Protein AF-A0A931E3V4-F1 (afdb_monomer)

Nearest PDB structures (foldseek):
  8r2m-assembly1_C  TM=9.384E-01  e=1.624E-43  Mycolicibacterium smegmatis MC2 155
  6cuu-assembly1_C  TM=9.743E-01  e=2.166E-38  Thermus thermophilus HB27
  5d4d-assembly1_C  TM=9.840E-01  e=2.892E-38  Thermus thermophilus HB8
  8gzh-assembly1_C  TM=9.523E-01  e=3.064E-38  Synechocystis sp. PCC 6803
  8sy5-assembly1_I  TM=9.444E-01  e=3.906E-37  Escherichia coli

pLDDT: mean 89.16, std 9.57, range [36.12, 96.81]

Structure (mmCIF, N/CA/C/O backbone):
data_AF-A0A931E3V4-F1
#
_entry.id   AF-A0A931E3V4-F1
#
loop_
_atom_site.group_PDB
_atom_site.id
_atom_site.type_symbol
_atom_site.label_atom_id
_atom_site.label_alt_id
_atom_site.label_comp_id
_atom_site.label_asym_id
_atom_site.label_entity_id
_atom_site.label_seq_id
_atom_site.pdbx_PDB_ins_code
_atom_site.Cartn_x
_atom_site.Cartn_y
_atom_site.Cartn_z
_atom_site.occupancy
_atom_site.B_iso_or_equiv
_atom_site.auth_seq_id
_atom_site.auth_comp_id
_atom_site.auth_asym_id
_atom_site.auth_atom_id
_atom_site.pdbx_PDB_model_num
ATOM 1 N N . LYS A 1 1 ? 33.944 6.574 16.532 1.00 86.69 1 LYS A N 1
ATOM 2 C CA . LYS A 1 1 ? 35.212 7.220 16.086 1.00 86.69 1 LYS A CA 1
ATOM 3 C C . LYS A 1 1 ? 35.501 6.846 14.640 1.00 86.69 1 LYS A C 1
ATOM 5 O O . LYS A 1 1 ? 35.761 7.750 13.863 1.00 86.69 1 LYS A O 1
ATOM 10 N N . GLU A 1 2 ? 35.414 5.564 14.290 1.00 94.19 2 GLU A N 1
ATOM 11 C CA . GLU A 1 2 ? 35.573 5.072 12.914 1.00 94.19 2 GLU A CA 1
ATOM 12 C C . GLU A 1 2 ? 34.543 5.682 11.954 1.00 94.19 2 GLU A C 1
ATOM 14 O O . GLU A 1 2 ? 34.956 6.257 10.955 1.00 94.19 2 GLU A O 1
ATOM 19 N N . ASP A 1 3 ? 33.257 5.731 12.325 1.00 95.12 3 ASP A N 1
ATOM 20 C CA . ASP A 1 3 ? 32.205 6.339 11.482 1.00 95.12 3 ASP A CA 1
ATOM 21 C C . ASP A 1 3 ? 32.494 7.797 11.107 1.00 95.12 3 ASP A C 1
ATOM 23 O O . ASP A 1 3 ? 32.279 8.218 9.977 1.00 95.12 3 ASP A O 1
ATOM 27 N N . ILE A 1 4 ? 33.028 8.575 12.054 1.00 94.75 4 ILE A N 1
ATOM 28 C CA . ILE A 1 4 ? 33.357 9.989 11.837 1.00 94.75 4 ILE A CA 1
ATOM 29 C C . ILE A 1 4 ? 34.524 10.114 10.853 1.00 94.75 4 ILE A C 1
ATOM 31 O O . ILE A 1 4 ? 34.508 10.981 9.984 1.00 94.75 4 ILE A O 1
ATOM 35 N N . VAL A 1 5 ? 35.536 9.250 10.979 1.00 96.12 5 VAL A N 1
ATOM 36 C CA . VAL A 1 5 ? 36.686 9.242 10.066 1.00 96.12 5 VAL A CA 1
ATOM 37 C C . VAL A 1 5 ? 36.248 8.812 8.666 1.00 96.12 5 VAL A C 1
ATOM 39 O O . VAL A 1 5 ? 36.592 9.495 7.706 1.00 96.12 5 VAL A O 1
ATOM 42 N N . ALA A 1 6 ? 35.450 7.748 8.551 1.00 94.62 6 ALA A N 1
ATOM 43 C CA . ALA A 1 6 ? 34.932 7.258 7.276 1.00 94.62 6 ALA A CA 1
ATOM 44 C C . ALA A 1 6 ? 34.024 8.291 6.585 1.00 94.62 6 ALA A C 1
ATOM 46 O O . ALA A 1 6 ? 34.189 8.554 5.396 1.00 94.62 6 ALA A O 1
ATOM 47 N N . ALA A 1 7 ? 33.130 8.946 7.332 1.00 93.69 7 ALA A N 1
ATOM 48 C CA . ALA A 1 7 ? 32.271 10.004 6.802 1.00 93.69 7 ALA A CA 1
ATOM 49 C C . ALA A 1 7 ? 33.082 11.204 6.286 1.00 93.69 7 ALA A C 1
ATOM 51 O O . ALA A 1 7 ? 32.803 11.724 5.207 1.00 93.69 7 ALA A O 1
ATOM 52 N N . LEU A 1 8 ? 34.121 11.626 7.018 1.00 94.00 8 LEU A N 1
ATOM 53 C CA . LEU A 1 8 ? 35.014 12.699 6.570 1.00 94.00 8 LEU A CA 1
ATOM 54 C C . LEU A 1 8 ? 35.824 12.294 5.334 1.00 94.00 8 LEU A C 1
ATOM 56 O O . LEU A 1 8 ? 35.997 13.110 4.435 1.00 94.00 8 LEU A O 1
ATOM 60 N N . GLN A 1 9 ? 36.295 11.047 5.263 1.00 93.19 9 GLN A N 1
ATOM 61 C CA . GLN A 1 9 ? 36.981 10.526 4.078 1.00 93.19 9 GLN A CA 1
ATOM 62 C C . GLN A 1 9 ? 36.063 10.520 2.852 1.00 93.19 9 GLN A C 1
ATOM 64 O O . GLN A 1 9 ? 36.482 10.981 1.794 1.00 93.19 9 GLN A O 1
ATOM 69 N N . TYR A 1 10 ? 34.815 10.063 3.000 1.00 93.12 10 TYR A N 1
ATOM 70 C CA . TYR A 1 10 ? 33.828 10.078 1.918 1.00 93.12 10 TYR A CA 1
ATOM 71 C C . TYR A 1 10 ? 33.538 11.513 1.458 1.00 93.12 10 TYR A C 1
ATOM 73 O O . TYR A 1 10 ? 33.589 11.796 0.266 1.00 93.12 10 TYR A O 1
ATOM 81 N N . LEU A 1 11 ? 33.335 12.445 2.397 1.00 93.62 11 LEU A N 1
ATOM 82 C CA . LEU A 1 11 ? 33.104 13.859 2.090 1.00 93.62 11 LEU A CA 1
ATOM 83 C C . LEU A 1 11 ? 34.275 14.491 1.323 1.00 93.62 11 LEU A C 1
ATOM 85 O O . LEU A 1 11 ? 34.060 15.218 0.354 1.00 93.62 11 LEU A O 1
ATOM 89 N N . LEU A 1 12 ? 35.511 14.221 1.752 1.00 94.31 12 LEU A N 1
ATOM 90 C CA . LEU A 1 12 ? 36.707 14.727 1.079 1.00 94.31 12 LEU A CA 1
ATOM 91 C C . LEU A 1 12 ? 36.874 14.120 -0.319 1.00 94.31 12 LEU A C 1
ATOM 93 O O . LEU A 1 12 ? 37.247 14.846 -1.235 1.00 94.31 12 LEU A O 1
ATOM 97 N N . ALA A 1 13 ? 36.567 12.832 -0.496 1.00 92.38 13 ALA A N 1
ATOM 98 C CA . ALA A 1 13 ? 36.611 12.166 -1.797 1.00 92.38 13 ALA A CA 1
ATOM 99 C C . ALA A 1 13 ? 35.562 12.732 -2.771 1.00 92.38 13 ALA A C 1
ATOM 101 O O . ALA A 1 13 ? 35.898 13.061 -3.907 1.00 92.38 13 ALA A O 1
ATOM 102 N N . VAL A 1 14 ? 34.327 12.952 -2.302 1.00 92.25 14 VAL A N 1
ATOM 103 C CA . VAL A 1 14 ? 33.272 13.623 -3.083 1.00 92.25 14 VAL A CA 1
ATOM 104 C C . VAL A 1 14 ? 33.705 15.037 -3.476 1.00 92.25 14 VAL A C 1
ATOM 106 O O . VAL A 1 14 ? 33.568 15.427 -4.632 1.00 92.25 14 VAL A O 1
ATOM 109 N N . HIS A 1 15 ? 34.277 15.810 -2.545 1.00 90.69 15 HIS A N 1
ATOM 110 C CA . HIS A 1 15 ? 34.762 17.161 -2.847 1.00 90.69 15 HIS A CA 1
ATOM 111 C C . HIS A 1 15 ? 35.933 17.168 -3.841 1.00 90.69 15 HIS A C 1
ATOM 113 O O . HIS A 1 15 ? 36.049 18.092 -4.643 1.00 90.69 15 HIS A O 1
ATOM 119 N N . ALA A 1 16 ? 36.787 16.142 -3.801 1.00 92.00 16 ALA A N 1
ATOM 120 C CA . ALA A 1 16 ? 37.889 15.960 -4.740 1.00 92.00 16 ALA A CA 1
ATOM 121 C C . ALA A 1 16 ? 37.435 15.522 -6.148 1.00 92.00 16 ALA A C 1
ATOM 123 O O . ALA A 1 16 ? 38.266 15.493 -7.053 1.00 92.00 16 ALA A O 1
ATOM 124 N N . GLY A 1 17 ? 36.145 15.219 -6.342 1.00 87.06 17 GLY A N 1
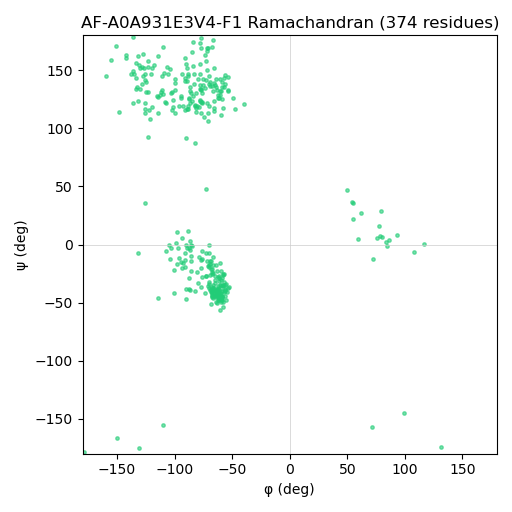ATOM 125 C CA . GLY A 1 17 ? 35.585 14.803 -7.629 1.00 87.06 17 GLY A CA 1
ATOM 126 C C . GLY A 1 17 ? 35.850 13.338 -7.977 1.00 87.06 17 GLY A C 1
ATOM 127 O O . GLY A 1 17 ? 35.964 13.009 -9.152 1.00 87.06 17 GLY A O 1
ATOM 128 N N . ASP A 1 18 ? 35.993 12.468 -6.976 1.00 88.25 18 ASP A N 1
ATOM 129 C CA . ASP A 1 18 ? 36.150 11.027 -7.186 1.00 88.25 18 ASP A CA 1
ATOM 130 C C . ASP A 1 18 ? 34.868 10.421 -7.789 1.00 88.25 18 ASP A C 1
ATOM 132 O O . ASP A 1 18 ? 33.824 10.390 -7.139 1.00 88.25 18 ASP A O 1
ATOM 136 N N . GLU A 1 19 ? 34.954 9.915 -9.024 1.00 79.75 19 GLU A N 1
ATOM 137 C CA . GLU A 1 19 ? 33.829 9.313 -9.759 1.00 79.75 19 GLU A CA 1
ATOM 138 C C . GLU A 1 19 ? 33.282 8.036 -9.097 1.00 79.75 19 GLU A C 1
ATOM 140 O O . GLU A 1 19 ? 32.150 7.639 -9.365 1.00 79.75 19 GLU A O 1
ATOM 145 N N . SER A 1 20 ? 34.047 7.401 -8.197 1.00 81.38 20 SER A N 1
ATOM 146 C CA . SER A 1 20 ? 33.588 6.234 -7.428 1.00 81.38 20 SER A CA 1
ATOM 147 C C . SER A 1 20 ? 32.631 6.585 -6.284 1.00 81.38 20 SER A C 1
ATOM 149 O O . SER A 1 20 ? 32.147 5.690 -5.582 1.00 81.38 20 SER A O 1
ATOM 151 N N . LYS A 1 21 ? 32.409 7.881 -6.030 1.00 82.88 21 LYS A N 1
ATOM 152 C CA . LYS A 1 21 ? 31.554 8.383 -4.955 1.00 82.88 21 LYS A CA 1
ATOM 153 C C . LYS A 1 21 ? 30.359 9.102 -5.549 1.00 82.88 21 LYS A C 1
ATOM 155 O O . LYS A 1 21 ? 30.496 10.029 -6.342 1.00 82.88 21 LYS A O 1
ATOM 160 N N . HIS A 1 22 ? 29.177 8.690 -5.116 1.00 82.12 22 HIS A N 1
ATOM 161 C CA . HIS A 1 22 ? 27.920 9.252 -5.585 1.00 82.12 22 HIS A CA 1
ATOM 162 C C . HIS A 1 22 ? 27.293 10.130 -4.505 1.00 82.12 22 HIS A C 1
ATOM 164 O O . HIS A 1 22 ? 27.553 9.954 -3.308 1.00 82.12 22 HIS A O 1
ATOM 170 N N . LEU A 1 23 ? 26.511 11.109 -4.955 1.00 86.06 23 LEU A N 1
ATOM 171 C CA . LEU A 1 23 ? 25.661 11.917 -4.094 1.00 86.06 23 LEU A CA 1
ATOM 172 C C . LEU A 1 23 ? 24.357 11.165 -3.848 1.00 86.06 23 LEU A C 1
ATOM 174 O O . LEU A 1 23 ? 23.784 10.606 -4.781 1.00 86.06 23 LEU A O 1
ATOM 178 N N . ASP A 1 24 ? 23.888 11.195 -2.607 1.00 87.50 24 ASP A N 1
ATOM 179 C CA . ASP A 1 24 ? 22.637 10.542 -2.248 1.00 87.50 24 ASP A CA 1
ATOM 180 C C . ASP A 1 24 ? 21.440 11.367 -2.723 1.00 87.50 24 ASP A C 1
ATOM 182 O O . ASP A 1 24 ? 21.324 12.563 -2.430 1.00 87.50 24 ASP A O 1
ATOM 186 N N . ASP A 1 25 ? 20.506 10.700 -3.395 1.00 87.06 25 ASP A N 1
ATOM 187 C CA . ASP A 1 25 ? 19.191 11.258 -3.670 1.00 87.06 25 ASP A CA 1
ATOM 188 C C . ASP A 1 25 ? 18.291 11.097 -2.434 1.00 87.06 25 ASP A C 1
ATOM 190 O O . ASP A 1 25 ? 17.931 9.992 -2.019 1.00 87.06 25 ASP A O 1
ATOM 194 N N . ILE A 1 26 ? 17.920 12.223 -1.827 1.00 86.88 26 ILE A N 1
ATOM 195 C CA . ILE A 1 26 ? 17.096 12.270 -0.614 1.00 86.88 26 ILE A CA 1
ATOM 196 C C . ILE A 1 26 ? 15.630 11.873 -0.843 1.00 86.88 26 ILE A C 1
ATOM 198 O O . ILE A 1 26 ? 14.909 11.635 0.134 1.00 86.88 26 ILE A O 1
ATOM 202 N N . ASP A 1 27 ? 15.153 11.894 -2.090 1.00 88.50 27 ASP A N 1
ATOM 203 C CA . ASP A 1 27 ? 13.790 11.544 -2.491 1.00 88.50 27 ASP A CA 1
ATOM 204 C C . ASP A 1 27 ? 13.658 10.055 -2.850 1.00 88.50 27 ASP A C 1
ATOM 206 O O . ASP A 1 27 ? 12.560 9.498 -2.746 1.00 88.50 27 ASP A O 1
ATOM 210 N N . HIS A 1 28 ? 14.777 9.383 -3.135 1.00 90.94 28 HIS A N 1
ATOM 211 C CA . HIS A 1 28 ? 14.827 7.955 -3.430 1.00 90.94 28 HIS A CA 1
ATOM 212 C C . HIS A 1 28 ? 14.271 7.090 -2.283 1.00 90.94 28 HIS A C 1
ATOM 214 O O . HIS A 1 28 ? 14.597 7.274 -1.106 1.00 90.94 28 HIS A O 1
ATOM 220 N N . PHE A 1 29 ? 13.447 6.090 -2.614 1.00 92.50 29 PHE A N 1
ATOM 221 C CA . PHE A 1 29 ? 12.820 5.202 -1.621 1.00 92.50 29 PHE A CA 1
ATOM 222 C C . PHE A 1 29 ? 13.802 4.254 -0.921 1.00 92.50 29 PHE A C 1
ATOM 224 O O . PHE A 1 29 ? 13.476 3.751 0.147 1.00 92.50 29 PHE A O 1
ATOM 231 N N . GLY A 1 30 ? 15.022 4.082 -1.433 1.00 91.12 30 GLY A N 1
ATOM 232 C CA . GLY A 1 30 ? 16.116 3.452 -0.677 1.00 91.12 30 GLY A CA 1
ATOM 233 C C . GLY A 1 30 ? 16.588 4.311 0.506 1.00 91.12 30 GLY A C 1
ATOM 234 O O . GLY A 1 30 ? 17.068 3.794 1.507 1.00 91.12 30 GLY A O 1
ATOM 235 N N . ASN A 1 31 ? 16.355 5.626 0.448 1.00 91.56 31 ASN A N 1
ATOM 236 C CA . ASN A 1 31 ? 16.719 6.589 1.491 1.00 91.56 31 ASN A CA 1
ATOM 237 C C . ASN A 1 31 ? 15.506 7.062 2.314 1.00 91.56 31 ASN A C 1
ATOM 239 O O . ASN A 1 31 ? 15.644 7.844 3.260 1.00 91.56 31 ASN A O 1
ATOM 243 N N . ARG A 1 32 ? 14.301 6.570 1.991 1.00 91.75 32 ARG A N 1
ATOM 244 C CA . ARG A 1 32 ? 13.046 6.901 2.677 1.00 91.75 32 ARG A CA 1
ATOM 245 C C . ARG A 1 32 ? 12.330 5.652 3.153 1.00 91.75 32 ARG A C 1
ATOM 247 O O . ARG A 1 32 ? 11.906 4.824 2.360 1.00 91.75 32 ARG A O 1
ATOM 254 N N . ARG A 1 33 ? 12.092 5.578 4.463 1.00 93.50 33 ARG A N 1
ATOM 255 C CA . ARG A 1 33 ? 11.346 4.476 5.079 1.00 93.50 33 ARG A CA 1
ATOM 256 C C . ARG A 1 33 ? 9.983 4.911 5.606 1.00 93.50 33 ARG A C 1
ATOM 258 O O . ARG A 1 33 ? 9.821 6.008 6.147 1.00 93.50 33 ARG A O 1
ATOM 265 N N . VAL A 1 34 ? 9.019 4.009 5.505 1.00 94.00 34 VAL A N 1
ATOM 266 C CA . VAL A 1 34 ? 7.683 4.115 6.081 1.00 94.00 34 VAL A CA 1
ATOM 267 C C . VAL A 1 34 ? 7.732 3.717 7.551 1.00 94.00 34 VAL A C 1
ATOM 269 O O . VAL A 1 34 ? 8.233 2.657 7.915 1.00 94.00 34 VAL A O 1
ATOM 272 N N . ARG A 1 35 ? 7.157 4.558 8.413 1.00 93.38 35 ARG A N 1
ATOM 273 C CA . ARG A 1 35 ? 6.912 4.206 9.815 1.00 93.38 35 ARG A CA 1
ATOM 274 C C . ARG A 1 35 ? 5.527 3.596 9.939 1.00 93.38 35 ARG A C 1
ATOM 276 O O . ARG A 1 35 ? 4.529 4.275 9.703 1.00 93.38 35 ARG A O 1
ATOM 283 N N . THR A 1 36 ? 5.467 2.328 10.320 1.00 93.12 36 THR A N 1
ATOM 284 C CA . THR A 1 36 ? 4.195 1.630 10.524 1.00 93.12 36 THR A CA 1
ATOM 285 C C . THR A 1 36 ? 3.512 2.090 11.813 1.00 93.12 36 THR A C 1
ATOM 287 O O . THR A 1 36 ? 4.132 2.671 12.710 1.00 93.12 36 THR A O 1
ATOM 290 N N . VAL A 1 37 ? 2.213 1.805 11.939 1.00 92.38 37 VAL A N 1
ATOM 291 C CA . VAL A 1 37 ? 1.435 2.136 13.147 1.00 92.38 37 VAL A CA 1
ATOM 292 C C . VAL A 1 37 ? 2.066 1.520 14.402 1.00 92.38 37 VAL A C 1
ATOM 294 O O . VAL A 1 37 ? 2.135 2.183 15.436 1.00 92.38 37 VAL A O 1
ATOM 297 N N . GLY A 1 38 ? 2.585 0.291 14.299 1.00 92.19 38 GLY A N 1
ATOM 298 C CA . GLY A 1 38 ? 3.281 -0.388 15.394 1.00 92.19 38 GLY A CA 1
ATOM 299 C C . GLY A 1 38 ? 4.494 0.398 15.893 1.00 92.19 38 GLY A C 1
ATOM 300 O O . GLY A 1 38 ? 4.603 0.649 17.092 1.00 92.19 38 GLY A O 1
ATOM 301 N N . GLU A 1 39 ? 5.348 0.878 14.983 1.00 93.12 39 GLU A N 1
ATOM 302 C CA . GLU A 1 39 ? 6.519 1.690 15.337 1.00 93.12 39 GLU A CA 1
ATOM 303 C C . GLU A 1 39 ? 6.112 3.019 16.000 1.00 93.12 39 GLU A C 1
ATOM 305 O O . GLU A 1 39 ? 6.709 3.454 16.991 1.00 93.12 39 GLU A O 1
ATOM 310 N N . LEU A 1 40 ? 5.071 3.680 15.484 1.00 91.94 40 LEU A N 1
ATOM 311 C CA . LEU A 1 40 ? 4.577 4.938 16.049 1.00 91.94 40 LEU A CA 1
ATOM 312 C C . LEU A 1 40 ? 4.071 4.750 17.485 1.00 91.94 40 LEU A C 1
ATOM 314 O O . LEU A 1 40 ? 4.432 5.530 18.369 1.00 91.94 40 LEU A O 1
ATOM 318 N N . VAL A 1 41 ? 3.296 3.693 17.738 1.00 92.94 41 VAL A N 1
ATOM 319 C CA . VAL A 1 41 ? 2.792 3.367 19.079 1.00 92.94 41 VAL A CA 1
ATOM 320 C C . VAL A 1 41 ? 3.932 2.942 20.005 1.00 92.94 41 VAL A C 1
ATOM 322 O O . VAL A 1 41 ? 3.992 3.406 21.145 1.00 92.94 41 VAL A O 1
ATOM 325 N N . GLN A 1 42 ? 4.881 2.134 19.525 1.00 93.75 42 GLN A N 1
ATOM 326 C CA . GLN A 1 42 ? 6.054 1.715 20.296 1.00 93.75 42 GLN A CA 1
ATOM 327 C C . GLN A 1 42 ? 6.884 2.917 20.763 1.00 93.75 42 GLN A C 1
ATOM 329 O O . GLN A 1 42 ? 7.335 2.960 21.910 1.00 93.75 42 GLN A O 1
ATOM 334 N N . ASN A 1 43 ? 7.045 3.933 19.913 1.00 92.44 43 ASN A N 1
ATOM 335 C CA . ASN A 1 43 ? 7.726 5.171 20.284 1.00 92.44 43 ASN A CA 1
ATOM 336 C C . ASN A 1 43 ? 7.011 5.907 21.426 1.00 92.44 43 ASN A C 1
ATOM 338 O O . ASN A 1 43 ? 7.668 6.364 22.364 1.00 92.44 43 ASN A O 1
ATOM 342 N N . GLN A 1 44 ? 5.679 5.985 21.390 1.00 92.75 44 GLN A N 1
ATOM 343 C CA . GLN A 1 44 ? 4.896 6.607 22.464 1.00 92.75 44 GLN A CA 1
ATOM 344 C C . GLN A 1 44 ? 4.942 5.788 23.751 1.00 92.75 44 GLN A C 1
ATOM 346 O O . GLN A 1 44 ? 5.085 6.345 24.841 1.00 92.75 44 GLN A O 1
ATOM 351 N N . PHE A 1 45 ? 4.915 4.462 23.629 1.00 94.50 45 PHE A N 1
ATOM 352 C CA . PHE A 1 45 ? 5.101 3.557 24.754 1.00 94.50 45 PHE A CA 1
ATOM 353 C C . PHE A 1 45 ? 6.472 3.762 25.413 1.00 94.50 45 PHE A C 1
ATOM 355 O O . PHE A 1 45 ? 6.553 3.901 26.632 1.00 94.50 45 PHE A O 1
ATOM 362 N N . ARG A 1 46 ? 7.544 3.888 24.620 1.00 94.94 46 ARG A N 1
ATOM 363 C CA . ARG A 1 46 ? 8.903 4.175 25.109 1.00 94.94 46 ARG A CA 1
ATOM 364 C C . ARG A 1 46 ? 8.982 5.511 25.853 1.00 94.94 46 ARG A C 1
ATOM 366 O O . ARG A 1 46 ? 9.604 5.581 26.911 1.00 94.94 46 ARG A O 1
ATOM 373 N N . ILE A 1 47 ? 8.326 6.558 25.345 1.00 92.12 47 ILE A N 1
ATOM 374 C CA . ILE A 1 47 ? 8.228 7.854 26.040 1.00 92.12 47 ILE A CA 1
ATOM 375 C C . ILE A 1 47 ? 7.488 7.691 27.378 1.00 92.12 47 ILE A C 1
ATOM 377 O O . ILE A 1 47 ? 7.943 8.203 28.402 1.00 92.12 47 ILE A O 1
ATOM 381 N N . GLY A 1 48 ? 6.380 6.945 27.391 1.00 94.19 48 GLY A N 1
ATOM 382 C CA . GLY A 1 48 ? 5.631 6.617 28.607 1.00 94.19 48 GLY A CA 1
ATOM 383 C C . GLY A 1 48 ? 6.470 5.858 29.641 1.00 94.19 48 GLY A C 1
ATOM 384 O O . GLY A 1 48 ? 6.447 6.207 30.822 1.00 94.19 48 GLY A O 1
ATOM 385 N N . MET A 1 49 ? 7.260 4.879 29.193 1.00 94.19 49 MET A N 1
ATOM 386 C CA . MET A 1 49 ? 8.192 4.111 30.026 1.00 94.19 49 MET A CA 1
ATOM 387 C C . MET A 1 49 ? 9.299 4.989 30.610 1.00 94.19 49 MET A C 1
ATOM 389 O O . MET A 1 49 ? 9.545 4.924 31.807 1.00 94.19 49 MET A O 1
ATOM 393 N N . SER A 1 50 ? 9.912 5.869 29.812 1.00 94.31 50 SER A N 1
ATOM 394 C CA . SER A 1 50 ? 10.945 6.797 30.300 1.00 94.31 50 SER A CA 1
ATOM 395 C C . SER A 1 50 ? 10.403 7.759 31.369 1.00 94.31 50 SER A C 1
ATOM 397 O O . SER A 1 50 ? 11.056 8.015 32.382 1.00 94.31 50 SER A O 1
ATOM 399 N N . ARG A 1 51 ? 9.161 8.242 31.206 1.00 93.12 51 ARG A N 1
ATOM 400 C CA . ARG A 1 51 ? 8.473 9.031 32.244 1.00 93.12 51 ARG A CA 1
ATOM 401 C C . ARG A 1 51 ? 8.215 8.206 33.508 1.00 93.12 51 ARG A C 1
ATOM 403 O O . ARG A 1 51 ? 8.388 8.727 34.606 1.00 93.12 51 ARG A O 1
ATOM 410 N N . MET A 1 52 ? 7.812 6.940 33.370 1.00 93.31 52 MET A N 1
ATOM 411 C CA . MET A 1 52 ? 7.620 6.045 34.515 1.00 93.31 52 MET A CA 1
ATOM 412 C C . MET A 1 52 ? 8.937 5.767 35.245 1.00 93.31 52 MET A C 1
ATOM 414 O O . MET A 1 52 ? 8.960 5.848 36.467 1.00 93.31 52 MET A O 1
ATOM 418 N N . GLU A 1 53 ? 10.027 5.505 34.520 1.00 91.94 53 GLU A N 1
ATOM 419 C CA . GLU A 1 53 ? 11.358 5.275 35.096 1.00 91.94 53 GLU A CA 1
ATOM 420 C C . GLU A 1 53 ? 11.787 6.454 35.973 1.00 91.94 53 GLU A C 1
ATOM 422 O O . GLU A 1 53 ? 12.249 6.267 37.099 1.00 91.94 53 GLU A O 1
ATOM 427 N N . ARG A 1 54 ? 11.564 7.684 35.496 1.00 90.31 54 ARG A N 1
ATOM 428 C CA . ARG A 1 54 ? 11.832 8.891 36.280 1.00 90.31 54 ARG A CA 1
ATOM 429 C C . ARG A 1 54 ? 11.027 8.921 37.583 1.00 90.31 54 ARG A C 1
ATOM 431 O O . ARG A 1 54 ? 11.606 9.178 38.633 1.00 90.31 54 ARG A O 1
ATOM 438 N N . VAL A 1 55 ? 9.724 8.630 37.532 1.00 89.31 55 VAL A N 1
ATOM 439 C CA . VAL A 1 55 ? 8.855 8.601 38.726 1.00 89.31 55 VAL A CA 1
ATOM 440 C C . VAL A 1 55 ? 9.289 7.511 39.707 1.00 89.31 55 VAL A C 1
ATOM 442 O O . VAL A 1 55 ? 9.293 7.743 40.913 1.00 89.31 55 VAL A O 1
ATOM 445 N N . VAL A 1 56 ? 9.679 6.336 39.206 1.00 91.12 56 VAL A N 1
ATOM 446 C CA . VAL A 1 56 ? 10.218 5.246 40.032 1.00 91.12 56 VAL A CA 1
ATOM 447 C C . VAL A 1 56 ? 11.497 5.702 40.731 1.00 91.12 56 VAL A C 1
ATOM 449 O O . VAL A 1 56 ? 11.605 5.550 41.943 1.00 91.12 56 VAL A O 1
ATOM 452 N N . ARG A 1 57 ? 12.430 6.327 40.004 1.00 89.81 57 ARG A N 1
ATOM 453 C CA . ARG A 1 57 ? 13.694 6.830 40.561 1.00 89.81 57 ARG A CA 1
ATOM 454 C C . ARG A 1 57 ? 13.474 7.909 41.625 1.00 89.81 57 ARG A C 1
ATOM 456 O O . ARG A 1 57 ? 14.129 7.878 42.661 1.00 89.81 57 ARG A O 1
ATOM 463 N N . GLU A 1 58 ? 12.542 8.831 41.388 1.00 88.88 58 GLU A N 1
ATOM 464 C CA . GLU A 1 58 ? 12.152 9.859 42.363 1.00 88.88 58 GLU A CA 1
ATOM 465 C C . GLU A 1 58 ? 11.546 9.224 43.629 1.00 88.88 58 GLU A C 1
ATOM 467 O O . GLU A 1 58 ? 11.938 9.586 44.735 1.00 88.88 58 GLU A O 1
ATOM 472 N N . ARG A 1 59 ? 10.664 8.222 43.485 1.00 87.38 59 ARG A N 1
ATOM 473 C CA . ARG A 1 59 ? 10.066 7.503 44.626 1.00 87.38 59 ARG A CA 1
ATOM 474 C C . ARG A 1 59 ? 11.079 6.690 45.421 1.00 87.38 59 ARG A C 1
ATOM 476 O O . ARG A 1 59 ? 11.037 6.735 46.646 1.00 87.38 59 ARG A O 1
ATOM 483 N N . MET A 1 60 ? 11.996 6.001 44.741 1.00 87.50 60 MET A N 1
ATOM 484 C CA . MET A 1 60 ? 13.075 5.240 45.381 1.00 87.50 60 MET A CA 1
ATOM 485 C C . MET A 1 60 ? 14.006 6.131 46.210 1.00 87.50 60 MET A C 1
ATOM 487 O O . MET A 1 60 ? 14.550 5.669 47.202 1.00 87.50 60 MET A O 1
ATOM 491 N N . ALA A 1 61 ? 14.196 7.392 45.812 1.00 87.94 61 ALA A N 1
ATOM 492 C CA . ALA A 1 61 ? 15.008 8.342 46.568 1.00 87.94 61 ALA A CA 1
ATOM 493 C C . ALA A 1 61 ? 14.261 8.968 47.762 1.00 87.94 61 ALA A C 1
ATOM 495 O O . ALA A 1 61 ? 14.907 9.458 48.683 1.00 87.94 61 ALA A O 1
ATOM 496 N N . SER A 1 62 ? 12.923 8.998 47.731 1.00 84.69 62 SER A N 1
ATOM 497 C CA . SER A 1 62 ? 12.098 9.664 48.750 1.00 84.69 62 SER A CA 1
ATOM 498 C C . SER A 1 62 ? 11.478 8.735 49.799 1.00 84.69 62 SER A C 1
ATOM 500 O O . SER A 1 62 ? 11.046 9.229 50.835 1.00 84.69 62 SER A O 1
ATOM 502 N N . GLN A 1 63 ? 11.337 7.437 49.508 1.00 81.44 63 GLN A N 1
ATOM 503 C CA . GLN A 1 63 ? 10.708 6.460 50.406 1.00 81.44 63 GLN A CA 1
ATOM 504 C C . GLN A 1 63 ? 11.745 5.748 51.278 1.00 81.44 63 GLN A C 1
ATOM 506 O O . GLN A 1 63 ? 12.862 5.490 50.829 1.00 81.44 63 GLN A O 1
ATOM 511 N N . ASP A 1 64 ? 11.349 5.404 52.504 1.00 82.44 64 ASP A N 1
ATOM 512 C CA . ASP A 1 64 ? 12.170 4.608 53.415 1.00 82.44 64 ASP A CA 1
ATOM 513 C C . ASP A 1 64 ? 12.371 3.193 52.866 1.00 82.44 64 ASP A C 1
ATOM 515 O O . ASP A 1 64 ? 11.445 2.580 52.333 1.00 82.44 64 ASP A O 1
ATOM 519 N N . ALA A 1 65 ? 13.595 2.673 52.998 1.00 79.00 65 ALA A N 1
ATOM 520 C CA . ALA A 1 65 ? 14.026 1.427 52.363 1.00 79.00 65 ALA A CA 1
ATOM 521 C C . ALA A 1 65 ? 13.182 0.199 52.756 1.00 79.00 65 ALA A C 1
ATOM 523 O O . ALA A 1 65 ? 13.035 -0.715 51.945 1.00 79.00 65 ALA A O 1
ATOM 524 N N . ASP A 1 66 ? 12.606 0.204 53.959 1.00 80.88 66 ASP A N 1
ATOM 525 C CA . ASP A 1 66 ? 11.817 -0.906 54.502 1.00 80.88 66 ASP A CA 1
ATOM 526 C C . ASP A 1 66 ? 10.390 -0.982 53.914 1.00 80.88 66 ASP A C 1
ATOM 528 O O . ASP A 1 66 ? 9.787 -2.054 53.912 1.00 80.88 66 ASP A O 1
ATOM 532 N N . ASP A 1 67 ? 9.876 0.115 53.337 1.00 81.06 67 ASP A N 1
ATOM 533 C CA . ASP A 1 67 ? 8.528 0.203 52.744 1.00 81.06 67 ASP A CA 1
ATOM 534 C C . ASP A 1 67 ? 8.524 0.049 51.206 1.00 81.06 67 ASP A C 1
ATOM 536 O O . ASP A 1 67 ? 7.477 0.135 50.542 1.00 81.06 67 ASP A O 1
ATOM 540 N N . ILE A 1 68 ? 9.692 -0.173 50.594 1.00 83.06 68 ILE A N 1
ATOM 541 C CA . ILE A 1 68 ? 9.822 -0.263 49.136 1.00 83.06 68 ILE A CA 1
ATOM 542 C C . ILE A 1 68 ? 9.334 -1.629 48.642 1.00 83.06 68 ILE A C 1
ATOM 544 O O . ILE A 1 68 ? 9.970 -2.662 48.839 1.00 83.06 68 ILE A O 1
ATOM 548 N N . THR A 1 69 ? 8.230 -1.626 47.891 1.00 86.25 69 THR A N 1
ATOM 549 C CA . THR A 1 69 ? 7.729 -2.797 47.158 1.00 86.25 69 THR A CA 1
ATOM 550 C C . THR A 1 69 ? 7.596 -2.474 45.667 1.00 86.25 69 THR A C 1
ATOM 552 O O . THR A 1 69 ? 7.340 -1.327 45.297 1.00 86.25 69 THR A O 1
ATOM 555 N N . PRO A 1 70 ? 7.699 -3.461 44.754 1.00 83.88 70 PRO A N 1
ATOM 556 C CA . PRO A 1 70 ? 7.513 -3.209 43.321 1.00 83.88 70 PRO A CA 1
ATOM 557 C C . PRO A 1 70 ? 6.166 -2.547 42.990 1.00 83.88 70 PRO A C 1
ATOM 559 O O . PRO A 1 70 ? 6.082 -1.700 42.103 1.00 83.88 70 PRO A O 1
ATOM 562 N N . GLN A 1 71 ? 5.114 -2.883 43.740 1.00 85.75 71 GLN A N 1
ATOM 563 C CA . GLN A 1 71 ? 3.786 -2.294 43.567 1.00 85.75 71 GLN A CA 1
ATOM 564 C C . GLN A 1 71 ? 3.720 -0.824 44.007 1.00 85.75 71 GLN A C 1
ATOM 566 O O . GLN A 1 71 ? 3.005 -0.048 43.376 1.00 85.75 71 GLN A O 1
ATOM 571 N N . SER A 1 72 ? 4.463 -0.413 45.045 1.00 84.06 72 SER A N 1
ATOM 572 C CA . SER A 1 72 ? 4.482 0.989 45.492 1.00 84.06 72 SER A CA 1
ATOM 573 C C . SER A 1 72 ? 5.253 1.900 44.528 1.00 84.06 72 SER A C 1
ATOM 575 O O . SER A 1 72 ? 4.935 3.089 44.390 1.00 84.06 72 SER A O 1
ATOM 577 N N . LEU A 1 73 ? 6.223 1.343 43.799 1.00 85.19 73 LEU A N 1
ATOM 578 C CA . LEU A 1 73 ? 7.037 2.071 42.828 1.00 85.19 73 LEU A CA 1
ATOM 579 C C . LEU A 1 73 ? 6.355 2.224 41.460 1.00 85.19 73 LEU A C 1
ATOM 581 O O . LEU A 1 73 ? 6.440 3.293 40.851 1.00 85.19 73 LEU A O 1
ATOM 585 N N . ILE A 1 74 ? 5.663 1.189 40.974 1.00 88.12 74 ILE A N 1
ATOM 586 C CA . ILE A 1 74 ? 5.086 1.181 39.624 1.00 88.12 74 ILE A CA 1
ATOM 587 C C . ILE A 1 74 ? 3.818 2.042 39.566 1.00 88.12 74 ILE A C 1
ATOM 589 O O . ILE A 1 74 ? 2.817 1.787 40.232 1.00 88.12 74 ILE A O 1
ATOM 593 N N . ASN A 1 75 ? 3.825 3.047 38.688 1.00 86.44 75 ASN A N 1
ATOM 594 C CA . ASN A 1 75 ? 2.650 3.855 38.372 1.00 86.44 75 ASN A CA 1
ATOM 595 C C . ASN A 1 75 ? 2.400 3.845 36.863 1.00 86.44 75 ASN A C 1
ATOM 597 O O . ASN A 1 75 ? 3.166 4.438 36.112 1.00 86.44 75 ASN A O 1
ATOM 601 N N . ILE A 1 76 ? 1.293 3.240 36.426 1.00 91.44 76 ILE A N 1
ATOM 602 C CA . ILE A 1 76 ? 0.947 3.088 35.002 1.00 91.44 76 ILE A CA 1
ATOM 603 C C . ILE A 1 76 ? 0.403 4.364 34.339 1.00 91.44 76 ILE A C 1
ATOM 605 O O . ILE A 1 76 ? 0.321 4.433 33.111 1.00 91.44 76 ILE A O 1
ATOM 609 N N . ARG A 1 77 ? 0.032 5.393 35.118 1.00 92.75 77 ARG A N 1
ATOM 610 C CA . ARG A 1 77 ? -0.604 6.616 34.589 1.00 92.75 77 ARG A CA 1
ATOM 611 C C . ARG A 1 77 ? 0.197 7.305 33.470 1.00 92.75 77 ARG A C 1
ATOM 613 O O . ARG A 1 77 ? -0.442 7.706 32.499 1.00 92.75 77 ARG A O 1
ATOM 620 N N . PRO A 1 78 ? 1.541 7.428 33.528 1.00 92.31 78 PRO A N 1
ATOM 621 C CA . PRO A 1 78 ? 2.322 8.051 32.457 1.00 92.31 78 PRO A CA 1
ATOM 622 C C . PRO A 1 78 ? 2.238 7.313 31.115 1.00 92.31 78 PRO A C 1
ATOM 624 O O . PRO A 1 78 ? 2.187 7.968 30.077 1.00 92.31 78 PRO A O 1
ATOM 627 N N . ILE A 1 79 ? 2.174 5.974 31.127 1.00 93.50 79 ILE A N 1
ATOM 628 C CA . ILE A 1 79 ? 2.002 5.175 29.903 1.00 93.50 79 ILE A CA 1
ATOM 629 C C . ILE A 1 79 ? 0.609 5.402 29.328 1.00 93.50 79 ILE A C 1
ATOM 631 O O . ILE A 1 79 ? 0.472 5.743 28.155 1.00 93.50 79 ILE A O 1
ATOM 635 N N . VAL A 1 80 ? -0.426 5.250 30.160 1.00 94.12 80 VAL A N 1
ATOM 636 C CA . VAL A 1 80 ? -1.819 5.413 29.719 1.00 94.12 80 VAL A CA 1
ATOM 637 C C . VAL A 1 80 ? -2.044 6.816 29.155 1.00 94.12 80 VAL A C 1
ATOM 639 O O . VAL A 1 80 ? -2.710 6.960 28.134 1.00 94.12 80 VAL A O 1
ATOM 642 N N . ALA A 1 81 ? -1.467 7.844 29.784 1.00 93.62 81 ALA A 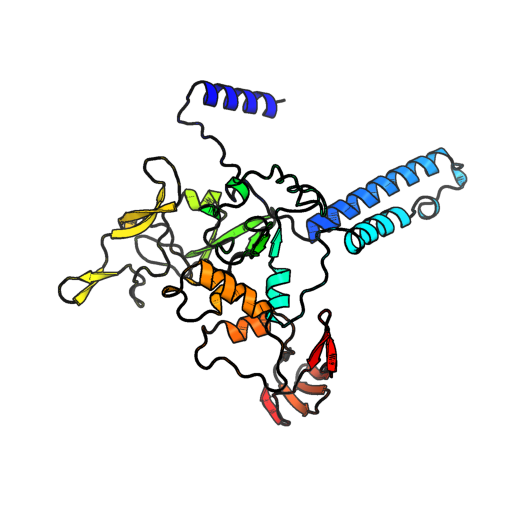N 1
ATOM 643 C CA . ALA A 1 81 ? -1.541 9.217 29.301 1.00 93.62 81 ALA A CA 1
ATOM 644 C C . ALA A 1 81 ? -0.880 9.382 27.924 1.00 93.62 81 ALA A C 1
ATOM 646 O O . ALA A 1 81 ? -1.512 9.939 27.035 1.00 93.62 81 ALA A O 1
ATOM 647 N N . ALA A 1 82 ? 0.334 8.855 27.721 1.00 92.44 82 ALA A N 1
ATOM 648 C CA . ALA A 1 82 ? 1.039 8.954 26.439 1.00 92.44 82 ALA A CA 1
ATOM 649 C C . ALA A 1 82 ? 0.287 8.246 25.295 1.00 92.44 82 ALA A C 1
ATOM 651 O O . ALA A 1 82 ? 0.162 8.789 24.200 1.00 92.44 82 ALA A O 1
ATOM 652 N N . ILE A 1 83 ? -0.272 7.060 25.557 1.00 93.31 83 ILE A N 1
ATOM 653 C CA . ILE A 1 83 ? -1.063 6.323 24.559 1.00 93.31 83 ILE A CA 1
ATOM 654 C C . ILE A 1 83 ? -2.368 7.064 24.242 1.00 93.31 83 ILE A C 1
ATOM 656 O O . ILE A 1 83 ? -2.723 7.215 23.073 1.00 93.31 83 ILE A O 1
ATOM 660 N N . LYS A 1 84 ? -3.083 7.552 25.265 1.00 93.62 84 LYS A N 1
ATOM 661 C CA . LYS A 1 84 ? -4.321 8.322 25.068 1.00 93.62 84 LYS A CA 1
ATOM 662 C C . LYS A 1 84 ? -4.075 9.623 24.314 1.00 93.62 84 LYS A C 1
ATOM 664 O O . LYS A 1 84 ? -4.886 9.987 23.473 1.00 93.62 84 LYS A O 1
ATOM 669 N N . GLU A 1 85 ? -2.971 10.304 24.602 1.00 91.62 85 GLU A N 1
ATOM 670 C CA . GLU A 1 85 ? -2.555 11.503 23.879 1.00 91.62 85 GLU A CA 1
ATOM 671 C C . GLU A 1 85 ? -2.317 11.177 22.401 1.00 91.62 85 GLU A C 1
ATOM 673 O O . GLU A 1 85 ? -2.890 11.830 21.536 1.00 91.62 85 GLU A O 1
ATOM 678 N N . PHE A 1 86 ? -1.589 10.099 22.094 1.00 92.19 86 PHE A N 1
ATOM 679 C CA . PHE A 1 86 ? -1.366 9.682 20.710 1.00 92.19 86 PHE A CA 1
ATOM 680 C C . PHE A 1 86 ? -2.671 9.419 19.948 1.00 92.19 86 PHE A C 1
ATOM 682 O O . PHE A 1 86 ? -2.895 10.024 18.904 1.00 92.19 86 PHE A O 1
ATOM 689 N N . PHE A 1 87 ? -3.561 8.568 20.457 1.00 93.38 87 PHE A N 1
ATOM 690 C CA . PHE A 1 87 ? -4.801 8.262 19.733 1.00 93.38 87 PHE A CA 1
ATOM 691 C C . PHE A 1 87 ? -5.815 9.413 19.744 1.00 93.38 87 PHE A C 1
ATOM 693 O O . PHE A 1 87 ? -6.610 9.522 18.812 1.00 93.38 87 PHE A O 1
ATOM 700 N N . GLY A 1 88 ? -5.789 10.272 20.767 1.00 92.56 88 GLY A N 1
ATOM 701 C CA . GLY A 1 88 ? -6.748 11.364 20.933 1.00 92.56 88 GLY A CA 1
ATOM 702 C C . GLY A 1 88 ? -6.377 12.669 20.226 1.00 92.56 88 GLY A C 1
ATOM 703 O O . GLY A 1 88 ? -7.279 13.427 19.879 1.00 92.56 88 GLY A O 1
ATOM 704 N N . SER A 1 89 ? -5.086 12.962 20.026 1.00 88.94 89 SER A N 1
ATOM 705 C CA . SER A 1 89 ? -4.636 14.256 19.481 1.00 88.94 89 SER A CA 1
ATOM 706 C C . SER A 1 89 ? -3.622 14.172 18.335 1.00 88.94 89 SER A C 1
ATOM 708 O O . SER A 1 89 ? -3.316 15.201 17.727 1.00 88.94 89 SER A O 1
ATOM 710 N N . SER A 1 90 ? -3.097 12.987 18.001 1.00 88.69 90 SER A N 1
ATOM 711 C CA . SER A 1 90 ? -2.152 12.850 16.886 1.00 88.69 90 SER A CA 1
ATOM 712 C C . SER A 1 90 ? -2.807 13.176 15.546 1.00 88.69 90 SER A C 1
ATOM 714 O O . SER A 1 90 ? -3.880 12.679 15.227 1.00 88.69 90 SER A O 1
ATOM 716 N N . GLN A 1 91 ? -2.094 13.921 14.698 1.00 86.06 91 GLN A N 1
ATOM 717 C CA . GLN A 1 91 ? -2.507 14.210 13.316 1.00 86.06 91 GLN A CA 1
ATOM 718 C C . GLN A 1 91 ? -2.606 12.952 12.434 1.00 86.06 91 GLN A C 1
ATOM 720 O O . GLN A 1 91 ? -3.290 12.961 11.410 1.00 86.06 91 GLN A O 1
ATOM 725 N N . LEU A 1 92 ? -1.903 11.883 12.821 1.00 89.25 92 LEU A N 1
ATOM 726 C CA . LEU A 1 92 ? -1.933 10.590 12.136 1.00 89.25 92 LEU A CA 1
ATOM 727 C C . LEU A 1 92 ? -3.088 9.699 12.625 1.00 89.25 92 LEU A C 1
ATOM 729 O O . LEU A 1 92 ? -3.412 8.719 11.964 1.00 89.25 92 LEU A O 1
ATOM 733 N N . SER A 1 93 ? -3.719 10.039 13.755 1.00 92.56 93 SER A N 1
ATOM 734 C CA . SER A 1 93 ? -4.928 9.377 14.254 1.00 92.56 93 SER A CA 1
ATOM 735 C C . SER A 1 93 ? -6.147 10.105 13.690 1.00 92.56 93 SER A C 1
ATOM 737 O O . SER A 1 93 ? -6.593 11.119 14.225 1.00 92.56 93 SER A O 1
ATOM 739 N N . GLN A 1 94 ? -6.634 9.638 12.543 1.00 91.75 94 GLN A N 1
ATOM 740 C CA . GLN A 1 94 ? -7.730 10.274 11.811 1.00 91.75 94 GLN A CA 1
ATOM 741 C C . GLN A 1 94 ? -9.031 9.498 11.991 1.00 91.75 94 GLN A C 1
ATOM 743 O O . GLN A 1 94 ? -9.028 8.276 12.149 1.00 91.75 94 GLN A O 1
ATOM 748 N N . PHE A 1 95 ? -10.160 10.205 11.914 1.00 92.38 95 PHE A N 1
ATOM 749 C CA . PHE A 1 95 ? -11.456 9.544 11.803 1.00 92.38 95 PHE A CA 1
ATOM 750 C C . PHE A 1 95 ? -11.487 8.690 10.542 1.00 92.38 95 PHE A C 1
ATOM 752 O O . PHE A 1 95 ? -11.118 9.145 9.459 1.00 92.38 95 PHE A O 1
ATOM 759 N N . MET A 1 96 ? -11.931 7.447 10.695 1.00 92.88 96 MET A N 1
ATOM 760 C CA . MET A 1 96 ? -11.988 6.507 9.591 1.00 92.88 96 MET A CA 1
ATOM 761 C C . MET A 1 96 ? -12.941 7.020 8.502 1.00 92.88 96 MET A C 1
ATOM 763 O O . MET A 1 96 ? -14.107 7.313 8.788 1.00 92.88 96 MET A O 1
ATOM 767 N N . ASP A 1 97 ? -12.449 7.110 7.265 1.00 92.12 97 ASP A N 1
ATOM 768 C CA . ASP A 1 97 ? -13.270 7.334 6.079 1.00 92.12 97 ASP A CA 1
ATOM 769 C C . ASP A 1 97 ? -14.083 6.067 5.773 1.00 92.12 97 ASP A C 1
ATOM 771 O O . ASP A 1 97 ? -13.533 5.045 5.375 1.00 92.12 97 ASP A O 1
ATOM 775 N N . GLN A 1 98 ? -15.382 6.117 6.043 1.00 91.06 98 GLN A N 1
ATOM 776 C CA . GLN A 1 98 ? -16.354 5.032 5.891 1.00 91.06 98 GLN A CA 1
ATOM 777 C C . GLN A 1 98 ? -17.540 5.486 5.027 1.00 91.06 98 GLN A C 1
ATOM 779 O O . GLN A 1 98 ? -18.686 5.099 5.264 1.00 91.06 98 GLN A O 1
ATOM 784 N N . ALA A 1 99 ? -17.285 6.323 4.015 1.00 92.50 99 ALA A N 1
ATOM 785 C CA . ALA A 1 99 ? -18.303 6.632 3.014 1.00 92.50 99 ALA A CA 1
ATOM 786 C C . ALA A 1 99 ? -18.779 5.347 2.312 1.00 92.50 99 ALA A C 1
ATOM 788 O O . ALA A 1 99 ? -19.981 5.106 2.217 1.00 92.50 99 ALA A O 1
ATOM 789 N N . ASN A 1 100 ? -17.835 4.497 1.900 1.00 93.88 100 ASN A N 1
ATOM 790 C CA . ASN A 1 100 ? -18.053 3.170 1.329 1.00 93.88 100 ASN A CA 1
ATOM 791 C C . ASN A 1 100 ? -16.849 2.242 1.641 1.00 93.88 100 ASN A C 1
ATOM 793 O O . ASN A 1 100 ? -15.819 2.735 2.116 1.00 93.88 100 ASN A O 1
ATOM 797 N N . PRO A 1 101 ? -16.930 0.923 1.365 1.00 94.06 101 PRO A N 1
ATOM 798 C CA . PRO A 1 101 ? -15.848 -0.016 1.688 1.00 94.06 101 PRO A CA 1
ATOM 799 C C . PRO A 1 101 ? -14.490 0.329 1.050 1.00 94.06 101 PRO A C 1
ATOM 801 O O . PRO A 1 101 ? -13.442 0.150 1.674 1.00 94.06 101 PRO A O 1
ATOM 804 N N . LEU A 1 102 ? -14.485 0.887 -0.167 1.00 95.19 102 LEU A N 1
ATOM 805 C CA . LEU A 1 102 ? -13.259 1.300 -0.856 1.00 95.19 102 LEU A CA 1
ATOM 806 C C . LEU A 1 102 ? -12.604 2.511 -0.177 1.00 95.19 102 LEU A C 1
ATOM 808 O O . LEU A 1 102 ? -11.379 2.556 -0.047 1.00 95.19 102 LEU A O 1
ATOM 812 N N . ALA A 1 103 ? -13.397 3.480 0.287 1.00 94.31 103 ALA A N 1
ATOM 813 C CA . ALA A 1 103 ? -12.901 4.610 1.073 1.00 94.31 103 ALA A CA 1
ATOM 814 C C . ALA A 1 103 ? -12.174 4.115 2.333 1.00 94.31 103 ALA A C 1
ATOM 816 O O . ALA A 1 103 ? -11.072 4.570 2.645 1.00 94.31 103 ALA A O 1
ATOM 817 N N . GLY A 1 104 ? -12.737 3.089 2.977 1.00 93.44 104 GLY A N 1
ATOM 818 C CA . GLY A 1 104 ? -12.131 2.452 4.135 1.00 93.44 104 GLY A CA 1
ATOM 819 C C . GLY A 1 104 ? -10.792 1.781 3.820 1.00 93.44 104 GLY A C 1
ATOM 820 O O . GLY A 1 104 ? -9.777 2.022 4.481 1.00 93.44 104 GLY A O 1
ATOM 821 N N . LEU A 1 105 ? -10.775 0.960 2.771 1.00 94.56 105 LEU A N 1
ATOM 822 C CA . LEU A 1 105 ? -9.589 0.229 2.327 1.00 94.56 105 LEU A CA 1
ATOM 823 C C . LEU A 1 105 ? -8.445 1.170 1.913 1.00 94.56 105 LEU A C 1
ATOM 825 O O . LEU A 1 105 ? -7.303 1.000 2.341 1.00 94.56 105 LEU A O 1
ATOM 829 N N . THR A 1 106 ? -8.751 2.191 1.114 1.00 93.81 106 THR A N 1
ATOM 830 C CA . THR A 1 106 ? -7.767 3.185 0.649 1.00 93.81 106 THR A CA 1
ATOM 831 C C . THR A 1 106 ? -7.222 4.032 1.796 1.00 93.81 106 THR A C 1
ATOM 833 O O . THR A 1 106 ? -6.025 4.308 1.836 1.00 93.81 106 THR A O 1
ATOM 836 N N . HIS A 1 107 ? -8.053 4.389 2.781 1.00 94.50 107 HIS A N 1
ATOM 837 C CA . HIS A 1 107 ? -7.608 5.147 3.948 1.00 94.50 107 HIS A CA 1
ATOM 838 C C . HIS A 1 107 ? -6.599 4.370 4.808 1.00 94.50 107 HIS A C 1
ATOM 840 O O . HIS A 1 107 ? -5.610 4.952 5.248 1.00 94.50 107 HIS A O 1
ATOM 846 N N . LYS A 1 108 ? -6.789 3.052 4.979 1.00 93.81 108 LYS A N 1
ATOM 847 C CA . LYS A 1 108 ? -5.838 2.172 5.693 1.00 93.81 108 LYS A CA 1
ATOM 848 C C . LYS A 1 108 ? -4.484 2.047 4.979 1.00 93.81 108 LYS A C 1
ATOM 850 O O . LYS A 1 108 ? -3.479 1.803 5.637 1.00 93.81 108 LYS A O 1
ATOM 855 N N . ARG A 1 109 ? -4.447 2.219 3.651 1.00 94.56 109 ARG A N 1
ATOM 856 C CA . ARG A 1 109 ? -3.238 2.111 2.803 1.00 94.56 109 ARG A CA 1
ATOM 857 C C . ARG A 1 109 ? -2.583 3.462 2.478 1.00 94.56 109 ARG A C 1
ATOM 859 O O . ARG A 1 109 ? -1.714 3.534 1.605 1.00 94.56 109 ARG A O 1
ATOM 866 N N . ARG A 1 110 ? -3.014 4.537 3.140 1.00 93.94 110 ARG A N 1
ATOM 867 C CA . ARG A 1 110 ? -2.538 5.900 2.893 1.00 93.94 110 ARG A CA 1
ATOM 868 C C . ARG A 1 110 ? -1.164 6.133 3.525 1.00 93.94 110 ARG A C 1
ATOM 870 O O . ARG A 1 110 ? -0.952 5.864 4.703 1.00 93.94 110 ARG A O 1
ATOM 877 N N . LEU A 1 111 ? -0.263 6.717 2.747 1.00 93.75 111 LEU A N 1
ATOM 878 C CA . LEU A 1 111 ? 1.041 7.211 3.174 1.00 93.75 111 LEU A CA 1
ATOM 879 C C . LEU A 1 111 ? 0.968 8.726 3.390 1.00 93.75 111 LEU A C 1
ATOM 881 O O . LEU A 1 111 ? 0.349 9.447 2.605 1.00 93.75 111 LEU A O 1
ATOM 885 N N . SER A 1 112 ? 1.609 9.213 4.451 1.00 92.00 112 SER A N 1
ATOM 886 C CA . SER A 1 112 ? 1.679 10.639 4.782 1.00 92.00 112 SER A CA 1
ATOM 887 C C . SER A 1 112 ? 3.115 11.034 5.100 1.00 92.00 112 SER A C 1
ATOM 889 O O . SER A 1 112 ? 3.714 10.500 6.030 1.00 92.00 112 SER A O 1
ATOM 891 N N . ALA A 1 113 ? 3.635 12.025 4.376 1.00 89.06 113 ALA A N 1
ATOM 892 C CA . ALA A 1 113 ? 4.887 12.705 4.710 1.00 89.06 113 ALA A CA 1
ATOM 893 C C . ALA A 1 113 ? 4.708 13.746 5.835 1.00 89.06 113 ALA A C 1
ATOM 895 O O . ALA A 1 113 ? 5.684 14.280 6.367 1.00 89.06 113 ALA A O 1
ATOM 896 N N . LEU A 1 114 ? 3.457 14.053 6.194 1.00 86.94 114 LEU A N 1
ATOM 897 C CA . LEU A 1 114 ? 3.088 14.977 7.264 1.00 86.94 114 LEU A CA 1
ATOM 898 C C . LEU A 1 114 ? 2.984 14.253 8.609 1.00 86.94 114 LEU A C 1
ATOM 900 O O . LEU A 1 114 ? 2.509 13.119 8.666 1.00 86.94 114 LEU A O 1
ATOM 904 N N . GLY A 1 115 ? 3.338 14.944 9.693 1.00 84.81 115 GLY A N 1
ATOM 905 C CA . GLY A 1 115 ? 3.121 14.481 11.067 1.00 84.81 115 GLY A CA 1
ATOM 906 C C . GLY A 1 115 ? 4.362 14.600 11.958 1.00 84.81 115 GLY A C 1
ATOM 907 O O . GLY A 1 115 ? 5.379 15.164 11.547 1.00 84.81 115 GLY A O 1
ATOM 908 N N . PRO A 1 116 ? 4.302 14.093 13.203 1.00 79.06 116 PRO A N 1
ATOM 909 C CA . PRO A 1 116 ? 5.425 14.143 14.137 1.00 79.06 116 PRO A CA 1
ATOM 910 C C . PRO A 1 116 ? 6.681 13.457 13.577 1.00 79.06 116 PRO A C 1
ATOM 912 O O . PRO A 1 116 ? 6.695 12.251 13.333 1.00 79.06 116 PRO A O 1
ATOM 915 N N . GLY A 1 117 ? 7.754 14.230 13.394 1.00 79.50 117 GLY A N 1
ATOM 916 C CA . GLY A 1 117 ? 9.010 13.749 12.810 1.00 79.50 117 GLY A CA 1
ATOM 917 C C . GLY A 1 117 ? 9.022 13.660 11.279 1.00 79.50 117 GLY A C 1
ATOM 918 O O . GLY A 1 117 ? 9.993 13.139 10.741 1.00 79.50 117 GLY A O 1
ATOM 919 N N . GLY A 1 118 ? 7.975 14.147 10.608 1.00 81.75 118 GLY A N 1
ATOM 920 C CA . GLY A 1 118 ? 7.928 14.376 9.164 1.00 81.75 118 GLY A CA 1
ATOM 921 C C . GLY A 1 118 ? 7.918 15.870 8.830 1.00 81.75 118 GLY A C 1
ATOM 922 O O . GLY A 1 118 ? 8.360 16.711 9.619 1.00 81.75 118 GLY A O 1
ATOM 923 N N . LEU A 1 119 ? 7.387 16.212 7.659 1.00 78.38 119 LEU A N 1
ATOM 924 C CA . LEU A 1 119 ? 7.258 17.599 7.226 1.00 78.38 119 LEU A CA 1
ATOM 925 C C . LEU A 1 119 ? 6.156 18.325 8.006 1.00 78.38 119 LEU A C 1
ATOM 927 O O . LEU A 1 119 ? 5.083 17.785 8.290 1.00 78.38 119 LEU A O 1
ATOM 931 N N . ALA A 1 120 ? 6.411 19.594 8.323 1.00 65.50 120 ALA A N 1
ATOM 932 C CA . ALA A 1 120 ? 5.400 20.461 8.904 1.00 65.50 120 ALA A CA 1
ATOM 933 C C . ALA A 1 120 ? 4.346 20.795 7.837 1.00 65.50 120 ALA A C 1
ATOM 935 O O . ALA A 1 120 ? 4.636 21.480 6.856 1.00 65.50 120 ALA A O 1
ATOM 936 N N . GLY A 1 121 ? 3.118 20.311 8.033 1.00 57.12 121 GLY A N 1
ATOM 937 C CA . GLY A 1 121 ? 1.993 20.631 7.156 1.00 57.12 121 GLY A CA 1
ATOM 938 C C . GLY A 1 121 ? 1.576 22.102 7.230 1.00 57.12 121 GLY A C 1
ATOM 939 O O . GLY A 1 121 ? 2.067 22.881 8.054 1.00 57.12 121 GLY A O 1
ATOM 940 N N . HIS A 1 122 ? 0.613 22.484 6.390 1.00 53.84 122 HIS A N 1
ATOM 941 C CA . HIS A 1 122 ? -0.038 23.788 6.496 1.00 53.84 122 HIS A CA 1
ATOM 942 C C . HIS A 1 122 ? -0.703 23.927 7.874 1.00 53.84 122 HIS A C 1
ATOM 944 O O . HIS A 1 122 ? -1.703 23.274 8.167 1.00 53.84 122 HIS A O 1
ATOM 950 N N . LYS A 1 123 ? -0.172 24.808 8.731 1.00 48.12 123 LYS A N 1
ATOM 951 C CA . LYS A 1 123 ? -0.912 25.258 9.914 1.00 48.12 123 LYS A CA 1
ATOM 952 C C . LYS A 1 123 ? -2.126 26.049 9.428 1.00 48.12 123 LYS A C 1
ATOM 954 O O . LYS A 1 123 ? -1.959 27.088 8.786 1.00 48.12 123 LYS A O 1
ATOM 959 N N . SER A 1 124 ? -3.325 25.552 9.732 1.00 36.12 124 SER A N 1
ATOM 960 C CA . SER A 1 124 ? -4.586 26.270 9.515 1.00 36.12 124 SER A CA 1
ATOM 961 C C . SER A 1 124 ? -4.454 27.700 10.061 1.00 36.12 124 SER A C 1
ATOM 963 O O . SER A 1 124 ? -4.172 27.883 11.244 1.00 36.12 124 SER A O 1
ATOM 965 N N . GLY A 1 125 ? -4.548 28.703 9.180 1.00 41.97 125 GLY A N 1
ATOM 966 C CA . GLY A 1 125 ? -4.474 30.129 9.532 1.00 41.97 125 GLY A CA 1
ATOM 967 C C . GLY A 1 125 ? -3.200 30.892 9.136 1.00 41.97 125 GLY A C 1
ATOM 968 O O . GLY A 1 125 ? -3.183 32.112 9.281 1.00 41.97 125 GLY A O 1
ATOM 969 N N . SER A 1 126 ? -2.147 30.254 8.604 1.00 40.06 126 SER A N 1
ATOM 970 C CA . SER A 1 126 ? -0.980 30.989 8.079 1.00 40.06 126 SER A CA 1
ATOM 971 C C . SER A 1 126 ? -1.043 31.123 6.555 1.00 40.06 126 SER A C 1
ATOM 973 O O . SER A 1 126 ? -0.914 30.141 5.832 1.00 40.06 126 SER A O 1
ATOM 975 N N . SER A 1 127 ? -1.207 32.351 6.058 1.00 40.06 127 SER A N 1
ATOM 976 C CA . SER A 1 127 ? -1.177 32.698 4.625 1.00 40.06 127 SER A CA 1
ATOM 977 C C . SER A 1 127 ? 0.217 32.602 3.987 1.00 40.06 127 SER A C 1
ATOM 979 O O . SER A 1 127 ? 0.376 32.866 2.794 1.00 40.06 127 SER A O 1
ATOM 981 N N . ARG A 1 128 ? 1.251 32.234 4.755 1.00 43.88 128 ARG A N 1
ATOM 982 C CA . ARG A 1 128 ? 2.598 32.027 4.222 1.00 43.88 128 ARG A CA 1
ATOM 983 C C . ARG A 1 128 ? 2.683 30.631 3.620 1.00 43.88 128 ARG A C 1
ATOM 985 O O . ARG A 1 128 ? 2.498 29.642 4.325 1.00 43.88 128 ARG A O 1
ATOM 992 N N . ARG A 1 129 ? 2.978 30.574 2.315 1.00 48.16 129 ARG A N 1
ATOM 993 C CA . ARG A 1 129 ? 3.437 29.366 1.614 1.00 48.16 129 ARG A CA 1
ATOM 994 C C . ARG A 1 129 ? 4.409 28.625 2.533 1.00 48.16 129 ARG A C 1
ATOM 996 O O . ARG A 1 129 ? 5.382 29.214 2.995 1.00 48.16 129 ARG A O 1
ATOM 1003 N N . THR A 1 130 ? 4.098 27.380 2.868 1.00 52.81 130 THR A N 1
ATOM 1004 C CA . THR A 1 130 ? 4.984 26.542 3.674 1.00 52.81 130 THR A CA 1
ATOM 1005 C C . THR A 1 130 ? 6.326 26.407 2.960 1.00 52.81 130 THR A C 1
ATOM 1007 O O . THR A 1 130 ? 6.338 26.200 1.748 1.00 52.81 130 THR A O 1
ATOM 1010 N N . ASN A 1 131 ? 7.438 26.448 3.697 1.00 55.84 131 ASN A N 1
ATOM 1011 C CA . ASN A 1 131 ? 8.771 26.089 3.193 1.00 55.84 131 ASN A CA 1
ATOM 1012 C C . ASN A 1 131 ? 8.892 24.561 3.003 1.00 55.84 131 ASN A C 1
ATOM 1014 O O . ASN A 1 131 ? 9.829 23.946 3.501 1.00 55.84 131 ASN A O 1
ATOM 1018 N N . VAL A 1 132 ? 7.910 23.926 2.360 1.00 60.94 132 VAL A N 1
ATOM 1019 C CA . VAL A 1 132 ? 8.034 22.534 1.923 1.00 60.94 132 VAL A CA 1
ATOM 1020 C C . VAL A 1 132 ? 8.646 22.583 0.525 1.00 60.94 132 VAL A C 1
ATOM 1022 O O . VAL A 1 132 ? 8.034 23.204 -0.348 1.00 60.94 132 VAL A O 1
ATOM 1025 N N . PRO A 1 133 ? 9.836 21.995 0.308 1.00 64.06 133 PRO A N 1
ATOM 1026 C CA . PRO A 1 133 ? 10.443 21.940 -1.015 1.00 64.06 133 PRO A CA 1
ATOM 1027 C C . PRO A 1 133 ? 9.486 21.284 -2.011 1.00 64.06 133 PRO A C 1
ATOM 1029 O O . PRO A 1 133 ? 8.827 20.298 -1.680 1.00 64.06 133 PRO A O 1
ATOM 1032 N N . THR A 1 134 ? 9.400 21.833 -3.221 1.00 68.38 134 THR A N 1
ATOM 1033 C CA . THR A 1 134 ? 8.570 21.270 -4.296 1.00 68.38 134 THR A CA 1
ATOM 1034 C C . THR A 1 134 ? 9.002 19.855 -4.669 1.00 68.38 134 THR A C 1
ATOM 1036 O O . THR A 1 134 ? 8.128 19.029 -4.879 1.00 68.38 134 THR A O 1
ATOM 1039 N N . ALA A 1 135 ? 10.306 19.560 -4.613 1.00 71.75 135 ALA A N 1
ATOM 1040 C CA . ALA A 1 135 ? 10.877 18.253 -4.951 1.00 71.75 135 ALA A CA 1
ATOM 1041 C C . ALA A 1 135 ? 10.230 17.079 -4.191 1.00 71.75 135 ALA A C 1
ATOM 1043 O O . ALA A 1 135 ? 9.929 16.052 -4.781 1.00 71.75 135 ALA A O 1
ATOM 1044 N N . VAL A 1 136 ? 9.881 17.266 -2.910 1.00 78.94 136 VAL A N 1
ATOM 1045 C CA . VAL A 1 136 ? 9.269 16.202 -2.086 1.00 78.94 136 VAL A CA 1
ATOM 1046 C C . VAL A 1 136 ? 7.846 15.845 -2.539 1.00 78.94 136 VAL A C 1
ATOM 1048 O O . VAL A 1 136 ? 7.283 14.846 -2.099 1.00 78.94 136 VAL A O 1
ATOM 1051 N N . ARG A 1 137 ? 7.227 16.685 -3.373 1.00 86.62 137 ARG A N 1
ATOM 1052 C CA . ARG A 1 137 ? 5.880 16.460 -3.913 1.00 86.62 137 ARG A CA 1
ATOM 1053 C C . ARG A 1 137 ? 5.898 15.794 -5.282 1.00 86.62 137 ARG A C 1
ATOM 1055 O O . ARG A 1 137 ? 4.837 15.359 -5.730 1.00 86.62 137 ARG A O 1
ATOM 1062 N N . ASP A 1 138 ? 7.048 15.778 -5.943 1.00 87.38 138 ASP A N 1
ATOM 1063 C CA . ASP A 1 138 ? 7.176 15.260 -7.294 1.00 87.38 138 ASP A CA 1
ATOM 1064 C C . ASP A 1 138 ? 7.205 13.726 -7.280 1.00 87.38 138 ASP A C 1
ATOM 1066 O O . ASP A 1 138 ? 7.508 13.076 -6.275 1.00 87.38 138 ASP A O 1
ATOM 1070 N N . VAL A 1 139 ? 6.820 13.124 -8.404 1.00 90.19 139 VAL A N 1
ATOM 1071 C CA . VAL A 1 139 ? 6.872 11.669 -8.562 1.00 90.19 139 VAL A CA 1
ATOM 1072 C C . VAL A 1 139 ? 8.311 11.276 -8.868 1.00 90.19 139 VAL A C 1
ATOM 1074 O O . VAL A 1 139 ? 8.855 11.683 -9.891 1.00 90.19 139 VAL A O 1
ATOM 1077 N N . HIS A 1 140 ? 8.906 10.474 -7.989 1.00 90.88 140 HIS A N 1
ATOM 1078 C CA . HIS A 1 140 ? 10.250 9.941 -8.162 1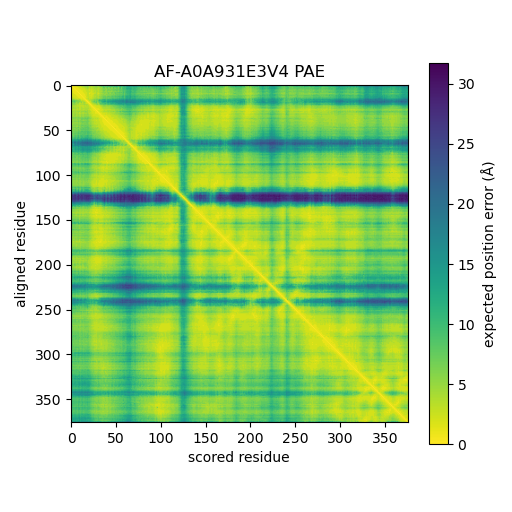.00 90.88 140 HIS A CA 1
ATOM 1079 C C . HIS A 1 140 ? 10.222 8.600 -8.911 1.00 90.88 140 HIS A C 1
ATOM 1081 O O . HIS A 1 140 ? 9.266 7.834 -8.772 1.00 90.88 140 HIS A O 1
ATOM 1087 N N . ASN A 1 141 ? 11.285 8.259 -9.647 1.00 89.38 141 ASN A N 1
ATOM 1088 C CA . ASN A 1 141 ? 11.373 6.984 -10.379 1.00 89.38 141 ASN A CA 1
ATOM 1089 C C . ASN A 1 141 ? 11.237 5.769 -9.447 1.00 89.38 141 ASN A C 1
ATOM 1091 O O . ASN A 1 141 ? 10.568 4.794 -9.782 1.00 89.38 141 ASN A O 1
ATOM 1095 N N . SER A 1 142 ? 11.767 5.865 -8.227 1.00 91.94 142 SER A N 1
ATOM 1096 C CA . SER A 1 142 ? 11.649 4.814 -7.206 1.00 91.94 142 SER A CA 1
ATOM 1097 C C . SER A 1 142 ? 10.223 4.589 -6.686 1.00 91.94 142 SER A C 1
ATOM 1099 O O . SER A 1 142 ? 9.983 3.615 -5.972 1.00 91.94 142 SER A O 1
ATOM 1101 N N . HIS A 1 143 ? 9.266 5.473 -7.004 1.00 93.81 143 HIS A N 1
ATOM 1102 C CA . HIS A 1 143 ? 7.853 5.259 -6.675 1.00 93.81 143 HIS A CA 1
ATOM 1103 C C . HIS A 1 143 ? 7.237 4.133 -7.512 1.00 93.81 143 HIS A C 1
ATOM 1105 O O . HIS A 1 143 ? 6.208 3.587 -7.106 1.00 93.81 143 HIS A O 1
ATOM 1111 N N . TYR A 1 144 ? 7.856 3.775 -8.646 1.00 93.50 144 TYR A N 1
ATOM 1112 C CA . TYR A 1 144 ? 7.385 2.720 -9.537 1.00 93.50 144 TYR A CA 1
ATOM 1113 C C . TYR A 1 144 ? 7.076 1.441 -8.750 1.00 93.50 144 TYR A C 1
ATOM 1115 O O . TYR A 1 144 ? 7.887 0.977 -7.950 1.00 93.50 144 TYR A O 1
ATOM 1123 N N . SER A 1 145 ? 5.859 0.919 -8.917 1.00 93.81 145 SER A N 1
ATOM 1124 C CA . SER A 1 145 ? 5.342 -0.271 -8.220 1.00 93.81 145 SER A CA 1
ATOM 1125 C C . SER A 1 145 ? 5.287 -0.211 -6.683 1.00 93.81 145 SER A C 1
ATOM 1127 O O . SER A 1 145 ? 4.909 -1.199 -6.057 1.00 93.81 145 SER A O 1
ATOM 1129 N N . ARG A 1 146 ? 5.614 0.927 -6.052 1.00 95.50 146 ARG A N 1
ATOM 1130 C CA . ARG A 1 146 ? 5.665 1.102 -4.584 1.00 95.50 146 ARG A CA 1
ATOM 1131 C C . ARG A 1 146 ? 4.621 2.085 -4.072 1.00 95.50 146 ARG A C 1
ATOM 1133 O O . ARG A 1 146 ? 3.904 1.805 -3.110 1.00 95.50 146 ARG A O 1
ATOM 1140 N N . MET A 1 147 ? 4.496 3.228 -4.735 1.00 95.25 147 MET A N 1
ATOM 1141 C CA . MET A 1 147 ? 3.529 4.274 -4.416 1.00 95.25 147 MET A CA 1
ATOM 1142 C C . MET A 1 147 ? 2.790 4.675 -5.686 1.00 95.25 147 MET A C 1
ATOM 1144 O O . MET A 1 147 ? 3.397 4.895 -6.728 1.00 95.25 147 MET A O 1
ATOM 1148 N N . CYS A 1 148 ? 1.468 4.783 -5.597 1.00 95.44 148 CYS A N 1
ATOM 1149 C CA . CYS A 1 148 ? 0.657 5.171 -6.739 1.00 95.44 148 CYS A CA 1
ATOM 1150 C C . CYS A 1 148 ? 0.976 6.621 -7.148 1.00 95.44 148 CYS A C 1
ATOM 1152 O O . CYS A 1 148 ? 0.804 7.521 -6.322 1.00 95.44 148 CYS A O 1
ATOM 1154 N N . PRO A 1 149 ? 1.370 6.878 -8.410 1.00 93.19 149 PRO A N 1
ATOM 1155 C CA . PRO A 1 149 ? 1.671 8.232 -8.877 1.00 93.19 149 PRO A CA 1
ATOM 1156 C C . PRO A 1 149 ? 0.409 9.072 -9.129 1.00 93.19 149 PRO 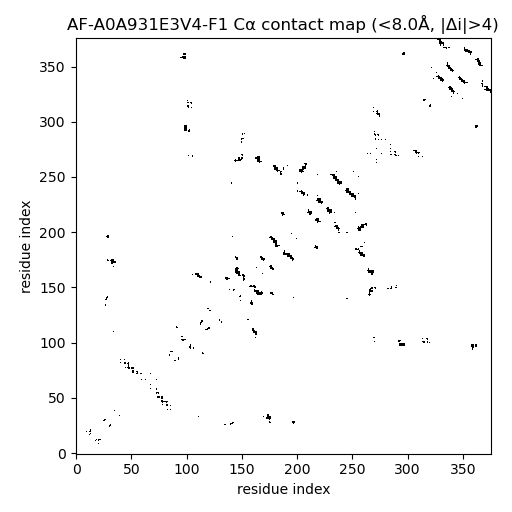A C 1
ATOM 1158 O O . PRO A 1 149 ? 0.498 10.282 -9.318 1.00 93.19 149 PRO A O 1
ATOM 1161 N N . ILE A 1 150 ? -0.768 8.438 -9.149 1.00 92.00 150 ILE A N 1
ATOM 1162 C CA . ILE A 1 150 ? -2.048 9.075 -9.481 1.00 92.00 150 ILE A CA 1
ATOM 1163 C C . ILE A 1 150 ? -2.862 9.421 -8.234 1.00 92.00 150 ILE A C 1
ATOM 1165 O O . ILE A 1 150 ? -3.481 10.480 -8.164 1.00 92.00 150 ILE A O 1
ATOM 1169 N N . GLU A 1 151 ? -2.909 8.527 -7.244 1.00 91.38 151 GLU A N 1
ATOM 1170 C CA . GLU A 1 151 ? -3.780 8.701 -6.082 1.00 91.38 151 GLU A CA 1
ATOM 1171 C C . GLU A 1 151 ? -3.131 9.625 -5.048 1.00 91.38 151 GLU A C 1
ATOM 1173 O O . GLU A 1 151 ? -2.471 9.191 -4.104 1.00 91.38 151 GLU A O 1
ATOM 1178 N N . THR A 1 152 ? -3.364 10.923 -5.222 1.00 91.31 152 THR A N 1
ATOM 1179 C CA . THR A 1 152 ? -3.011 11.973 -4.266 1.00 91.31 152 THR A CA 1
ATOM 1180 C C . THR A 1 152 ? -4.178 12.962 -4.117 1.00 91.31 152 THR A C 1
ATOM 1182 O O . THR A 1 152 ? -4.964 13.140 -5.057 1.00 91.31 152 THR A O 1
ATOM 1185 N N . PRO A 1 153 ? -4.373 13.591 -2.941 1.00 88.31 153 PRO A N 1
ATOM 1186 C CA . PRO A 1 153 ? -5.395 14.617 -2.779 1.00 88.31 153 PRO A CA 1
ATOM 1187 C C . PRO A 1 153 ? -5.119 15.848 -3.642 1.00 88.31 153 PRO A C 1
ATOM 1189 O O . PRO A 1 153 ? -3.988 16.327 -3.734 1.00 88.31 153 PRO A O 1
ATOM 1192 N N . GLU A 1 154 ? -6.181 16.428 -4.192 1.00 85.38 154 GLU A N 1
ATOM 1193 C CA . GLU A 1 154 ? -6.102 17.731 -4.847 1.00 85.38 154 GLU A CA 1
ATOM 1194 C C . GLU A 1 154 ? -5.881 18.851 -3.814 1.00 85.38 154 GLU A C 1
ATOM 1196 O O . GLU A 1 154 ? -6.392 18.813 -2.691 1.00 85.38 154 GLU A O 1
ATOM 1201 N N . GLY A 1 155 ? -5.120 19.879 -4.197 1.00 86.56 155 GLY A N 1
ATOM 1202 C CA . GLY A 1 155 ? -4.906 21.076 -3.382 1.00 86.56 155 GLY A CA 1
ATOM 1203 C C . GLY A 1 155 ? -3.585 21.079 -2.596 1.00 86.56 155 GLY A C 1
ATOM 1204 O O . GLY A 1 155 ? -2.561 20.630 -3.107 1.00 86.56 155 GLY A O 1
ATOM 1205 N N . PRO A 1 156 ? -3.541 21.646 -1.374 1.00 83.38 156 PRO A N 1
ATOM 1206 C CA . PRO A 1 156 ? -2.280 21.962 -0.692 1.00 83.38 156 PRO A CA 1
ATOM 1207 C C . PRO A 1 156 ? -1.473 20.736 -0.240 1.00 83.38 156 PRO A C 1
ATOM 1209 O O . PRO A 1 156 ? -0.265 20.858 -0.030 1.00 83.38 156 PRO A O 1
ATOM 1212 N N . ASN A 1 157 ? -2.132 19.580 -0.103 1.00 86.56 157 ASN A N 1
ATOM 1213 C CA . ASN A 1 157 ? -1.530 18.315 0.330 1.00 86.56 157 ASN A CA 1
ATOM 1214 C C . ASN A 1 157 ? -1.065 17.425 -0.836 1.00 86.56 157 ASN A C 1
ATOM 1216 O O . ASN A 1 157 ? -0.643 16.294 -0.589 1.00 86.56 157 ASN A O 1
ATOM 1220 N N . ILE A 1 158 ? -1.139 17.915 -2.078 1.00 88.50 158 ILE A N 1
ATOM 1221 C CA . ILE A 1 158 ? -0.673 17.189 -3.263 1.00 88.50 158 ILE A CA 1
ATOM 1222 C C . ILE A 1 158 ? 0.786 16.741 -3.098 1.00 88.50 158 ILE A C 1
ATOM 1224 O O . ILE A 1 158 ? 1.631 17.517 -2.639 1.00 88.50 158 ILE A O 1
ATOM 1228 N N . GLY A 1 159 ? 1.056 15.473 -3.412 1.00 86.62 159 GLY A N 1
ATOM 1229 C CA . GLY A 1 159 ? 2.381 14.848 -3.307 1.00 86.62 159 GLY A CA 1
ATOM 1230 C C . GLY A 1 159 ? 2.862 14.559 -1.877 1.00 86.62 159 GLY A C 1
ATOM 1231 O O . GLY A 1 159 ? 3.800 13.801 -1.689 1.00 86.62 159 GLY A O 1
ATOM 1232 N N . LEU A 1 160 ? 2.207 15.104 -0.845 1.00 89.31 160 LEU A N 1
ATOM 1233 C CA . LEU A 1 160 ? 2.548 14.850 0.567 1.00 89.31 160 LEU A CA 1
ATOM 1234 C C . LEU A 1 160 ? 1.740 13.705 1.174 1.00 89.31 160 LEU A C 1
ATOM 1236 O O . LEU A 1 160 ? 2.108 13.146 2.209 1.00 89.31 160 LEU A O 1
ATOM 1240 N N . ILE A 1 161 ? 0.610 13.399 0.547 1.00 91.56 161 ILE A N 1
ATOM 1241 C CA . ILE A 1 161 ? -0.243 12.268 0.864 1.00 91.56 161 ILE A CA 1
ATOM 1242 C C . ILE A 1 161 ? -0.407 11.468 -0.419 1.00 91.56 161 ILE A C 1
ATOM 1244 O O . ILE A 1 161 ? -0.774 12.029 -1.454 1.00 91.56 161 ILE A O 1
ATOM 1248 N N . GLY A 1 162 ? -0.204 10.163 -0.335 1.00 92.44 162 GLY A N 1
ATOM 1249 C CA . GLY A 1 162 ? -0.570 9.255 -1.415 1.00 92.44 162 GLY A CA 1
ATOM 1250 C C . GLY A 1 162 ? -0.928 7.878 -0.891 1.00 92.44 162 GLY A C 1
ATOM 1251 O O . GLY A 1 162 ? -1.139 7.703 0.310 1.00 92.44 162 GLY A O 1
ATOM 1252 N N . SER A 1 163 ? -1.007 6.907 -1.787 1.00 94.31 163 SER A N 1
ATOM 1253 C CA . SER A 1 163 ? -1.422 5.543 -1.461 1.00 94.31 163 SER A CA 1
ATOM 1254 C C . SER A 1 163 ? -0.376 4.541 -1.921 1.00 94.31 163 SER A C 1
ATOM 1256 O O . SER A 1 163 ? 0.267 4.733 -2.956 1.00 94.31 163 SER A O 1
ATOM 1258 N N . LEU A 1 164 ? -0.229 3.452 -1.166 1.00 95.62 164 LEU A N 1
ATOM 1259 C CA . LEU A 1 164 ? 0.578 2.313 -1.602 1.00 95.62 164 LEU A CA 1
ATOM 1260 C C . LEU A 1 164 ? 0.067 1.773 -2.943 1.00 95.62 164 LEU A C 1
ATOM 1262 O O . LEU A 1 164 ? -1.146 1.715 -3.183 1.00 95.62 164 LEU A O 1
ATOM 12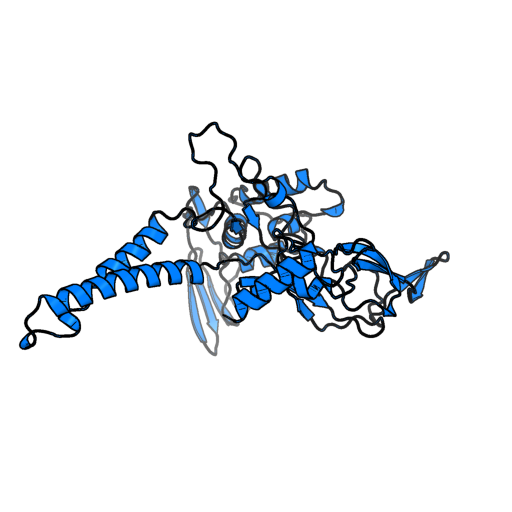66 N N . ALA A 1 165 ? 0.999 1.347 -3.791 1.00 95.88 165 ALA A N 1
ATOM 1267 C CA . ALA A 1 165 ? 0.663 0.629 -5.011 1.00 95.88 165 ALA A CA 1
ATOM 1268 C C . ALA A 1 165 ? 0.070 -0.759 -4.687 1.00 95.88 165 ALA A C 1
ATOM 1270 O O . ALA A 1 165 ? 0.045 -1.179 -3.525 1.00 95.88 165 ALA A O 1
ATOM 1271 N N . LEU A 1 166 ? -0.480 -1.450 -5.687 1.00 94.31 166 LEU A N 1
ATOM 1272 C CA . LEU A 1 166 ? -1.347 -2.612 -5.471 1.00 94.31 166 LEU A CA 1
ATOM 1273 C C . LEU A 1 166 ? -0.645 -3.761 -4.735 1.00 94.31 166 LEU A C 1
ATOM 1275 O O . LEU A 1 166 ? -1.115 -4.182 -3.675 1.00 94.31 166 LEU A O 1
ATOM 1279 N N . TYR A 1 167 ? 0.476 -4.237 -5.276 1.00 95.12 167 TYR A N 1
ATOM 1280 C CA . TYR A 1 167 ? 1.226 -5.353 -4.691 1.00 95.12 167 TYR A CA 1
ATOM 1281 C C . TYR A 1 167 ? 2.310 -4.912 -3.709 1.00 95.12 167 TYR A C 1
ATOM 1283 O O . TYR A 1 167 ? 2.881 -5.762 -3.041 1.00 95.12 167 TYR A O 1
ATOM 1291 N N . ALA A 1 168 ? 2.569 -3.609 -3.592 1.00 95.31 168 ALA A N 1
ATOM 1292 C CA . ALA A 1 168 ? 3.579 -3.082 -2.687 1.00 95.31 168 ALA A CA 1
ATOM 1293 C C . ALA A 1 168 ? 3.321 -3.508 -1.235 1.00 95.31 168 ALA A C 1
ATOM 1295 O O . ALA A 1 168 ? 2.196 -3.379 -0.734 1.00 95.31 168 ALA A O 1
ATOM 1296 N N . HIS A 1 169 ? 4.372 -3.938 -0.541 1.00 94.00 169 HIS A N 1
ATOM 1297 C CA . HIS A 1 169 ? 4.338 -4.176 0.900 1.00 94.00 169 HIS A CA 1
ATOM 1298 C C . HIS A 1 169 ? 5.528 -3.526 1.601 1.00 94.00 169 HIS A C 1
ATOM 1300 O O . HIS A 1 169 ? 6.514 -3.153 0.976 1.00 94.00 169 HIS A O 1
ATOM 1306 N N . VAL A 1 170 ? 5.416 -3.363 2.917 1.00 95.38 170 VAL A N 1
ATOM 1307 C CA . VAL A 1 170 ? 6.461 -2.760 3.748 1.00 95.38 170 VAL A CA 1
ATOM 1308 C C . VAL A 1 170 ? 7.207 -3.879 4.465 1.00 95.38 170 VAL A C 1
ATOM 1310 O O . VAL A 1 170 ? 6.569 -4.689 5.136 1.00 95.38 170 VAL A O 1
ATOM 1313 N N . ASN A 1 171 ? 8.527 -3.939 4.307 1.00 93.94 171 ASN A N 1
ATOM 1314 C CA . ASN A 1 171 ? 9.368 -4.931 4.974 1.00 93.94 171 ASN A CA 1
ATOM 1315 C C . ASN A 1 171 ? 9.606 -4.592 6.458 1.00 93.94 171 ASN A C 1
ATOM 1317 O O . ASN A 1 171 ? 9.168 -3.552 6.960 1.00 93.94 171 ASN A O 1
ATOM 1321 N N . GLU A 1 172 ? 10.319 -5.461 7.178 1.00 90.94 172 GLU A N 1
ATOM 1322 C CA . GLU A 1 172 ? 10.577 -5.301 8.620 1.00 90.94 172 GLU A CA 1
ATOM 1323 C C . GLU A 1 172 ? 11.356 -4.021 8.966 1.00 90.94 172 GLU A C 1
ATOM 1325 O O . GLU A 1 172 ? 11.201 -3.465 10.056 1.00 90.94 172 GLU A O 1
ATOM 1330 N N . TYR A 1 173 ? 12.160 -3.517 8.028 1.00 92.38 173 TYR A N 1
ATOM 1331 C CA . TYR A 1 173 ? 12.957 -2.300 8.189 1.00 92.38 173 TYR A CA 1
ATOM 1332 C C . TYR A 1 173 ? 12.181 -1.018 7.841 1.00 92.38 173 TYR A C 1
ATOM 1334 O O . TYR A 1 173 ? 12.627 0.094 8.149 1.00 92.38 173 TYR A O 1
ATOM 1342 N N . GLY A 1 174 ? 10.991 -1.155 7.252 1.00 93.75 174 GLY A N 1
ATOM 1343 C CA . GLY A 1 174 ? 10.138 -0.045 6.841 1.00 93.75 174 GLY A CA 1
ATOM 1344 C C . GLY A 1 174 ? 10.339 0.402 5.392 1.00 93.75 174 GLY A C 1
ATOM 1345 O O . GLY A 1 174 ? 9.784 1.430 5.010 1.00 93.75 174 GLY A O 1
ATOM 1346 N N . PHE A 1 175 ? 11.108 -0.315 4.575 1.00 96.38 175 PHE A N 1
ATOM 1347 C CA . PHE A 1 175 ? 11.219 -0.029 3.143 1.00 96.38 175 PHE A CA 1
ATOM 1348 C C . PHE A 1 175 ? 10.066 -0.670 2.373 1.00 96.38 175 PHE A C 1
ATOM 1350 O O . PHE A 1 175 ? 9.545 -1.714 2.766 1.00 96.38 175 PHE A O 1
ATOM 1357 N N . ILE A 1 176 ? 9.634 -0.010 1.298 1.00 96.50 176 ILE A N 1
ATOM 1358 C CA . ILE A 1 176 ? 8.578 -0.534 0.433 1.00 96.50 176 ILE A CA 1
ATOM 1359 C C . ILE A 1 176 ? 9.228 -1.421 -0.628 1.00 96.50 176 ILE A C 1
ATOM 1361 O O . ILE A 1 176 ? 10.111 -0.973 -1.361 1.00 96.50 176 ILE A O 1
ATOM 1365 N N . GLU A 1 177 ? 8.758 -2.654 -0.729 1.00 96.19 177 GLU A N 1
ATOM 1366 C CA . GLU A 1 177 ? 9.209 -3.628 -1.715 1.00 96.19 177 GLU A CA 1
ATOM 1367 C C . GLU A 1 177 ? 8.156 -3.802 -2.807 1.00 96.19 177 GLU A C 1
ATOM 1369 O O . GLU A 1 177 ? 6.948 -3.683 -2.567 1.00 96.19 177 GLU A O 1
ATOM 1374 N N . ALA A 1 178 ? 8.636 -4.064 -4.020 1.00 96.06 178 ALA A N 1
ATOM 1375 C CA . ALA A 1 178 ? 7.815 -4.362 -5.184 1.00 96.06 178 ALA A CA 1
ATOM 1376 C C . ALA A 1 178 ? 8.173 -5.750 -5.740 1.00 96.06 178 ALA A C 1
ATOM 1378 O O . ALA A 1 178 ? 9.337 -6.150 -5.645 1.00 96.06 178 ALA A O 1
ATOM 1379 N N . PRO A 1 179 ? 7.200 -6.486 -6.306 1.00 96.44 179 PRO A N 1
ATOM 1380 C CA . PRO A 1 179 ? 7.442 -7.823 -6.820 1.00 96.44 179 PRO A CA 1
ATOM 1381 C C . PRO A 1 179 ? 7.876 -7.796 -8.288 1.00 96.44 179 PRO A C 1
ATOM 1383 O O . PRO A 1 179 ? 7.303 -7.080 -9.112 1.00 96.44 179 PRO A O 1
ATOM 1386 N N . TYR A 1 180 ? 8.822 -8.664 -8.629 1.00 95.81 180 TYR A N 1
ATOM 1387 C CA . TYR A 1 180 ? 9.320 -8.862 -9.986 1.00 95.81 180 TYR A CA 1
ATOM 1388 C C . TYR A 1 180 ? 9.495 -10.355 -10.281 1.00 95.81 180 TYR A C 1
ATOM 1390 O O . TYR A 1 180 ? 9.815 -11.144 -9.396 1.00 95.81 180 TYR A O 1
ATOM 1398 N N . ARG A 1 181 ? 9.281 -10.763 -11.530 1.00 95.31 181 ARG A N 1
ATOM 1399 C CA . ARG A 1 181 ? 9.521 -12.124 -12.022 1.00 95.31 181 ARG A CA 1
ATOM 1400 C C . ARG A 1 181 ? 10.963 -12.254 -12.473 1.00 95.31 181 ARG A C 1
ATOM 1402 O O . ARG A 1 181 ? 11.438 -11.421 -13.241 1.00 95.31 181 ARG A O 1
ATOM 1409 N N . LYS A 1 182 ? 11.643 -13.312 -12.044 1.00 95.31 182 LYS A N 1
ATOM 1410 C CA . LYS A 1 182 ? 13.018 -13.580 -12.476 1.00 95.31 182 LYS A CA 1
ATOM 1411 C C . LYS A 1 182 ? 13.072 -13.979 -13.951 1.00 95.31 182 LYS A C 1
ATOM 1413 O O . LYS A 1 182 ? 12.286 -14.820 -14.383 1.00 95.31 182 LYS A O 1
ATOM 1418 N N . VAL A 1 183 ? 14.025 -13.440 -14.700 1.00 93.62 183 VAL A N 1
ATOM 1419 C CA . VAL A 1 183 ? 14.330 -13.844 -16.075 1.00 93.62 183 VAL A CA 1
ATOM 1420 C C . VAL A 1 183 ? 15.679 -14.555 -16.073 1.00 93.62 183 VAL A C 1
ATOM 1422 O O . VAL A 1 183 ? 16.649 -14.075 -15.500 1.00 93.62 183 VAL A O 1
ATOM 1425 N N . ASN A 1 184 ? 15.743 -15.743 -16.675 1.00 91.31 184 ASN A N 1
ATOM 1426 C CA . ASN A 1 184 ? 16.991 -16.489 -16.825 1.00 91.31 184 ASN A CA 1
ATOM 1427 C C . ASN A 1 184 ? 17.229 -16.755 -18.312 1.00 91.31 184 ASN A C 1
ATOM 1429 O O . ASN A 1 184 ? 16.461 -17.498 -18.926 1.00 91.31 184 ASN A O 1
ATOM 1433 N N . ASN A 1 185 ? 18.297 -16.187 -18.881 1.00 85.44 185 ASN A N 1
ATOM 1434 C CA . ASN A 1 185 ? 18.686 -16.375 -20.287 1.00 85.44 185 ASN A CA 1
ATOM 1435 C C . ASN A 1 185 ? 17.514 -16.149 -21.269 1.00 85.44 185 ASN A C 1
ATOM 1437 O O . ASN A 1 185 ? 17.241 -16.988 -22.129 1.00 85.44 185 ASN A O 1
ATOM 1441 N N . GLY A 1 186 ? 16.764 -15.057 -21.086 1.00 83.56 186 GLY A N 1
ATOM 1442 C CA . GLY A 1 186 ? 15.620 -14.706 -21.934 1.00 83.56 186 GLY A CA 1
ATOM 1443 C C . GLY A 1 186 ? 14.332 -15.507 -21.702 1.00 83.56 186 GLY A C 1
ATOM 1444 O O . GLY A 1 186 ? 13.370 -15.331 -22.449 1.00 83.56 186 GLY A O 1
ATOM 1445 N N . VAL A 1 187 ? 14.286 -16.376 -20.685 1.00 89.88 187 VAL A N 1
ATOM 1446 C CA . VAL A 1 187 ? 13.081 -17.118 -20.278 1.00 89.88 187 VAL A CA 1
ATOM 1447 C C . VAL A 1 187 ? 12.553 -16.562 -18.960 1.00 89.88 187 VAL A C 1
ATOM 1449 O O . VAL A 1 187 ? 13.254 -16.563 -17.946 1.00 89.88 187 VAL A O 1
ATOM 1452 N N . VAL A 1 188 ? 11.298 -16.120 -18.958 1.00 92.56 188 VAL A N 1
ATOM 1453 C CA . VAL A 1 188 ? 10.627 -15.578 -17.772 1.00 92.56 188 VAL A CA 1
ATOM 1454 C C . VAL A 1 188 ? 10.183 -16.718 -16.847 1.00 92.56 188 VAL A C 1
ATOM 1456 O O . VAL A 1 188 ? 9.439 -17.611 -17.254 1.00 92.56 188 VAL A O 1
ATOM 1459 N N . SER A 1 189 ? 10.616 -16.688 -15.587 1.00 92.31 189 SER A N 1
ATOM 1460 C CA . SER A 1 189 ? 10.191 -17.623 -14.539 1.00 92.31 189 SER A CA 1
ATOM 1461 C C . SER A 1 189 ? 8.879 -17.181 -13.873 1.00 92.31 189 SER A C 1
ATOM 1463 O O . SER A 1 189 ? 8.426 -16.041 -14.007 1.00 92.31 189 SER A O 1
ATOM 1465 N N . ASP A 1 190 ? 8.254 -18.093 -13.131 1.00 90.62 190 ASP A N 1
ATOM 1466 C CA . ASP A 1 190 ? 7.149 -17.762 -12.215 1.00 90.62 190 ASP A CA 1
ATOM 1467 C C . ASP A 1 190 ? 7.652 -17.431 -10.802 1.00 90.62 190 ASP A C 1
ATOM 1469 O O . ASP A 1 190 ? 6.855 -17.098 -9.927 1.00 90.62 190 ASP A O 1
ATOM 1473 N N . ASP A 1 191 ? 8.968 -17.493 -10.584 1.00 94.56 191 ASP A N 1
ATOM 1474 C CA . ASP A 1 191 ? 9.590 -17.115 -9.319 1.00 94.56 191 ASP A CA 1
ATOM 1475 C C . ASP A 1 191 ? 9.510 -15.598 -9.127 1.00 94.56 191 ASP A C 1
ATOM 1477 O O . ASP A 1 191 ? 10.057 -14.825 -9.924 1.00 94.56 191 ASP A O 1
ATOM 1481 N N . ILE A 1 192 ? 8.827 -15.185 -8.058 1.00 95.56 192 ILE A N 1
ATOM 1482 C CA . ILE A 1 192 ? 8.662 -13.782 -7.678 1.00 95.56 192 ILE A CA 1
ATOM 1483 C C . ILE A 1 192 ? 9.737 -13.411 -6.658 1.00 95.56 192 ILE A C 1
ATOM 1485 O O . ILE A 1 192 ? 9.856 -14.047 -5.610 1.00 95.56 192 ILE A O 1
ATOM 1489 N N . VAL A 1 193 ? 10.480 -12.350 -6.955 1.00 95.88 193 VAL A N 1
ATOM 1490 C CA . VAL A 1 193 ? 11.469 -11.730 -6.074 1.00 95.88 193 VAL A CA 1
ATOM 1491 C C . VAL A 1 193 ? 10.958 -10.353 -5.669 1.00 95.88 193 VAL A C 1
ATOM 1493 O O . VAL A 1 193 ? 10.508 -9.574 -6.510 1.00 95.88 193 VAL A O 1
ATOM 1496 N N . TRP A 1 194 ? 11.004 -10.069 -4.373 1.00 95.56 194 TRP A N 1
ATOM 1497 C CA . TRP A 1 194 ? 10.656 -8.770 -3.809 1.00 95.56 194 TRP A CA 1
ATOM 1498 C C . TRP A 1 194 ? 11.926 -7.947 -3.671 1.00 95.56 194 TRP A C 1
ATOM 1500 O O . TRP A 1 194 ? 12.901 -8.448 -3.122 1.00 95.56 194 TRP A O 1
ATOM 1510 N N . MET A 1 195 ? 11.917 -6.723 -4.200 1.00 94.69 195 MET A N 1
ATOM 1511 C CA . MET A 1 195 ? 13.102 -5.863 -4.211 1.00 94.69 195 MET A CA 1
ATOM 1512 C C . MET A 1 195 ? 12.800 -4.480 -3.644 1.00 94.69 195 MET A C 1
ATOM 1514 O O . MET A 1 195 ? 11.772 -3.852 -3.956 1.00 94.69 195 MET A O 1
ATOM 1518 N N . THR A 1 196 ? 13.732 -3.974 -2.842 1.00 95.25 196 THR A N 1
ATOM 1519 C CA . THR A 1 196 ? 13.754 -2.570 -2.422 1.00 95.25 196 THR A CA 1
ATOM 1520 C C . THR A 1 196 ? 14.162 -1.671 -3.591 1.00 95.25 196 THR A C 1
ATOM 1522 O O . THR A 1 196 ? 14.513 -2.136 -4.676 1.00 95.25 196 THR A O 1
ATOM 1525 N N . ALA A 1 197 ? 14.019 -0.355 -3.425 1.00 92.69 197 ALA A N 1
ATOM 1526 C CA . ALA A 1 197 ? 14.290 0.581 -4.515 1.00 92.69 197 ALA A CA 1
ATOM 1527 C C . ALA A 1 197 ? 15.773 0.616 -4.912 1.00 92.69 197 ALA A C 1
ATOM 1529 O O . ALA A 1 197 ? 16.077 0.765 -6.083 1.00 92.69 197 ALA A O 1
ATOM 1530 N N . ASP A 1 198 ? 16.678 0.461 -3.950 1.00 91.06 198 ASP A N 1
ATOM 1531 C CA . ASP A 1 198 ? 18.129 0.418 -4.149 1.00 91.06 198 ASP A CA 1
ATOM 1532 C C . ASP A 1 198 ? 18.600 -0.872 -4.831 1.00 91.06 198 ASP A C 1
ATOM 1534 O O . ASP A 1 198 ? 19.501 -0.828 -5.666 1.00 91.06 198 ASP A O 1
ATOM 1538 N N . GLU A 1 199 ? 17.970 -2.008 -4.529 1.00 91.62 199 GLU A N 1
ATOM 1539 C CA . GLU A 1 199 ? 18.241 -3.269 -5.223 1.00 91.62 199 GLU A CA 1
ATOM 1540 C C . GLU A 1 199 ? 17.785 -3.212 -6.685 1.00 91.62 199 GLU A C 1
ATOM 1542 O O . GLU A 1 199 ? 18.518 -3.651 -7.570 1.00 91.62 199 GLU A O 1
ATOM 1547 N N . GLU A 1 200 ? 16.616 -2.612 -6.946 1.00 90.25 200 GLU A N 1
ATOM 1548 C CA . GLU A 1 200 ? 16.047 -2.469 -8.293 1.00 90.25 200 GLU A CA 1
ATOM 1549 C C . GLU A 1 200 ? 16.998 -1.765 -9.268 1.00 90.25 200 GLU A C 1
ATOM 1551 O O . GLU A 1 200 ? 17.087 -2.168 -10.425 1.00 90.25 200 GLU A O 1
ATOM 1556 N N . GLU A 1 201 ? 17.731 -0.743 -8.813 1.00 88.38 201 GLU A N 1
ATOM 1557 C CA . GLU A 1 201 ? 18.602 0.047 -9.692 1.00 88.38 201 GLU A CA 1
ATOM 1558 C C . GLU A 1 201 ? 19.793 -0.730 -10.266 1.00 88.38 201 GLU A C 1
ATOM 1560 O O . GLU A 1 201 ? 20.411 -0.281 -11.235 1.00 88.38 201 GLU A O 1
ATOM 1565 N N . ASN A 1 202 ? 20.131 -1.876 -9.669 1.00 88.81 202 ASN A N 1
ATOM 1566 C CA . ASN A 1 202 ? 21.233 -2.725 -10.118 1.00 88.81 202 ASN A CA 1
ATOM 1567 C C . ASN A 1 202 ? 20.813 -3.708 -11.220 1.00 88.81 202 ASN A C 1
ATOM 1569 O O . ASN A 1 202 ? 21.649 -4.486 -11.680 1.00 88.81 202 ASN A O 1
ATOM 1573 N N . HIS A 1 203 ? 19.540 -3.691 -11.622 1.00 91.44 203 HIS A N 1
ATOM 1574 C CA . HIS A 1 203 ? 18.956 -4.682 -12.512 1.00 91.44 203 HIS A CA 1
ATOM 1575 C C . HIS A 1 203 ? 18.273 -4.061 -13.725 1.00 91.44 203 HIS A C 1
ATOM 1577 O O . HIS A 1 203 ? 17.738 -2.953 -13.675 1.00 91.44 203 HIS A O 1
ATOM 1583 N N . ILE A 1 204 ? 18.244 -4.816 -14.823 1.00 92.19 204 ILE A N 1
ATOM 1584 C CA . ILE A 1 204 ? 17.519 -4.433 -16.036 1.00 92.19 204 ILE A CA 1
ATOM 1585 C C . ILE A 1 204 ? 16.142 -5.098 -16.024 1.00 92.19 204 ILE A C 1
ATOM 1587 O O . ILE A 1 204 ? 16.033 -6.327 -16.006 1.00 92.19 204 ILE A O 1
ATOM 1591 N N . ILE A 1 205 ? 15.083 -4.281 -16.026 1.00 93.06 205 ILE A N 1
ATOM 1592 C CA . ILE A 1 205 ? 13.717 -4.754 -15.760 1.00 93.06 205 ILE A CA 1
ATOM 1593 C C . ILE A 1 205 ? 12.793 -4.484 -16.944 1.00 93.06 205 ILE A C 1
ATOM 1595 O O . ILE A 1 205 ? 12.537 -3.334 -17.309 1.00 93.06 205 ILE A O 1
ATOM 1599 N N . ALA A 1 206 ? 12.252 -5.550 -17.529 1.00 93.44 206 ALA A N 1
ATOM 1600 C CA . ALA A 1 206 ? 11.262 -5.469 -18.594 1.00 93.44 206 ALA A CA 1
ATOM 1601 C C . ALA A 1 206 ? 9.847 -5.189 -18.039 1.00 93.44 206 ALA A C 1
ATOM 1603 O O . ALA A 1 206 ? 9.460 -5.745 -17.007 1.00 93.44 206 ALA A O 1
ATOM 1604 N N . PRO A 1 207 ? 9.024 -4.378 -18.725 1.00 92.38 207 PRO A N 1
ATOM 1605 C CA . PRO A 1 207 ? 7.655 -4.119 -18.308 1.00 92.38 207 PRO A CA 1
ATOM 1606 C C . PRO A 1 207 ? 6.749 -5.333 -18.550 1.00 92.38 207 PRO A C 1
ATOM 1608 O O . PRO A 1 207 ? 7.008 -6.181 -19.404 1.00 92.38 207 PRO A O 1
ATOM 1611 N N . ALA A 1 208 ? 5.630 -5.395 -17.827 1.00 90.75 208 ALA A N 1
ATOM 1612 C CA . ALA A 1 208 ? 4.736 -6.558 -17.852 1.00 90.75 208 ALA A CA 1
ATOM 1613 C C . ALA A 1 208 ? 3.982 -6.734 -19.184 1.00 90.75 208 ALA A C 1
ATOM 1615 O O . ALA A 1 208 ? 3.413 -7.793 -19.436 1.00 90.75 208 ALA A O 1
ATOM 1616 N N . ASN A 1 209 ? 3.929 -5.689 -20.014 1.00 88.62 209 ASN A N 1
ATOM 1617 C CA . ASN A 1 209 ? 3.274 -5.705 -21.322 1.00 88.62 209 ASN A CA 1
ATOM 1618 C C . ASN A 1 209 ? 4.192 -6.187 -22.457 1.00 88.62 209 ASN A C 1
ATOM 1620 O O . ASN A 1 209 ? 3.719 -6.291 -23.590 1.00 88.62 209 ASN A O 1
ATOM 1624 N N . THR A 1 210 ? 5.469 -6.471 -22.182 1.00 89.75 210 THR A N 1
ATOM 1625 C CA . THR A 1 210 ? 6.371 -7.052 -23.180 1.00 89.75 210 THR A CA 1
ATOM 1626 C C . THR A 1 210 ? 5.826 -8.416 -23.611 1.00 89.75 210 THR A C 1
ATOM 1628 O O . THR A 1 210 ? 5.559 -9.255 -22.744 1.00 89.75 210 THR A O 1
ATOM 1631 N N . PRO A 1 211 ? 5.623 -8.663 -24.918 1.00 88.50 211 PRO A N 1
ATOM 1632 C CA . PRO A 1 211 ? 5.032 -9.910 -25.376 1.00 88.50 211 PRO A CA 1
ATOM 1633 C C . PRO A 1 211 ? 5.912 -11.112 -25.021 1.00 88.50 211 PRO A C 1
ATOM 1635 O O . PRO A 1 211 ? 7.120 -11.114 -25.258 1.00 88.50 211 PRO A O 1
ATOM 1638 N N . ILE A 1 212 ? 5.280 -12.148 -24.472 1.00 88.25 212 ILE A N 1
ATOM 1639 C CA . ILE A 1 212 ? 5.914 -13.430 -24.164 1.00 88.25 212 ILE A CA 1
ATOM 1640 C C . ILE A 1 212 ? 5.105 -14.569 -24.778 1.00 88.25 212 ILE A C 1
ATOM 1642 O O . ILE A 1 212 ? 3.873 -14.51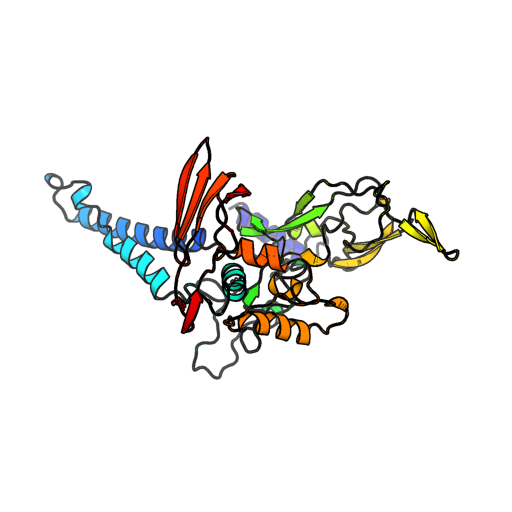5 -24.811 1.00 88.25 212 ILE A O 1
ATOM 1646 N N . ASP A 1 213 ? 5.776 -15.623 -25.234 1.00 88.00 213 ASP A N 1
ATOM 1647 C CA . ASP A 1 213 ? 5.096 -16.850 -25.649 1.00 88.00 213 ASP A CA 1
ATOM 1648 C C . ASP A 1 213 ? 4.561 -17.587 -24.403 1.00 88.00 213 ASP A C 1
ATOM 1650 O O . ASP A 1 213 ? 5.348 -17.964 -23.530 1.00 88.00 213 ASP A O 1
ATOM 1654 N N . PRO A 1 214 ? 3.246 -17.858 -24.296 1.00 84.31 214 PRO A N 1
ATOM 1655 C CA . PRO A 1 214 ? 2.666 -18.550 -23.146 1.00 84.31 214 PRO A CA 1
ATOM 1656 C C . PRO A 1 214 ? 3.248 -19.944 -22.868 1.00 84.31 214 PRO A C 1
ATOM 1658 O O . PRO A 1 214 ? 3.173 -20.415 -21.734 1.00 84.31 214 PRO A O 1
ATOM 1661 N N . LYS A 1 215 ? 3.788 -20.633 -23.885 1.00 84.75 215 LYS A N 1
ATOM 1662 C CA . LYS A 1 215 ? 4.326 -21.996 -23.738 1.00 84.75 215 LYS A CA 1
ATOM 1663 C C . LYS A 1 215 ? 5.800 -22.001 -23.368 1.00 84.75 215 LYS A C 1
ATOM 1665 O O . LYS A 1 215 ? 6.203 -22.762 -22.493 1.00 84.75 215 LYS A O 1
ATOM 1670 N N . THR A 1 216 ? 6.599 -21.196 -24.062 1.00 84.38 216 THR A N 1
ATOM 1671 C CA . THR A 1 216 ? 8.058 -21.174 -23.880 1.00 84.38 216 THR A CA 1
ATOM 1672 C C . THR A 1 216 ? 8.514 -20.123 -22.871 1.00 84.38 216 THR A C 1
ATOM 1674 O O . THR A 1 216 ? 9.637 -20.216 -22.384 1.00 84.38 216 THR A O 1
ATOM 1677 N N . LYS A 1 217 ? 7.650 -19.156 -22.529 1.00 86.06 217 LYS A N 1
ATOM 1678 C CA . LYS A 1 217 ? 7.924 -17.992 -21.668 1.00 86.06 217 LYS A CA 1
ATOM 1679 C C . LYS A 1 217 ? 9.104 -17.138 -22.132 1.00 86.06 217 LYS A C 1
ATOM 1681 O O . LYS A 1 217 ? 9.690 -16.411 -21.334 1.00 86.06 217 LYS A O 1
ATOM 1686 N N . LYS A 1 218 ? 9.455 -17.231 -23.412 1.00 88.56 218 LYS A N 1
ATOM 1687 C CA . LYS A 1 218 ? 10.442 -16.363 -24.046 1.00 88.56 218 LYS A CA 1
ATOM 1688 C C . LYS A 1 218 ? 9.801 -15.067 -24.503 1.00 88.56 218 LYS A C 1
ATOM 1690 O O . LYS A 1 218 ? 8.607 -15.045 -24.805 1.00 88.56 218 LYS A O 1
ATOM 1695 N N . PHE A 1 219 ? 10.609 -14.019 -24.589 1.00 87.75 219 PHE A N 1
ATOM 1696 C CA . PHE A 1 219 ? 10.204 -12.774 -25.226 1.00 87.75 219 PHE A CA 1
ATOM 1697 C C . PHE A 1 219 ? 10.015 -12.972 -26.725 1.00 87.75 219 PHE A C 1
ATOM 1699 O O . PHE A 1 219 ? 10.832 -13.618 -27.384 1.00 87.75 219 PHE A O 1
ATOM 1706 N N . VAL A 1 220 ? 8.930 -12.412 -27.249 1.00 88.38 220 VAL A N 1
ATOM 1707 C CA . VAL A 1 220 ? 8.576 -12.527 -28.661 1.00 88.38 220 VAL A CA 1
ATOM 1708 C C . VAL A 1 220 ? 8.271 -11.168 -29.268 1.00 88.38 220 VAL A C 1
ATOM 1710 O O . VAL A 1 220 ? 7.793 -10.258 -28.592 1.00 88.38 220 VAL A O 1
ATOM 1713 N N . GLU A 1 221 ? 8.510 -11.045 -30.564 1.00 85.62 221 GLU A N 1
ATOM 1714 C CA . GLU A 1 221 ? 8.122 -9.893 -31.367 1.00 85.62 221 GLU A CA 1
ATOM 1715 C C . GLU A 1 221 ? 7.335 -10.332 -32.605 1.00 85.62 221 GLU A C 1
ATOM 1717 O O . GLU A 1 221 ? 7.285 -11.514 -32.958 1.00 85.62 221 GLU A O 1
ATOM 1722 N N . VAL A 1 222 ? 6.653 -9.377 -33.235 1.00 82.25 222 VAL A N 1
ATOM 1723 C CA . VAL A 1 222 ? 5.891 -9.618 -34.463 1.00 82.25 222 VAL A CA 1
ATOM 1724 C C . VAL A 1 222 ? 6.703 -9.090 -35.636 1.00 82.25 222 VAL A C 1
ATOM 1726 O O . VAL A 1 222 ? 6.933 -7.887 -35.734 1.00 82.25 222 VAL A O 1
ATOM 1729 N N . ASP A 1 223 ? 7.107 -9.993 -36.524 1.00 80.94 223 ASP A N 1
ATOM 1730 C CA . ASP A 1 223 ? 7.851 -9.654 -37.738 1.00 80.94 223 ASP A CA 1
ATOM 1731 C C . ASP A 1 223 ? 6.946 -8.955 -38.778 1.00 80.94 223 ASP A C 1
ATOM 1733 O O . ASP A 1 223 ? 5.714 -8.992 -38.685 1.00 80.94 223 ASP A O 1
ATOM 1737 N N . ALA A 1 224 ? 7.536 -8.351 -39.813 1.00 77.62 224 ALA A N 1
ATOM 1738 C CA . ALA A 1 224 ? 6.841 -7.630 -40.886 1.00 77.62 224 ALA A CA 1
ATOM 1739 C C . ALA A 1 224 ? 5.794 -8.487 -41.631 1.00 77.62 224 ALA A C 1
ATOM 1741 O O . ALA A 1 224 ? 4.813 -7.955 -42.152 1.00 77.62 224 ALA A O 1
ATOM 1742 N N . ASP A 1 225 ? 5.969 -9.812 -41.631 1.00 73.56 225 ASP A N 1
ATOM 1743 C CA . ASP A 1 225 ? 5.040 -10.795 -42.202 1.00 73.56 225 ASP A CA 1
ATOM 1744 C C . ASP A 1 225 ? 3.920 -11.233 -41.229 1.00 73.56 225 ASP A C 1
ATOM 1746 O O . ASP A 1 225 ? 3.123 -12.120 -41.546 1.00 73.56 225 ASP A O 1
ATOM 1750 N N . GLY A 1 226 ? 3.856 -10.653 -40.024 1.00 76.25 226 GLY A N 1
ATOM 1751 C CA . GLY A 1 226 ? 2.850 -10.957 -39.001 1.00 76.25 226 GLY A CA 1
ATOM 1752 C C . GLY A 1 226 ? 3.088 -12.264 -38.235 1.00 76.25 226 GLY A C 1
ATOM 1753 O O . GLY A 1 226 ? 2.167 -12.780 -37.599 1.00 76.25 226 GLY A O 1
ATOM 1754 N N . LYS A 1 227 ? 4.300 -12.831 -38.303 1.00 81.44 227 LYS A N 1
ATOM 1755 C CA . LYS A 1 227 ? 4.687 -14.034 -37.550 1.00 81.44 227 LYS A CA 1
ATOM 1756 C C . LYS A 1 227 ? 5.298 -13.661 -36.204 1.00 81.44 227 LYS A C 1
ATOM 1758 O O . LYS A 1 227 ? 6.041 -12.694 -36.109 1.00 81.44 227 LYS A O 1
ATOM 1763 N N . ILE A 1 228 ? 4.998 -14.470 -35.189 1.00 81.62 228 ILE A N 1
ATOM 1764 C CA . ILE A 1 228 ? 5.602 -14.367 -33.859 1.00 81.62 228 ILE A CA 1
ATOM 1765 C C . ILE A 1 228 ? 6.977 -15.038 -33.918 1.00 81.62 228 ILE A C 1
ATOM 1767 O O . ILE A 1 228 ? 7.057 -16.231 -34.225 1.00 81.62 228 ILE A O 1
ATOM 1771 N N . VAL A 1 229 ? 8.030 -14.271 -33.655 1.00 84.38 229 VAL A N 1
ATOM 1772 C CA . VAL A 1 229 ? 9.427 -14.727 -33.613 1.00 84.38 229 VAL A CA 1
ATOM 1773 C C . VAL A 1 229 ? 10.041 -14.401 -32.252 1.00 84.38 229 VAL A C 1
ATOM 1775 O O . VAL A 1 229 ? 9.528 -13.538 -31.540 1.00 84.38 229 VAL A O 1
ATOM 1778 N N . ASP A 1 230 ? 11.099 -15.118 -31.866 1.00 84.19 230 ASP A N 1
ATOM 1779 C CA . ASP A 1 230 ? 11.863 -14.804 -30.650 1.00 84.19 230 ASP A CA 1
ATOM 1780 C C . ASP A 1 230 ? 12.446 -13.387 -30.804 1.00 84.19 230 ASP A C 1
ATOM 1782 O O . ASP A 1 230 ? 13.043 -13.080 -31.835 1.00 84.19 230 ASP A O 1
ATOM 1786 N N . ALA A 1 231 ? 12.236 -12.522 -29.811 1.00 83.94 231 ALA A N 1
ATOM 1787 C CA . ALA A 1 231 ? 12.722 -11.146 -29.864 1.00 83.94 231 ALA A CA 1
ATOM 1788 C C . ALA A 1 231 ? 14.225 -11.090 -29.570 1.00 83.94 231 ALA A C 1
ATOM 1790 O O . ALA A 1 231 ? 14.683 -11.657 -28.577 1.00 83.94 231 ALA A O 1
ATOM 1791 N N . ASP A 1 232 ? 14.980 -10.344 -30.374 1.00 85.19 232 ASP A N 1
ATOM 1792 C CA . ASP A 1 232 ? 16.403 -10.103 -30.104 1.00 85.19 232 ASP A CA 1
ATOM 1793 C C . ASP A 1 232 ? 16.603 -9.002 -29.050 1.00 85.19 232 ASP A C 1
ATOM 1795 O O . ASP A 1 232 ? 17.548 -9.030 -28.254 1.00 85.19 232 ASP A O 1
ATOM 1799 N N . ARG A 1 233 ? 15.702 -8.011 -29.029 1.00 89.31 233 ARG A N 1
ATOM 1800 C CA . ARG A 1 233 ? 15.751 -6.865 -28.115 1.00 89.31 233 ARG A CA 1
ATOM 1801 C C . ARG A 1 233 ? 14.385 -6.570 -27.524 1.00 89.31 233 ARG A C 1
ATOM 1803 O O . ARG A 1 233 ? 13.365 -6.694 -28.192 1.00 89.31 233 ARG A O 1
ATOM 1810 N N . VAL A 1 234 ? 14.374 -6.096 -26.284 1.00 89.69 234 VAL A N 1
ATOM 1811 C CA . VAL A 1 234 ? 13.160 -5.665 -25.587 1.00 89.69 234 VAL A CA 1
ATOM 1812 C C . VAL A 1 234 ? 13.356 -4.298 -24.951 1.00 89.69 234 VAL A C 1
ATOM 1814 O O . VAL A 1 234 ? 14.475 -3.879 -24.652 1.00 89.69 234 VAL A O 1
ATOM 1817 N N . ILE A 1 235 ? 12.254 -3.575 -24.764 1.00 90.31 235 ILE A N 1
ATOM 1818 C CA . ILE A 1 235 ? 12.263 -2.328 -24.002 1.00 90.31 235 ILE A CA 1
ATOM 1819 C C . ILE A 1 235 ? 12.332 -2.703 -22.526 1.00 90.31 235 ILE A C 1
ATOM 1821 O O . ILE A 1 235 ? 11.458 -3.410 -22.032 1.00 90.31 235 ILE A O 1
ATOM 1825 N N . ALA A 1 236 ? 13.345 -2.212 -21.826 1.00 90.25 236 ALA A N 1
ATOM 1826 C CA . ALA A 1 236 ? 13.501 -2.397 -20.393 1.00 90.25 236 ALA A CA 1
ATOM 1827 C C . ALA A 1 236 ? 13.863 -1.071 -19.723 1.00 90.25 236 ALA A C 1
ATOM 1829 O O . ALA A 1 236 ? 14.401 -0.154 -20.349 1.00 90.25 236 ALA A O 1
ATOM 1830 N N . ARG A 1 237 ? 13.552 -0.973 -18.433 1.00 89.75 237 ARG A N 1
ATOM 1831 C CA . ARG A 1 237 ? 14.054 0.087 -17.564 1.00 89.75 237 ARG A CA 1
ATOM 1832 C C . ARG A 1 237 ? 15.486 -0.266 -17.194 1.00 89.75 237 ARG A C 1
ATOM 1834 O O . ARG A 1 237 ? 15.741 -1.354 -16.683 1.00 89.75 237 ARG A O 1
ATOM 1841 N N . THR A 1 238 ? 16.402 0.644 -17.490 1.00 85.69 238 THR A N 1
ATOM 1842 C CA . THR A 1 238 ? 17.827 0.484 -1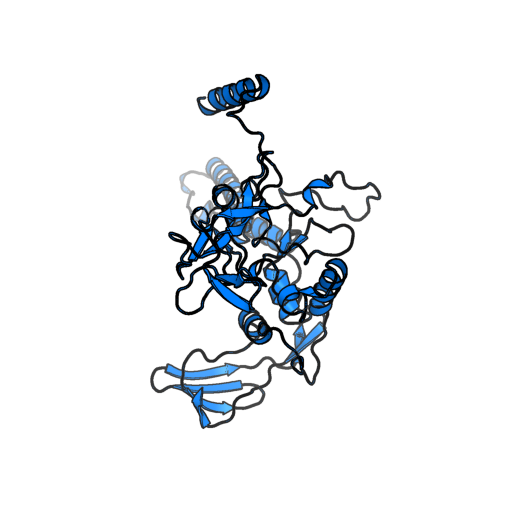7.197 1.00 85.69 238 THR A CA 1
ATOM 1843 C C . THR A 1 238 ? 18.394 1.778 -16.618 1.00 85.69 238 THR A C 1
ATOM 1845 O O . THR A 1 238 ? 17.673 2.768 -16.431 1.00 85.69 238 THR A O 1
ATOM 1848 N N . ARG A 1 239 ? 19.683 1.750 -16.286 1.00 80.69 239 ARG A N 1
ATOM 1849 C CA . ARG A 1 239 ? 20.445 2.925 -15.883 1.00 80.69 239 ARG A CA 1
ATOM 1850 C C . ARG A 1 239 ? 20.960 3.635 -17.137 1.00 80.69 239 ARG A C 1
ATOM 1852 O O . ARG A 1 239 ? 21.622 3.021 -17.972 1.00 80.69 239 ARG A O 1
ATOM 1859 N N . ASP A 1 240 ? 20.618 4.910 -17.275 1.00 69.38 240 ASP A N 1
ATOM 1860 C CA . ASP A 1 240 ? 21.022 5.742 -18.407 1.00 69.38 240 ASP A CA 1
ATOM 1861 C C . ASP A 1 240 ? 22.521 6.082 -18.369 1.00 69.38 240 ASP A C 1
ATOM 1863 O O . ASP A 1 240 ? 23.216 5.886 -17.370 1.00 69.38 240 ASP A O 1
ATOM 1867 N N . PHE A 1 241 ? 23.023 6.646 -19.474 1.00 57.97 241 PHE A N 1
ATOM 1868 C CA . PHE A 1 241 ? 24.410 7.123 -19.598 1.00 57.97 241 PHE A CA 1
ATOM 1869 C C . PHE A 1 241 ? 24.791 8.207 -18.578 1.00 57.97 241 PHE A C 1
ATOM 1871 O O . PHE A 1 241 ? 25.976 8.396 -18.312 1.00 57.97 241 PHE A O 1
ATOM 1878 N N . ASP A 1 242 ? 23.814 8.929 -18.026 1.00 56.09 242 ASP A N 1
ATOM 1879 C CA . ASP A 1 242 ? 24.017 9.926 -16.971 1.00 56.09 242 ASP A CA 1
ATOM 1880 C C . ASP A 1 242 ? 24.031 9.316 -15.555 1.00 56.09 242 ASP A C 1
ATOM 1882 O O . ASP A 1 242 ? 24.237 10.031 -14.575 1.00 56.09 242 ASP A O 1
ATOM 1886 N N . GLY A 1 243 ? 23.845 7.996 -15.448 1.00 62.56 243 GLY A N 1
ATOM 1887 C CA . GLY A 1 243 ? 23.783 7.261 -14.190 1.00 62.56 243 GLY A CA 1
ATOM 1888 C C . GLY A 1 243 ? 22.402 7.254 -13.532 1.00 62.56 243 GLY A C 1
ATOM 1889 O O . GLY A 1 243 ? 22.257 6.615 -12.489 1.00 62.56 243 GLY A O 1
ATOM 1890 N N . SER A 1 244 ? 21.391 7.912 -14.111 1.00 66.75 244 SER A N 1
ATOM 1891 C CA . SER A 1 244 ? 20.030 7.916 -13.575 1.00 66.75 244 SER A CA 1
ATOM 1892 C C . SER A 1 244 ? 19.296 6.615 -13.915 1.00 66.75 244 SER A C 1
ATOM 1894 O O . SER A 1 244 ? 19.355 6.107 -15.034 1.00 66.75 244 SER A O 1
ATOM 1896 N N . PHE A 1 245 ? 18.619 6.023 -12.932 1.00 78.38 245 PHE A N 1
ATOM 1897 C CA . PHE A 1 245 ? 17.845 4.802 -13.140 1.00 78.38 245 PHE A CA 1
ATOM 1898 C C . PHE A 1 245 ? 16.395 5.111 -13.523 1.00 78.38 245 PHE A C 1
ATOM 1900 O O . PHE A 1 245 ? 15.755 5.989 -12.938 1.00 78.38 245 PHE A O 1
ATOM 1907 N N . GLY A 1 246 ? 15.846 4.331 -14.459 1.00 75.81 246 GLY A N 1
ATOM 1908 C CA . GLY A 1 246 ? 14.415 4.317 -14.770 1.00 75.81 246 GLY A CA 1
ATOM 1909 C C . GLY A 1 246 ? 14.049 4.768 -16.180 1.00 75.81 246 GLY A C 1
ATOM 1910 O O . GLY A 1 246 ? 12.863 4.754 -16.516 1.00 75.81 246 GLY A O 1
ATOM 1911 N N . ALA A 1 247 ? 15.028 5.120 -17.009 1.00 81.19 247 ALA A N 1
ATOM 1912 C CA . ALA A 1 247 ? 14.786 5.440 -18.404 1.00 81.19 247 ALA A CA 1
ATOM 1913 C C . ALA A 1 247 ? 14.531 4.175 -19.243 1.00 81.19 247 ALA A C 1
ATOM 1915 O O . ALA A 1 247 ? 15.140 3.125 -19.001 1.00 81.19 247 ALA A O 1
ATOM 1916 N N . PRO A 1 248 ? 13.613 4.244 -20.224 1.00 86.50 248 PRO A N 1
ATOM 1917 C CA . PRO A 1 248 ? 13.368 3.138 -21.133 1.00 86.50 248 PRO A CA 1
ATOM 1918 C C . PRO A 1 248 ? 14.474 3.063 -22.192 1.00 86.50 248 PRO A C 1
ATOM 1920 O O . PRO A 1 248 ? 14.657 3.996 -22.974 1.00 86.50 248 PRO A O 1
ATOM 1923 N N . ALA A 1 249 ? 15.149 1.920 -22.282 1.00 88.12 249 ALA A N 1
ATOM 1924 C CA . ALA A 1 249 ? 16.105 1.628 -23.344 1.00 88.12 249 ALA A CA 1
ATOM 1925 C C . ALA A 1 249 ? 15.782 0.287 -24.008 1.00 88.12 249 ALA A C 1
ATOM 1927 O O . ALA A 1 249 ? 15.216 -0.614 -23.390 1.00 88.12 249 ALA A O 1
ATOM 1928 N N . GLN A 1 250 ? 16.155 0.142 -25.281 1.00 89.44 250 GLN A N 1
ATOM 1929 C CA . GLN A 1 250 ? 16.138 -1.169 -25.923 1.00 89.44 250 GLN A CA 1
ATOM 1930 C C . GLN A 1 250 ? 17.406 -1.928 -25.560 1.00 89.44 250 GLN A C 1
ATOM 1932 O O . GLN A 1 250 ? 18.503 -1.506 -25.932 1.00 89.44 250 GLN A O 1
ATOM 1937 N N . VAL A 1 251 ? 17.253 -3.075 -24.917 1.00 90.00 251 VAL A N 1
ATOM 1938 C CA . VAL A 1 251 ? 18.349 -3.940 -24.472 1.00 90.00 251 VAL A CA 1
ATOM 1939 C C . VAL A 1 251 ? 18.238 -5.317 -25.130 1.00 90.00 251 VAL A C 1
ATOM 1941 O O . VAL A 1 251 ? 17.127 -5.722 -25.486 1.00 90.00 251 VAL A O 1
ATOM 1944 N N . PRO A 1 252 ? 19.355 -6.031 -25.338 1.00 91.44 252 PRO A N 1
ATOM 1945 C CA . PRO A 1 252 ? 19.331 -7.449 -25.680 1.00 91.44 252 PRO A CA 1
ATOM 1946 C C . PRO A 1 252 ? 18.520 -8.256 -24.661 1.00 91.44 252 PRO A C 1
ATOM 1948 O O . PRO A 1 252 ? 18.560 -7.977 -23.465 1.00 91.44 252 PRO A O 1
ATOM 1951 N N . VAL A 1 253 ? 17.801 -9.279 -25.123 1.00 90.00 253 VAL A N 1
ATOM 1952 C CA . VAL A 1 253 ? 17.006 -10.153 -24.238 1.00 90.00 253 VAL A CA 1
ATOM 1953 C C . VAL A 1 253 ? 17.865 -10.901 -23.209 1.00 90.00 253 VAL A C 1
ATOM 1955 O O . VAL A 1 253 ? 17.396 -11.216 -22.116 1.00 90.00 253 VAL A O 1
ATOM 1958 N N . GLU A 1 254 ? 19.123 -11.171 -23.544 1.00 89.69 254 GLU A N 1
ATOM 1959 C CA . GLU A 1 254 ? 20.091 -11.817 -22.654 1.00 89.69 254 GLU A CA 1
ATOM 1960 C C . GLU A 1 254 ? 20.489 -10.961 -21.445 1.00 89.69 254 GLU A C 1
ATOM 1962 O O . GLU A 1 254 ? 20.814 -11.524 -20.403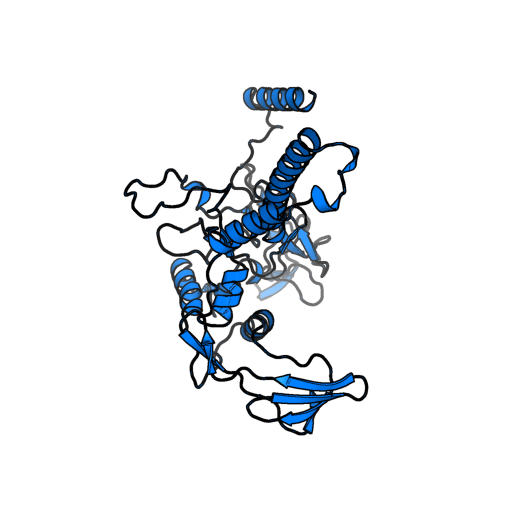 1.00 89.69 254 GLU A O 1
ATOM 1967 N N . ASP A 1 255 ? 20.390 -9.634 -21.561 1.00 90.38 255 ASP A N 1
ATOM 1968 C CA . ASP A 1 255 ? 20.757 -8.685 -20.504 1.00 90.38 255 ASP A CA 1
ATOM 1969 C C . ASP A 1 255 ? 19.599 -8.412 -19.526 1.00 90.38 255 ASP A C 1
ATOM 1971 O O . ASP A 1 255 ? 19.761 -7.679 -18.554 1.00 90.38 255 ASP A O 1
ATOM 1975 N N . VAL A 1 256 ? 18.402 -8.951 -19.780 1.00 92.19 256 VAL A N 1
ATOM 1976 C CA . VAL A 1 256 ? 17.228 -8.728 -18.926 1.00 92.19 256 VAL A CA 1
ATOM 1977 C C . VAL A 1 256 ? 17.264 -9.661 -17.722 1.00 92.19 256 VAL A C 1
ATOM 1979 O O . VAL A 1 256 ? 17.136 -10.878 -17.865 1.00 92.19 256 VAL A O 1
ATOM 1982 N N . ASP A 1 257 ? 17.337 -9.076 -16.528 1.00 93.25 257 ASP A N 1
ATOM 1983 C CA . ASP A 1 257 ? 17.376 -9.815 -15.263 1.00 93.25 257 ASP A CA 1
ATOM 1984 C C . ASP A 1 257 ? 15.973 -10.140 -14.730 1.00 93.25 257 ASP A C 1
ATOM 1986 O O . ASP A 1 257 ? 15.725 -11.219 -14.181 1.00 93.25 257 ASP A O 1
ATOM 1990 N N . TYR A 1 258 ? 15.037 -9.196 -14.869 1.00 95.25 258 TYR A N 1
ATOM 1991 C CA . TYR A 1 258 ? 13.701 -9.295 -14.283 1.00 95.25 258 TYR A CA 1
ATOM 1992 C C . TYR A 1 258 ? 12.608 -8.735 -15.197 1.00 95.25 258 TYR A C 1
ATOM 1994 O O . TYR A 1 258 ? 12.857 -7.977 -16.133 1.00 95.25 258 TYR A O 1
ATOM 2002 N N . MET A 1 259 ? 11.363 -9.100 -14.903 1.00 94.12 259 MET A N 1
ATOM 2003 C CA . MET A 1 259 ? 10.163 -8.590 -15.560 1.00 94.12 259 MET A CA 1
ATOM 2004 C C . MET A 1 259 ? 9.109 -8.219 -14.515 1.00 94.12 259 MET A C 1
ATOM 2006 O O . MET A 1 259 ? 8.945 -8.919 -13.518 1.00 94.12 259 MET A O 1
ATOM 2010 N N . ASP A 1 260 ? 8.351 -7.152 -14.734 1.00 94.88 260 ASP A N 1
ATOM 2011 C CA . ASP A 1 260 ? 7.204 -6.811 -13.887 1.00 94.88 260 ASP A CA 1
ATOM 2012 C C . ASP A 1 260 ? 6.178 -7.960 -13.806 1.00 94.88 260 ASP A C 1
ATOM 2014 O O . ASP A 1 260 ? 5.927 -8.673 -14.782 1.00 94.88 260 ASP A O 1
ATOM 2018 N N . VAL A 1 261 ? 5.515 -8.118 -12.654 1.00 94.19 261 VAL A N 1
ATOM 2019 C CA . VAL A 1 261 ? 4.497 -9.169 -12.473 1.00 94.19 261 VAL A CA 1
ATOM 2020 C C . VAL A 1 261 ? 3.207 -8.830 -13.216 1.00 94.19 261 VAL A C 1
ATOM 2022 O O . VAL A 1 261 ? 2.563 -9.704 -13.799 1.00 94.19 261 VAL A O 1
ATOM 2025 N N . SER A 1 262 ? 2.779 -7.568 -13.163 1.00 93.44 262 SER A N 1
ATOM 2026 C CA . SER A 1 262 ? 1.509 -7.140 -13.748 1.00 93.44 262 SER A CA 1
ATOM 2027 C C . SER A 1 262 ? 1.487 -5.635 -13.999 1.00 93.44 262 SER A C 1
ATOM 2029 O O . SER A 1 262 ? 1.936 -4.892 -13.132 1.00 93.44 262 SER A O 1
ATOM 2031 N N . PRO A 1 263 ? 0.836 -5.141 -15.070 1.00 91.19 263 PRO A N 1
ATOM 2032 C CA . PRO A 1 263 ? 0.648 -3.699 -15.271 1.00 91.19 263 PRO A CA 1
ATOM 2033 C C . PRO A 1 263 ? -0.103 -3.017 -14.114 1.00 91.19 263 PRO A C 1
ATOM 2035 O O . PRO A 1 263 ? 0.073 -1.830 -13.851 1.00 91.19 263 PRO A O 1
ATOM 2038 N N . ARG A 1 264 ? -0.920 -3.783 -13.376 1.00 91.94 264 ARG A N 1
ATOM 2039 C CA . ARG A 1 264 ? -1.705 -3.299 -12.229 1.00 91.94 264 ARG A CA 1
ATOM 2040 C C . ARG A 1 264 ? -0.844 -2.891 -11.036 1.00 91.94 264 ARG A C 1
ATOM 2042 O O . ARG A 1 264 ? -1.306 -2.140 -10.177 1.00 91.94 264 ARG A O 1
ATOM 2049 N N . GLN A 1 265 ? 0.392 -3.388 -10.971 1.00 93.94 265 GLN A N 1
ATOM 2050 C CA . GLN A 1 265 ? 1.279 -3.194 -9.828 1.00 93.94 265 GLN A CA 1
ATOM 2051 C C . GLN A 1 265 ? 1.711 -1.742 -9.631 1.00 93.94 265 GLN A C 1
ATOM 2053 O O . GLN A 1 265 ? 2.010 -1.358 -8.508 1.00 93.94 265 GLN A O 1
ATOM 2058 N N . LEU A 1 266 ? 1.690 -0.936 -10.696 1.00 91.94 266 LEU A N 1
ATOM 2059 C CA . LEU A 1 266 ? 2.084 0.474 -10.683 1.00 91.94 266 LEU A CA 1
ATOM 2060 C C . LEU A 1 266 ? 1.103 1.369 -9.906 1.00 91.94 266 LEU A C 1
ATOM 2062 O O . LEU A 1 266 ? 1.464 2.438 -9.416 1.00 91.94 266 LEU A O 1
ATOM 2066 N N . LEU A 1 267 ? -0.157 0.955 -9.821 1.00 94.56 267 LEU A N 1
ATOM 2067 C CA . LEU A 1 267 ? -1.268 1.809 -9.419 1.00 94.56 267 LEU A CA 1
ATOM 2068 C C . LEU A 1 267 ? -1.878 1.348 -8.098 1.00 94.56 267 LEU A C 1
ATOM 2070 O O . LEU A 1 267 ? -1.686 0.218 -7.656 1.00 94.56 267 LEU A O 1
ATOM 2074 N N . SER A 1 268 ? -2.642 2.225 -7.453 1.00 94.75 268 SER A N 1
ATOM 2075 C CA . SER A 1 268 ? -3.378 1.890 -6.234 1.00 94.75 268 SER A CA 1
ATOM 2076 C C . SER A 1 268 ? -4.647 1.087 -6.523 1.00 94.75 268 SER A C 1
ATOM 2078 O O . SER A 1 268 ? -5.053 0.907 -7.672 1.00 94.75 268 SER A O 1
ATOM 2080 N N . VAL A 1 269 ? -5.314 0.628 -5.460 1.00 94.75 269 VAL A N 1
ATOM 2081 C CA . VAL A 1 269 ? -6.576 -0.123 -5.564 1.00 94.75 269 VAL A CA 1
ATOM 2082 C C . VAL A 1 269 ? -7.656 0.697 -6.281 1.00 94.75 269 VAL A C 1
ATOM 2084 O O . VAL A 1 269 ? -8.300 0.180 -7.185 1.00 94.75 269 VAL A O 1
ATOM 2087 N N . ALA A 1 270 ? -7.822 1.979 -5.935 1.00 94.38 270 ALA A N 1
ATOM 2088 C CA . ALA A 1 270 ? -8.848 2.838 -6.537 1.00 94.38 270 ALA A CA 1
ATOM 2089 C C . ALA A 1 270 ? -8.579 3.137 -8.022 1.00 94.38 270 ALA A C 1
ATOM 2091 O O . ALA A 1 270 ? -9.498 3.117 -8.837 1.00 94.38 270 ALA A O 1
ATOM 2092 N N . ALA A 1 271 ? -7.318 3.374 -8.393 1.00 94.06 271 ALA A N 1
ATOM 2093 C CA . ALA A 1 271 ? -6.951 3.598 -9.790 1.00 94.06 271 ALA A CA 1
ATOM 2094 C C . ALA A 1 271 ? -7.151 2.332 -10.645 1.00 94.06 271 ALA A C 1
ATOM 2096 O O . ALA A 1 271 ? -7.640 2.423 -11.765 1.00 94.06 271 ALA A O 1
ATOM 2097 N N . ASN A 1 272 ? -6.869 1.145 -10.096 1.00 95.00 272 ASN A N 1
ATOM 2098 C CA . ASN A 1 272 ? -7.100 -0.138 -10.771 1.00 95.00 272 ASN A CA 1
ATOM 2099 C C . ASN A 1 272 ? -8.589 -0.513 -10.939 1.00 95.00 272 ASN A C 1
ATOM 2101 O O . ASN A 1 272 ? -8.887 -1.508 -11.597 1.00 95.00 272 ASN A O 1
ATOM 2105 N N . LEU A 1 273 ? -9.527 0.239 -10.353 1.00 95.19 273 LEU A N 1
ATOM 2106 C CA . LEU A 1 273 ? -10.973 0.066 -10.565 1.00 95.19 273 LEU A CA 1
ATOM 2107 C C . LEU A 1 273 ? -11.506 0.889 -11.750 1.00 95.19 273 LEU A C 1
ATOM 2109 O O . LEU A 1 273 ? -12.690 0.803 -12.067 1.00 95.19 273 LEU A O 1
ATOM 2113 N N . ILE A 1 274 ? -10.659 1.694 -12.400 1.00 95.50 274 ILE A N 1
ATOM 2114 C CA . ILE A 1 274 ? -11.035 2.488 -13.574 1.00 95.50 274 ILE A CA 1
ATOM 2115 C C . ILE A 1 274 ? -10.802 1.640 -14.835 1.00 95.50 274 ILE A C 1
ATOM 2117 O O . ILE A 1 274 ? -9.658 1.262 -15.099 1.00 95.50 274 ILE A O 1
ATOM 2121 N N . PRO A 1 275 ? -11.850 1.302 -15.609 1.00 95.31 275 PRO A N 1
ATOM 2122 C CA . PRO A 1 275 ? -11.688 0.580 -16.867 1.00 95.31 275 PRO A CA 1
ATOM 2123 C C . PRO A 1 275 ? -11.068 1.481 -17.942 1.00 95.31 275 PRO A C 1
ATOM 2125 O O . PRO A 1 275 ? -11.308 2.685 -17.943 1.00 95.31 275 PRO A O 1
ATOM 2128 N N . PHE A 1 276 ? -10.324 0.884 -18.881 1.00 94.19 276 PHE A N 1
ATOM 2129 C CA . PHE A 1 276 ? -9.681 1.585 -20.008 1.00 94.19 276 PHE A CA 1
ATOM 2130 C C . PHE A 1 276 ? -8.770 2.740 -19.584 1.00 94.19 276 PHE A C 1
ATOM 2132 O O . PHE A 1 276 ? -8.691 3.774 -20.248 1.00 94.19 276 PHE A O 1
ATOM 2139 N N . LEU A 1 277 ? -8.083 2.557 -18.460 1.00 93.31 277 LEU A N 1
ATOM 2140 C CA . LEU A 1 277 ? -7.238 3.573 -17.856 1.00 93.31 277 LEU A CA 1
ATOM 2141 C C . LEU A 1 277 ? -6.143 4.091 -18.804 1.00 93.31 277 LEU A C 1
ATOM 2143 O O . LEU A 1 277 ? -5.764 5.255 -18.742 1.00 93.31 277 LEU A O 1
ATOM 2147 N N . GLU A 1 278 ? -5.648 3.239 -19.695 1.00 91.44 278 GLU A N 1
ATOM 2148 C CA . GLU A 1 278 ? -4.674 3.568 -20.734 1.00 91.44 278 GLU A CA 1
ATOM 2149 C C . GLU A 1 278 ? -5.155 4.638 -21.732 1.00 91.44 278 GLU A C 1
ATOM 2151 O O . GLU A 1 278 ? -4.346 5.204 -22.469 1.00 91.44 278 GLU A O 1
ATOM 2156 N N . HIS A 1 279 ? -6.459 4.919 -21.770 1.00 94.56 279 HIS A N 1
ATOM 2157 C CA . HIS A 1 279 ? -7.071 5.936 -22.624 1.00 94.56 279 HIS A CA 1
ATOM 2158 C C . HIS A 1 279 ? -7.440 7.221 -21.870 1.00 94.56 279 HIS A C 1
ATOM 2160 O O . HIS A 1 279 ? -7.869 8.190 -22.501 1.00 94.56 279 HIS A O 1
ATOM 2166 N N . ASP A 1 280 ? -7.234 7.254 -20.552 1.00 93.38 280 ASP A N 1
ATOM 2167 C CA . ASP A 1 280 ? -7.530 8.403 -19.705 1.00 93.38 280 ASP A CA 1
ATOM 2168 C C . ASP A 1 280 ? -6.268 9.218 -19.390 1.00 93.38 280 ASP A C 1
ATOM 2170 O O . ASP A 1 280 ? -5.181 8.697 -19.139 1.00 93.38 280 ASP A O 1
ATOM 2174 N N . ASP A 1 281 ? -6.417 10.544 -19.355 1.00 94.50 281 ASP A N 1
ATOM 2175 C CA . ASP A 1 281 ? -5.361 11.430 -18.863 1.00 94.50 281 ASP A CA 1
ATOM 2176 C C . ASP A 1 281 ? -5.177 11.272 -17.347 1.00 94.50 281 ASP A C 1
ATOM 2178 O O . ASP A 1 281 ? -6.147 11.260 -16.584 1.00 94.50 281 ASP A O 1
ATOM 2182 N N . ALA A 1 282 ? -3.923 11.283 -16.890 1.00 90.62 282 ALA A N 1
ATOM 2183 C CA . ALA A 1 282 ? -3.553 11.077 -15.490 1.00 90.62 282 ALA A CA 1
ATOM 2184 C C . ALA A 1 282 ? -4.302 12.002 -14.510 1.00 90.62 282 ALA A C 1
ATOM 2186 O O . ALA A 1 282 ? -4.685 11.578 -13.416 1.00 90.62 282 ALA A O 1
ATOM 2187 N N . LYS A 1 283 ? -4.564 13.263 -14.890 1.00 90.62 283 LYS A N 1
ATOM 2188 C CA . LYS A 1 283 ? -5.288 14.213 -14.025 1.00 90.62 283 LYS A CA 1
ATOM 2189 C C . LYS A 1 283 ? -6.761 13.838 -13.879 1.00 90.62 283 LYS A C 1
ATOM 2191 O O . LYS A 1 283 ? -7.353 14.086 -12.830 1.00 90.62 283 LYS A O 1
ATOM 2196 N N . ARG A 1 284 ? -7.367 13.250 -14.914 1.00 93.25 284 ARG A N 1
ATOM 2197 C CA . ARG A 1 284 ? -8.752 12.761 -14.874 1.00 93.25 284 ARG A CA 1
ATOM 2198 C C . ARG A 1 284 ? -8.854 11.445 -14.127 1.00 93.25 284 ARG A C 1
ATOM 2200 O O . ARG A 1 284 ? -9.779 11.293 -13.332 1.00 93.25 284 ARG A O 1
ATOM 2207 N N . THR A 1 285 ? -7.864 10.574 -14.270 1.00 93.06 285 THR A N 1
ATOM 2208 C CA . THR A 1 285 ? -7.762 9.367 -13.451 1.00 93.06 285 THR A CA 1
ATOM 2209 C C . THR A 1 285 ? -7.688 9.703 -11.966 1.00 93.06 285 THR A C 1
ATOM 2211 O O . THR A 1 285 ? -8.394 9.091 -11.167 1.00 93.06 285 THR A O 1
ATOM 2214 N N . LEU A 1 286 ? -6.887 10.706 -11.586 1.00 94.00 286 LEU A N 1
ATOM 2215 C CA . LEU A 1 286 ? -6.795 11.180 -10.202 1.00 94.00 286 LEU A CA 1
ATOM 2216 C C . LEU A 1 286 ? -8.172 11.577 -9.661 1.00 94.00 286 LEU A C 1
ATOM 2218 O O . LEU A 1 286 ? -8.562 11.145 -8.574 1.00 94.00 286 LEU A O 1
ATOM 2222 N N . MET A 1 287 ? -8.927 12.360 -10.438 1.00 94.12 287 MET A N 1
ATOM 2223 C CA . MET A 1 287 ? -10.296 12.742 -10.087 1.00 94.12 287 MET A CA 1
ATOM 2224 C C . MET A 1 287 ? -11.187 11.506 -9.942 1.00 94.12 287 MET A C 1
ATOM 2226 O O . MET A 1 287 ? -11.867 11.372 -8.930 1.00 94.12 287 MET A O 1
ATOM 2230 N N . GLY A 1 288 ? -11.142 10.576 -10.900 1.00 94.44 288 GLY A N 1
ATOM 2231 C CA . GLY A 1 288 ? -11.926 9.340 -10.877 1.00 94.44 288 GLY A CA 1
ATOM 2232 C C . GLY A 1 288 ? -11.655 8.490 -9.635 1.00 94.44 288 GLY A C 1
ATOM 2233 O O . GLY A 1 288 ? -12.588 8.128 -8.919 1.00 94.44 288 GLY A O 1
ATOM 2234 N N . ALA A 1 289 ? -10.384 8.244 -9.316 1.00 93.31 289 ALA A N 1
ATOM 2235 C CA . ALA A 1 289 ? -9.981 7.473 -8.142 1.00 93.31 289 ALA A CA 1
ATOM 2236 C C . ALA A 1 289 ? -10.431 8.154 -6.835 1.00 93.31 289 ALA A C 1
ATOM 2238 O O . ALA A 1 289 ? -10.926 7.499 -5.916 1.00 93.31 289 ALA A O 1
ATOM 2239 N N . ASN A 1 290 ? -10.327 9.486 -6.759 1.00 92.81 290 ASN A N 1
ATOM 2240 C CA . ASN A 1 290 ? -10.783 10.255 -5.601 1.00 92.81 290 ASN A CA 1
ATOM 2241 C C . ASN A 1 290 ? -12.316 10.294 -5.474 1.00 92.81 290 ASN A C 1
ATOM 2243 O O . ASN A 1 290 ? -12.834 10.222 -4.357 1.00 92.81 290 ASN A O 1
ATOM 2247 N N . MET A 1 291 ? -13.044 10.371 -6.591 1.00 94.62 291 MET A N 1
ATOM 2248 C CA . MET A 1 291 ? -14.510 10.377 -6.629 1.00 94.62 291 MET A CA 1
ATOM 2249 C C . MET A 1 291 ? -15.103 9.038 -6.186 1.00 94.62 291 MET A C 1
ATOM 2251 O O . MET A 1 291 ? -16.106 9.031 -5.474 1.00 94.62 291 MET A O 1
ATOM 2255 N N . GLN A 1 292 ? -14.468 7.907 -6.515 1.00 94.56 292 GLN A N 1
ATOM 2256 C CA . GLN A 1 292 ? -14.928 6.588 -6.061 1.00 94.56 292 GLN A CA 1
ATOM 2257 C C . GLN A 1 292 ? -15.006 6.488 -4.528 1.00 94.56 292 GLN A C 1
ATOM 2259 O O . GLN A 1 292 ? -15.938 5.893 -3.988 1.00 94.56 292 GLN A O 1
ATOM 2264 N N . ARG A 1 293 ? -14.086 7.132 -3.797 1.00 92.00 293 ARG A N 1
ATOM 2265 C CA . ARG A 1 293 ? -14.099 7.164 -2.320 1.00 92.00 293 ARG A CA 1
ATOM 2266 C C . ARG A 1 293 ? -15.246 7.998 -1.743 1.00 92.00 293 ARG A C 1
ATOM 2268 O O . ARG A 1 293 ? -15.584 7.844 -0.580 1.00 92.00 293 ARG A O 1
ATOM 2275 N N . GLN A 1 294 ? -15.860 8.858 -2.548 1.00 93.31 294 GLN A N 1
ATOM 2276 C CA . GLN A 1 294 ? -16.997 9.695 -2.155 1.00 93.31 294 GLN A CA 1
ATOM 2277 C C . GLN A 1 294 ? -18.344 9.080 -2.558 1.00 93.31 294 GLN A C 1
ATOM 2279 O O . GLN A 1 294 ? -19.394 9.644 -2.252 1.00 93.31 294 GLN A O 1
ATOM 2284 N N . ALA A 1 295 ? -18.334 7.934 -3.249 1.00 94.56 295 ALA A N 1
ATOM 2285 C CA . ALA A 1 295 ? -19.552 7.266 -3.678 1.00 94.56 295 ALA A CA 1
ATOM 2286 C C . ALA A 1 295 ? -20.391 6.838 -2.466 1.00 94.56 295 ALA A C 1
ATOM 2288 O O . ALA A 1 295 ? -19.897 6.175 -1.552 1.00 94.56 295 ALA A O 1
ATOM 2289 N N . VAL A 1 296 ? -21.671 7.207 -2.469 1.00 94.69 296 VAL A N 1
ATOM 2290 C CA . VAL A 1 296 ? -22.608 6.863 -1.396 1.00 94.69 296 VAL A CA 1
ATOM 2291 C C . VAL A 1 296 ? -23.212 5.479 -1.671 1.00 94.69 296 VAL A C 1
ATOM 2293 O O . VAL A 1 296 ? -23.712 5.256 -2.777 1.00 94.69 296 VAL A O 1
ATOM 2296 N N . PRO A 1 297 ? -23.216 4.553 -0.694 1.00 93.44 297 PRO A N 1
ATOM 2297 C CA . PRO A 1 297 ? -23.881 3.263 -0.827 1.00 93.44 297 PRO A CA 1
ATOM 2298 C C . PRO A 1 297 ? -25.376 3.435 -1.114 1.00 93.44 297 PRO A C 1
ATOM 2300 O O . PRO A 1 297 ? -26.096 4.109 -0.375 1.00 93.44 297 PRO A O 1
ATOM 2303 N N . LEU A 1 298 ? -25.847 2.820 -2.197 1.00 94.12 298 LEU A N 1
ATOM 2304 C CA . LEU A 1 298 ? -27.247 2.871 -2.615 1.00 94.12 298 LEU A CA 1
ATOM 2305 C C . LEU A 1 298 ? -28.049 1.727 -1.984 1.00 94.12 298 LEU A C 1
ATOM 2307 O O . LEU A 1 298 ? -27.515 0.659 -1.697 1.00 94.12 298 LEU A O 1
ATOM 2311 N N . ILE A 1 299 ? -29.367 1.912 -1.846 1.00 91.44 299 ILE A N 1
ATOM 2312 C CA . ILE A 1 299 ? -30.282 0.851 -1.379 1.00 91.44 299 ILE A CA 1
ATOM 2313 C C . ILE A 1 299 ? -30.228 -0.367 -2.314 1.00 91.44 299 ILE A C 1
ATOM 2315 O O . ILE A 1 299 ? -30.349 -1.505 -1.860 1.00 91.44 299 ILE A O 1
ATOM 2319 N N . GLN A 1 300 ? -30.055 -0.138 -3.613 1.00 91.44 300 GLN A N 1
ATOM 2320 C CA . GLN A 1 300 ? -29.871 -1.184 -4.610 1.00 91.44 300 GLN A CA 1
ATOM 2321 C C . GLN A 1 300 ? -28.552 -0.937 -5.341 1.00 91.44 300 GLN A C 1
ATOM 2323 O O . GLN A 1 300 ? -28.483 -0.163 -6.296 1.00 91.44 300 GLN A O 1
ATOM 2328 N N . SER A 1 301 ? -27.493 -1.562 -4.837 1.00 91.19 301 SER A N 1
ATOM 2329 C CA . SER A 1 301 ? -26.175 -1.556 -5.456 1.00 91.19 301 SER A CA 1
ATOM 2330 C C . SER A 1 301 ? -26.156 -2.479 -6.673 1.00 91.19 301 SER A C 1
ATOM 2332 O O . SER A 1 301 ? -26.680 -3.591 -6.639 1.00 91.19 301 SER A O 1
ATOM 2334 N N . HIS A 1 302 ? -25.532 -2.010 -7.749 1.00 92.19 302 HIS A N 1
ATOM 2335 C CA . HIS A 1 302 ? -25.234 -2.814 -8.928 1.00 92.19 302 HIS A CA 1
ATOM 2336 C C . HIS A 1 302 ? -23.738 -2.722 -9.201 1.00 92.19 302 HIS A C 1
ATOM 2338 O O . HIS A 1 302 ? -23.146 -1.650 -9.057 1.00 92.19 302 HIS A O 1
ATOM 2344 N N . ALA A 1 303 ? -23.137 -3.846 -9.583 1.00 92.88 303 ALA A N 1
ATOM 2345 C CA . ALA A 1 303 ? -21.777 -3.858 -10.098 1.00 92.88 303 ALA A CA 1
ATOM 2346 C C . ALA A 1 303 ? -21.719 -3.106 -11.443 1.00 92.88 303 ALA A C 1
ATOM 2348 O O . ALA A 1 303 ? -22.730 -3.055 -12.156 1.00 92.88 303 ALA A O 1
ATOM 2349 N N . PRO A 1 304 ? -20.568 -2.514 -11.804 1.00 94.31 304 PRO A N 1
ATOM 2350 C CA . PRO A 1 304 ? -20.413 -1.897 -13.113 1.00 94.31 304 PRO A CA 1
ATOM 2351 C C . PRO A 1 304 ? -20.603 -2.941 -14.223 1.00 94.31 304 PRO A C 1
ATOM 2353 O O . PRO A 1 304 ? -20.163 -4.081 -14.097 1.00 94.31 304 PRO A O 1
ATOM 2356 N N . PHE A 1 305 ? -21.238 -2.546 -15.332 1.00 95.06 305 PHE A N 1
ATOM 2357 C CA . PHE A 1 305 ? -21.393 -3.425 -16.502 1.00 95.06 305 PHE A CA 1
ATOM 2358 C C . PHE A 1 305 ? -20.050 -3.778 -17.151 1.00 95.06 305 PHE A C 1
ATOM 2360 O O . PHE A 1 305 ? -19.902 -4.857 -17.717 1.00 95.06 305 PHE A O 1
ATOM 2367 N N . VAL A 1 306 ? -19.079 -2.867 -17.061 1.00 96.81 306 VAL A N 1
ATOM 2368 C CA . VAL A 1 306 ? -17.694 -3.071 -17.485 1.00 96.81 306 VAL A CA 1
ATOM 2369 C C . VAL A 1 306 ? -16.813 -2.855 -16.263 1.00 96.81 306 VAL A C 1
ATOM 2371 O O . VAL A 1 306 ? -16.686 -1.726 -15.792 1.00 96.81 306 VAL A O 1
ATOM 2374 N N . GLY A 1 307 ? -16.262 -3.943 -15.733 1.00 94.25 307 GLY A N 1
ATOM 2375 C CA . GLY A 1 307 ? -15.360 -3.935 -14.582 1.00 94.25 307 GLY A CA 1
ATOM 2376 C C . GLY A 1 307 ? -13.923 -4.281 -14.960 1.00 94.25 307 GLY A C 1
ATOM 2377 O O . GLY A 1 307 ? -13.649 -4.733 -16.074 1.00 94.25 307 GLY A O 1
ATOM 2378 N N . THR A 1 308 ? -13.001 -4.098 -14.019 1.00 93.88 308 THR A N 1
ATOM 2379 C CA . THR A 1 308 ? -11.575 -4.428 -14.190 1.00 93.88 308 THR A CA 1
ATOM 2380 C C . THR A 1 308 ? -11.212 -5.806 -13.629 1.00 93.88 308 THR A C 1
ATOM 2382 O O . THR A 1 308 ? -10.121 -6.325 -13.885 1.00 93.88 308 THR A O 1
ATOM 2385 N N . GLY A 1 309 ? -12.117 -6.426 -12.868 1.00 93.00 309 GLY A N 1
ATOM 2386 C CA . GLY A 1 309 ? -11.894 -7.687 -12.160 1.00 93.00 309 GLY A CA 1
ATOM 2387 C C . GLY A 1 309 ? -11.257 -7.506 -10.780 1.00 93.00 309 GLY A C 1
ATOM 2388 O O . GLY A 1 309 ? -10.943 -8.495 -10.122 1.00 93.00 309 GLY A O 1
ATOM 2389 N N . MET A 1 310 ? -11.056 -6.263 -10.330 1.00 93.62 310 MET A N 1
ATOM 2390 C CA . MET A 1 310 ? -10.561 -5.941 -8.986 1.00 93.62 310 MET A CA 1
ATOM 2391 C C . MET A 1 310 ? -11.684 -5.745 -7.963 1.00 93.62 310 MET A C 1
ATOM 2393 O O . MET A 1 310 ? -11.416 -5.748 -6.765 1.00 93.62 310 MET A O 1
ATOM 2397 N N . GLU A 1 311 ? -12.933 -5.602 -8.404 1.00 94.56 311 GLU A N 1
ATOM 2398 C CA . GLU A 1 311 ? -14.093 -5.258 -7.578 1.00 94.56 311 GLU A CA 1
ATOM 2399 C C . GLU A 1 311 ? -14.329 -6.288 -6.471 1.00 94.56 311 GLU A C 1
ATOM 2401 O O . GLU A 1 311 ? -14.453 -5.928 -5.301 1.00 94.56 311 GLU A O 1
ATOM 2406 N N . GLY A 1 312 ? -14.343 -7.576 -6.833 1.00 93.31 312 GLY A N 1
ATOM 2407 C CA . GLY A 1 312 ? -14.560 -8.664 -5.879 1.00 93.31 312 GLY A CA 1
ATOM 2408 C C . GLY A 1 312 ? -13.458 -8.725 -4.823 1.00 93.31 312 GLY A C 1
ATOM 2409 O O . GLY A 1 312 ? -13.743 -8.813 -3.630 1.00 93.31 312 GLY A O 1
ATOM 2410 N N . ARG A 1 313 ? -12.197 -8.585 -5.253 1.00 93.75 313 ARG A N 1
ATOM 2411 C CA . ARG A 1 313 ? -11.048 -8.599 -4.346 1.00 93.75 313 ARG A CA 1
ATOM 2412 C C . ARG A 1 313 ? -11.025 -7.374 -3.434 1.00 93.75 313 ARG A C 1
ATOM 2414 O O . ARG A 1 313 ? -10.817 -7.523 -2.238 1.00 93.75 313 ARG A O 1
ATOM 2421 N N . ALA A 1 314 ? -11.300 -6.183 -3.966 1.00 93.94 314 ALA A N 1
ATOM 2422 C CA . ALA A 1 314 ? -11.376 -4.952 -3.183 1.00 93.94 314 ALA A CA 1
ATOM 2423 C C . ALA A 1 314 ? -12.500 -5.003 -2.136 1.00 93.94 314 ALA A C 1
ATOM 2425 O O . ALA A 1 314 ? -12.315 -4.533 -1.014 1.00 93.94 314 ALA A O 1
ATOM 2426 N N . ALA A 1 315 ? -13.650 -5.594 -2.475 1.00 92.81 315 ALA A N 1
ATOM 2427 C CA . ALA A 1 315 ? -14.744 -5.782 -1.530 1.00 92.81 315 ALA A CA 1
ATOM 2428 C C . ALA A 1 315 ? -14.376 -6.787 -0.426 1.00 92.81 315 ALA A C 1
ATOM 2430 O O . ALA A 1 315 ? -14.594 -6.496 0.748 1.00 92.81 315 ALA A O 1
ATOM 2431 N N . GLN A 1 316 ? -13.760 -7.920 -0.773 1.00 93.44 316 GLN A N 1
ATOM 2432 C CA . GLN A 1 316 ? -13.311 -8.922 0.199 1.00 93.44 316 GLN A CA 1
ATOM 2433 C C . GLN A 1 316 ? -12.225 -8.370 1.135 1.00 93.44 316 GLN A C 1
ATOM 2435 O O . GLN A 1 316 ? -12.366 -8.434 2.354 1.00 93.44 316 GLN A O 1
ATOM 2440 N N . ASP A 1 317 ? -11.186 -7.748 0.575 1.00 93.56 317 ASP A N 1
ATOM 2441 C CA . ASP A 1 317 ? -10.050 -7.214 1.336 1.00 93.56 317 ASP A CA 1
ATOM 2442 C C . ASP A 1 317 ? -10.413 -5.960 2.156 1.00 93.56 317 ASP A C 1
ATOM 2444 O O . ASP A 1 317 ? -9.666 -5.567 3.054 1.00 93.56 317 ASP A O 1
ATOM 2448 N N . SER A 1 318 ? -11.564 -5.324 1.893 1.00 92.50 318 SER A N 1
ATOM 2449 C CA . SER A 1 318 ? -12.064 -4.229 2.738 1.00 92.50 318 SER A CA 1
ATOM 2450 C C . SER A 1 318 ? -12.348 -4.681 4.179 1.00 92.50 318 SER A C 1
ATOM 2452 O O . SER A 1 318 ? -12.216 -3.875 5.109 1.00 92.50 318 SER A O 1
ATOM 2454 N N . GLY A 1 319 ? -12.681 -5.968 4.358 1.00 90.19 319 GLY A N 1
ATOM 2455 C CA . GLY A 1 319 ? -13.093 -6.569 5.626 1.00 90.19 319 GLY A CA 1
ATOM 2456 C C . GLY A 1 319 ? -14.547 -6.285 6.015 1.00 90.19 319 GLY A C 1
ATOM 2457 O O . GLY A 1 319 ? -14.939 -6.618 7.126 1.00 90.19 319 GLY A O 1
ATOM 2458 N N . GLU A 1 320 ? -15.336 -5.667 5.131 1.00 90.25 320 GLU A N 1
ATOM 2459 C CA . GLU A 1 320 ? -16.760 -5.387 5.374 1.00 90.25 320 GLU A CA 1
ATOM 2460 C C . GLU A 1 320 ? -17.659 -6.578 4.987 1.00 90.25 320 GLU A C 1
ATOM 2462 O O . GLU A 1 320 ? -18.774 -6.708 5.482 1.00 90.25 320 GLU A O 1
ATOM 2467 N N . LEU A 1 321 ? -17.198 -7.470 4.100 1.00 91.94 321 LEU A N 1
ATOM 2468 C CA . LEU A 1 321 ? -17.957 -8.665 3.723 1.00 91.94 321 LEU A CA 1
ATOM 2469 C C . LEU A 1 321 ? -17.845 -9.750 4.797 1.00 91.94 321 LEU A C 1
ATOM 2471 O O . LEU A 1 321 ? -16.756 -10.044 5.285 1.00 91.94 321 LEU A O 1
ATOM 2475 N N . ILE A 1 322 ? -18.972 -10.391 5.106 1.00 92.88 322 ILE A N 1
ATOM 2476 C CA . ILE A 1 322 ? -19.006 -11.580 5.958 1.00 92.88 322 ILE A CA 1
ATOM 2477 C C . ILE A 1 322 ? -18.824 -12.806 5.064 1.00 92.88 322 ILE A C 1
ATOM 2479 O O . ILE A 1 322 ? -19.650 -13.069 4.189 1.00 92.88 322 ILE A O 1
ATOM 2483 N N . CYS A 1 323 ? -17.730 -13.529 5.286 1.00 92.75 323 CYS A N 1
ATOM 2484 C CA . CYS A 1 323 ? -17.376 -14.751 4.571 1.00 92.75 323 CYS A CA 1
ATOM 2485 C C . CYS A 1 323 ? -17.520 -15.955 5.507 1.00 92.75 323 CYS A C 1
ATOM 2487 O O . CYS A 1 323 ? -17.260 -15.834 6.703 1.00 92.75 323 CYS A O 1
ATOM 2489 N N . ALA A 1 324 ? -17.899 -17.107 4.954 1.00 93.12 324 ALA A N 1
ATOM 2490 C CA . ALA A 1 324 ? -17.880 -18.361 5.696 1.00 93.12 324 ALA A CA 1
ATOM 2491 C C . ALA A 1 324 ? -16.429 -18.752 6.023 1.00 93.12 324 ALA A C 1
ATOM 2493 O O . ALA A 1 324 ? -15.561 -18.709 5.149 1.00 93.12 324 ALA A O 1
ATOM 2494 N N . GLU A 1 325 ? -16.165 -19.113 7.277 1.00 91.44 325 GLU A N 1
ATOM 2495 C CA . GLU A 1 325 ? -14.840 -19.556 7.732 1.00 91.44 325 GLU A CA 1
ATOM 2496 C C . GLU A 1 325 ? -14.528 -20.992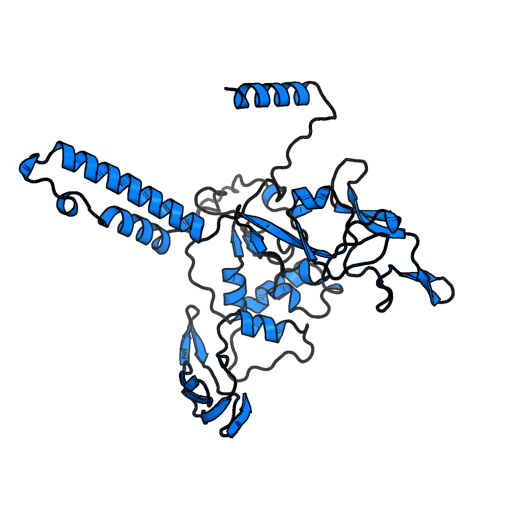 7.295 1.00 91.44 325 GLU A C 1
ATOM 2498 O O . GLU A 1 325 ? -13.364 -21.345 7.107 1.00 91.44 325 GLU A O 1
ATOM 2503 N N . PHE A 1 326 ? -15.562 -21.812 7.111 1.00 91.94 326 PHE A N 1
ATOM 2504 C CA . PHE A 1 326 ? -15.451 -23.214 6.730 1.00 91.94 326 PHE A CA 1
ATOM 2505 C C . PHE A 1 326 ? -16.553 -23.628 5.757 1.00 91.94 326 PHE A C 1
ATOM 2507 O O . PHE A 1 326 ? -17.603 -22.987 5.676 1.00 91.94 326 PHE A O 1
ATOM 2514 N N . ALA A 1 327 ? -16.301 -24.732 5.050 1.00 94.31 327 ALA A N 1
ATOM 2515 C CA . ALA A 1 327 ? -17.285 -25.344 4.173 1.00 94.31 327 ALA A CA 1
ATOM 2516 C C . ALA A 1 327 ? -18.411 -25.991 4.989 1.00 94.31 327 ALA A C 1
ATOM 2518 O O . ALA A 1 327 ? -18.159 -26.649 6.009 1.00 94.31 327 ALA A O 1
ATOM 2519 N N . GLY A 1 328 ? -19.649 -25.818 4.539 1.00 94.06 328 GLY A N 1
ATOM 2520 C CA . GLY A 1 328 ? -20.806 -26.360 5.243 1.00 94.06 328 GLY A CA 1
ATOM 2521 C C . GLY A 1 328 ? -22.138 -26.085 4.561 1.00 94.06 328 GLY A C 1
ATOM 2522 O O . GLY A 1 328 ? -22.214 -25.456 3.507 1.00 94.06 328 GLY A O 1
ATOM 2523 N N . GLU A 1 329 ? -23.206 -26.551 5.198 1.00 95.62 329 GLU A N 1
ATOM 2524 C CA . GLU A 1 329 ? -24.576 -26.338 4.752 1.00 95.62 329 GLU A CA 1
ATOM 2525 C C . GLU A 1 329 ? -25.229 -25.206 5.540 1.00 95.62 329 GLU A C 1
ATOM 2527 O O . GLU A 1 329 ? -25.180 -25.154 6.771 1.00 95.62 329 GLU A O 1
ATOM 2532 N N . VAL A 1 330 ? -25.889 -24.298 4.833 1.00 96.31 330 VAL A N 1
ATOM 2533 C CA . VAL A 1 330 ? -26.648 -23.212 5.447 1.00 96.31 330 VAL A CA 1
ATOM 2534 C C . VAL A 1 330 ? -27.950 -23.758 6.044 1.00 96.31 330 VAL A C 1
ATOM 2536 O O . VAL A 1 330 ? -28.874 -24.114 5.311 1.00 96.31 330 VAL A O 1
ATOM 2539 N N . THR A 1 331 ? -28.057 -23.789 7.371 1.00 95.12 331 THR A N 1
ATOM 2540 C CA . THR A 1 331 ? -29.222 -24.340 8.085 1.00 95.12 331 THR A CA 1
ATOM 2541 C C . THR A 1 331 ? -30.299 -23.300 8.358 1.00 95.12 331 THR A C 1
ATOM 2543 O O . THR A 1 331 ? -31.487 -23.592 8.231 1.00 95.12 331 THR A O 1
ATOM 2546 N N . GLU A 1 332 ? -29.901 -22.073 8.693 1.00 94.62 332 GLU A N 1
ATOM 2547 C CA . GLU A 1 332 ? -30.816 -20.971 8.991 1.00 94.62 332 GLU A CA 1
ATOM 2548 C C . GLU A 1 332 ? -30.371 -19.708 8.250 1.00 94.62 332 GLU A C 1
ATOM 2550 O O . GLU A 1 332 ? -29.193 -19.349 8.248 1.00 94.62 332 GLU A O 1
ATOM 2555 N N . VAL A 1 333 ? -31.324 -19.020 7.618 1.00 95.88 333 VAL A N 1
ATOM 2556 C CA . VAL A 1 333 ? -31.108 -17.713 6.989 1.00 95.88 333 VAL A CA 1
ATOM 2557 C C . VAL A 1 333 ? -32.272 -16.820 7.350 1.00 95.88 333 VAL A C 1
ATOM 2559 O O . VAL A 1 333 ? -33.416 -17.105 6.994 1.00 95.88 333 VAL A O 1
ATOM 2562 N N . ASP A 1 334 ? -31.977 -15.698 7.985 1.00 94.06 334 ASP A N 1
ATOM 2563 C CA . ASP A 1 334 ? -32.907 -14.587 8.047 1.00 94.06 334 ASP A CA 1
ATOM 2564 C C . ASP A 1 334 ? -32.206 -13.282 7.655 1.00 94.06 334 ASP A C 1
ATOM 2566 O O . ASP A 1 334 ? -31.064 -13.259 7.194 1.00 94.06 334 ASP A O 1
ATOM 2570 N N . ALA A 1 335 ? -32.917 -12.160 7.771 1.00 93.00 335 ALA A N 1
ATOM 2571 C CA . ALA A 1 335 ? -32.313 -10.881 7.449 1.00 93.00 335 ALA A CA 1
ATOM 2572 C C . ALA A 1 335 ? -31.122 -10.566 8.369 1.00 93.00 335 ALA A C 1
ATOM 2574 O O . ALA A 1 335 ? -30.172 -9.964 7.886 1.00 93.00 335 ALA A O 1
ATOM 2575 N N . ALA A 1 336 ? -31.180 -10.910 9.654 1.00 93.75 336 ALA A N 1
ATOM 2576 C CA . ALA A 1 336 ? -30.266 -10.472 10.706 1.00 93.75 336 ALA A CA 1
ATOM 2577 C C . ALA A 1 336 ? -29.143 -11.468 11.037 1.00 93.75 336 ALA A C 1
ATOM 2579 O O . ALA A 1 336 ? -28.172 -11.061 11.663 1.00 93.75 336 ALA A O 1
ATOM 2580 N N . HIS A 1 337 ? -29.243 -12.733 10.644 1.00 94.69 337 HIS A N 1
ATOM 2581 C CA . HIS A 1 337 ? -28.243 -13.756 10.896 1.00 94.69 337 HIS A CA 1
ATOM 2582 C C . HIS A 1 337 ? -28.306 -14.899 9.876 1.00 94.69 337 HIS A C 1
ATOM 2584 O O . HIS A 1 337 ? -29.315 -15.134 9.208 1.00 94.69 337 HIS A O 1
ATOM 2590 N N . VAL A 1 338 ? -27.190 -15.615 9.771 1.00 96.12 338 VAL A N 1
ATOM 2591 C CA . VAL A 1 338 ? -27.028 -16.833 8.972 1.00 96.12 338 VAL A CA 1
ATOM 2592 C C . VAL A 1 338 ? -26.346 -17.883 9.843 1.00 96.12 338 VAL A C 1
ATOM 2594 O O . VAL A 1 338 ? -25.383 -17.565 10.540 1.00 96.12 338 VAL A O 1
ATOM 2597 N N . VAL A 1 339 ? -26.826 -19.124 9.815 1.00 95.88 339 VAL A N 1
ATOM 2598 C CA . VAL A 1 339 ? -26.199 -20.255 10.512 1.00 95.88 339 VAL A CA 1
ATOM 2599 C C . VAL A 1 339 ? -25.705 -21.264 9.487 1.00 95.88 339 VAL A C 1
ATOM 2601 O O . VAL A 1 339 ? -26.459 -21.690 8.613 1.00 95.88 339 VAL A O 1
ATOM 2604 N N . ILE A 1 340 ? -24.432 -21.632 9.602 1.00 95.94 340 ILE A N 1
ATOM 2605 C CA . ILE A 1 340 ? -23.779 -22.644 8.769 1.00 95.94 340 ILE A CA 1
ATOM 2606 C C . ILE A 1 340 ? -23.446 -23.833 9.663 1.00 95.94 340 ILE A C 1
ATOM 2608 O O . ILE A 1 340 ? -22.846 -23.661 10.723 1.00 95.94 340 ILE A O 1
ATOM 2612 N N . TYR A 1 341 ? -23.844 -25.029 9.242 1.00 94.88 341 TYR A N 1
ATOM 2613 C CA . TYR A 1 341 ? -23.491 -26.287 9.884 1.00 94.88 341 TYR A CA 1
ATOM 2614 C C . TYR A 1 341 ? -22.401 -26.996 9.088 1.00 94.88 341 TYR A C 1
ATOM 2616 O O . TYR A 1 341 ? -22.517 -27.176 7.878 1.00 94.88 341 TYR A O 1
ATOM 2624 N N . SER A 1 342 ? -21.357 -27.424 9.784 1.00 93.50 342 SER A N 1
ATOM 2625 C CA . SER A 1 342 ? -20.319 -28.295 9.246 1.00 93.50 342 SER A CA 1
ATOM 2626 C C . SER A 1 342 ? -20.177 -29.520 10.141 1.00 93.50 342 SER A C 1
ATOM 2628 O O . SER A 1 342 ? -20.235 -29.398 11.367 1.00 93.50 342 SER A O 1
ATOM 2630 N N . ASP A 1 343 ? -19.957 -30.690 9.544 1.00 89.56 343 ASP A N 1
ATOM 2631 C CA . ASP A 1 343 ? -19.765 -31.941 10.289 1.00 89.56 343 ASP A CA 1
ATOM 2632 C C . ASP A 1 343 ? -18.549 -31.867 11.234 1.00 89.56 343 ASP A C 1
ATOM 2634 O O . ASP A 1 343 ? -18.553 -32.473 12.305 1.00 89.56 343 ASP A O 1
ATOM 2638 N N . GLU A 1 344 ? -17.520 -31.094 10.864 1.00 91.94 344 GLU A N 1
ATOM 2639 C CA . GLU A 1 344 ? -16.284 -30.946 11.645 1.00 91.94 344 GLU A CA 1
ATOM 2640 C C . GLU A 1 344 ? -16.364 -29.840 12.708 1.00 91.94 344 GLU A C 1
ATOM 2642 O O . GLU A 1 344 ? -15.844 -30.001 13.814 1.00 91.94 344 GLU A O 1
ATOM 2647 N N . HIS A 1 345 ? -17.010 -28.715 12.391 1.00 88.00 345 HIS A N 1
ATOM 2648 C CA . HIS A 1 345 ? -16.989 -27.503 13.225 1.00 88.00 345 HIS A CA 1
ATOM 2649 C C . HIS A 1 345 ? -18.307 -27.218 13.959 1.00 88.00 345 HIS A C 1
ATOM 2651 O O . HIS A 1 345 ? -18.369 -26.313 14.795 1.00 88.00 345 HIS A O 1
ATOM 2657 N N . GLY A 1 346 ? -19.352 -28.005 13.700 1.00 92.06 346 GLY A N 1
ATOM 2658 C CA . GLY A 1 346 ? -20.687 -27.786 14.242 1.00 92.06 346 GLY A CA 1
ATOM 2659 C C . GLY A 1 346 ? -21.385 -26.577 13.615 1.00 92.06 346 GLY A C 1
ATOM 2660 O O . GLY A 1 346 ? -21.077 -26.168 12.496 1.00 92.06 346 GLY A O 1
ATOM 2661 N N . SER A 1 347 ? -22.362 -26.018 14.333 1.00 93.38 347 SER A N 1
ATOM 2662 C CA . SER A 1 347 ? -23.119 -24.845 13.883 1.00 93.38 347 SER A CA 1
ATOM 2663 C C . SER A 1 347 ? -22.412 -23.546 14.268 1.00 93.38 347 SER A C 1
ATOM 2665 O O . SER A 1 347 ? -22.249 -23.265 15.457 1.00 93.38 347 SER A O 1
ATOM 2667 N N . GLN A 1 348 ? -22.083 -22.709 13.286 1.00 94.44 348 GLN A N 1
ATOM 2668 C CA . GLN A 1 348 ? -21.596 -21.348 13.499 1.00 94.44 348 GLN A CA 1
ATOM 2669 C C . GLN A 1 348 ? -22.629 -20.325 13.045 1.00 94.44 348 GLN A C 1
ATOM 2671 O O . GLN A 1 348 ? -23.191 -20.415 11.954 1.00 94.44 348 GLN A O 1
ATOM 2676 N N . ARG A 1 349 ? -22.858 -19.330 13.902 1.00 94.56 349 ARG A N 1
ATOM 2677 C CA . ARG A 1 349 ? -23.785 -18.227 13.669 1.00 94.56 349 ARG A CA 1
ATOM 2678 C C . ARG A 1 349 ? -23.022 -16.970 13.262 1.00 94.56 349 ARG A C 1
ATOM 2680 O O . ARG A 1 349 ? -22.096 -16.558 13.954 1.00 94.56 349 ARG A O 1
ATOM 2687 N N . TYR A 1 350 ? -23.483 -16.342 12.189 1.00 95.19 350 TYR A N 1
ATOM 2688 C CA . TYR A 1 350 ? -22.985 -15.084 11.652 1.00 95.19 350 TYR A CA 1
ATOM 2689 C C . TYR A 1 350 ? -24.075 -14.023 11.776 1.00 95.19 350 TYR A C 1
ATOM 2691 O O . TYR A 1 350 ? -25.107 -14.123 11.113 1.00 95.19 350 TYR A O 1
ATOM 2699 N N . ASP A 1 351 ? -23.863 -13.010 12.613 1.00 94.81 351 ASP A N 1
ATOM 2700 C CA . ASP A 1 351 ? -24.803 -11.897 12.761 1.00 94.81 351 ASP A CA 1
ATOM 2701 C C . ASP A 1 351 ? -24.515 -10.798 11.721 1.00 94.81 351 ASP A C 1
ATOM 2703 O O . ASP A 1 351 ? -23.370 -10.415 11.476 1.00 94.81 351 ASP A O 1
ATOM 2707 N N . LEU A 1 352 ? -25.573 -10.289 11.093 1.00 95.19 352 LEU A N 1
ATOM 2708 C CA . LEU A 1 352 ? -25.533 -9.298 10.023 1.00 95.19 352 LEU A CA 1
ATOM 2709 C C . LEU A 1 352 ? -25.875 -7.904 10.586 1.00 95.19 352 LEU A C 1
ATOM 2711 O O . LEU A 1 352 ? -27.011 -7.698 11.020 1.00 95.19 352 LEU A O 1
ATOM 2715 N N . PRO A 1 353 ? -24.962 -6.916 10.513 1.00 93.69 353 PRO A N 1
ATOM 2716 C CA . PRO A 1 353 ? -25.241 -5.525 10.863 1.00 93.69 353 PRO A CA 1
ATOM 2717 C C . PRO A 1 353 ? -26.452 -4.958 10.113 1.00 93.69 353 PRO A C 1
ATOM 2719 O O . PRO A 1 353 ? -26.563 -5.078 8.884 1.00 93.69 353 PRO A O 1
ATOM 2722 N N . LYS A 1 354 ? -27.360 -4.307 10.853 1.00 94.75 354 LYS A N 1
ATOM 2723 C CA . LYS A 1 354 ? -28.607 -3.735 10.324 1.00 94.75 354 LYS A CA 1
ATOM 2724 C C . LYS A 1 354 ? -28.763 -2.266 10.654 1.00 94.75 354 LYS A C 1
ATOM 2726 O O . LYS A 1 354 ? -28.978 -1.902 11.804 1.00 94.75 354 LYS A O 1
ATOM 2731 N N . TYR A 1 355 ? -28.794 -1.452 9.600 1.00 93.38 355 TYR A N 1
ATOM 2732 C CA . TYR A 1 355 ? -29.081 -0.019 9.669 1.00 93.38 355 TYR A CA 1
ATOM 2733 C C . TYR A 1 355 ? -28.178 0.729 10.657 1.00 93.38 355 TYR A C 1
ATOM 2735 O O . TYR A 1 355 ? -28.609 1.667 11.329 1.00 93.38 355 TYR A O 1
ATOM 2743 N N . GLU A 1 356 ? -26.917 0.314 10.737 1.00 93.56 356 GLU A N 1
ATOM 2744 C CA . GLU A 1 356 ? -25.933 0.970 11.585 1.00 93.56 356 GLU A CA 1
ATOM 2745 C C . GLU A 1 356 ? -25.443 2.258 10.927 1.00 93.56 356 GLU A C 1
ATOM 2747 O O . GLU A 1 356 ? -25.353 2.376 9.701 1.00 93.56 356 GLU A O 1
ATOM 2752 N N . ARG A 1 357 ? -25.139 3.259 11.751 1.00 94.06 357 ARG A N 1
ATOM 2753 C CA . ARG A 1 357 ? -24.661 4.556 11.278 1.00 94.06 357 ARG A CA 1
ATOM 2754 C C . ARG A 1 357 ? -23.141 4.522 11.127 1.00 94.06 357 ARG A C 1
ATOM 2756 O O . ARG A 1 357 ? -22.443 4.273 12.104 1.00 94.06 357 ARG A O 1
ATOM 2763 N N . SER A 1 358 ? -22.637 4.861 9.942 1.00 93.44 358 SER A N 1
ATOM 2764 C CA . SER A 1 358 ? -21.198 5.053 9.715 1.00 93.44 358 SER A CA 1
ATOM 2765 C C . SER A 1 358 ? -20.696 6.399 10.255 1.00 93.44 358 SER A C 1
ATOM 2767 O O . SER A 1 358 ? -21.482 7.311 10.543 1.00 93.44 358 SER A O 1
ATOM 2769 N N . ASN A 1 359 ? -19.373 6.580 10.305 1.00 92.44 359 ASN A N 1
ATOM 2770 C CA . ASN A 1 359 ? -18.756 7.858 10.684 1.00 92.44 359 ASN A CA 1
ATOM 2771 C C . ASN A 1 359 ? -19.214 9.041 9.808 1.00 92.44 359 ASN A C 1
ATOM 2773 O O . ASN A 1 359 ? -19.395 10.152 10.305 1.00 92.44 359 ASN A O 1
ATOM 2777 N N . GLN A 1 360 ? -19.455 8.809 8.516 1.00 92.12 360 GLN A N 1
ATOM 2778 C CA . GLN A 1 360 ? -19.921 9.815 7.554 1.00 92.12 360 GLN A CA 1
ATOM 2779 C C . GLN A 1 360 ? -21.453 9.908 7.515 1.00 92.12 360 GLN A C 1
ATOM 2781 O O . GLN A 1 360 ? -22.015 10.581 6.656 1.00 92.12 360 GLN A O 1
ATOM 2786 N N . SER A 1 361 ? -22.146 9.284 8.474 1.00 92.38 361 SER A N 1
ATOM 2787 C CA . SER A 1 361 ? -23.612 9.245 8.559 1.00 92.38 361 SER A CA 1
ATOM 2788 C C . SER A 1 361 ? -24.290 8.564 7.364 1.00 92.38 361 SER A C 1
ATOM 2790 O O . SER A 1 361 ? -25.443 8.861 7.055 1.00 92.38 361 SER A O 1
ATOM 2792 N N . THR A 1 362 ? -23.589 7.632 6.714 1.00 92.31 362 THR A N 1
ATOM 2793 C CA . THR A 1 362 ? -24.182 6.661 5.782 1.00 92.31 362 THR A CA 1
ATOM 2794 C C . THR A 1 362 ? -24.732 5.453 6.556 1.00 92.31 362 THR A C 1
ATOM 2796 O O . THR A 1 362 ? -24.599 5.369 7.781 1.00 92.31 362 THR A O 1
ATOM 2799 N N . CYS A 1 363 ? -25.404 4.541 5.851 1.00 93.81 363 CYS A N 1
ATOM 2800 C CA . CYS A 1 363 ? -26.060 3.368 6.426 1.00 93.81 363 CYS A CA 1
ATOM 2801 C C . CYS A 1 363 ? -25.275 2.095 6.088 1.00 93.81 363 CYS A C 1
ATOM 2803 O O . CYS A 1 363 ? -25.102 1.777 4.911 1.00 93.81 363 CYS A O 1
ATOM 2805 N N . ILE A 1 364 ? -24.841 1.365 7.115 1.00 93.25 364 ILE A N 1
ATOM 2806 C CA . ILE A 1 364 ? -24.241 0.036 7.001 1.00 93.25 364 ILE A CA 1
ATOM 2807 C C . ILE A 1 364 ? -25.365 -0.991 7.165 1.00 93.25 364 ILE A C 1
ATOM 2809 O O . ILE A 1 364 ? -26.075 -1.021 8.174 1.00 93.25 364 ILE A O 1
ATOM 2813 N N . ASN A 1 365 ? -25.577 -1.803 6.132 1.00 94.31 365 ASN A N 1
ATOM 2814 C CA . ASN A 1 365 ? -26.638 -2.802 6.105 1.00 94.31 365 ASN A CA 1
ATOM 2815 C C . ASN A 1 365 ? -26.197 -4.013 5.287 1.00 94.31 365 ASN A C 1
ATOM 2817 O O . ASN A 1 365 ? -26.040 -3.914 4.068 1.00 94.31 365 ASN A O 1
ATOM 2821 N N . HIS A 1 366 ? -26.038 -5.155 5.945 1.00 93.94 366 HIS A N 1
ATOM 2822 C CA . HIS A 1 366 ? -25.683 -6.401 5.273 1.00 93.94 366 HIS A CA 1
ATOM 2823 C C . HIS A 1 366 ? -26.936 -7.136 4.817 1.00 93.94 366 HIS A C 1
ATOM 2825 O O . HIS A 1 366 ? -27.976 -7.092 5.473 1.00 93.94 366 HIS A O 1
ATOM 2831 N N . ARG A 1 367 ? -26.862 -7.812 3.672 1.00 92.31 367 ARG A N 1
ATOM 2832 C CA . ARG A 1 367 ? -27.952 -8.642 3.153 1.00 92.31 367 ARG A CA 1
ATOM 2833 C C . ARG A 1 367 ? -27.433 -10.058 2.948 1.00 92.31 367 ARG A C 1
ATOM 2835 O O . ARG A 1 367 ? -26.374 -10.195 2.338 1.00 92.31 367 ARG A O 1
ATOM 2842 N N . PRO A 1 368 ? -28.151 -11.084 3.427 1.00 94.06 368 PRO A N 1
ATOM 2843 C CA . PRO A 1 368 ? -27.780 -12.455 3.119 1.00 94.06 368 PRO A CA 1
ATOM 2844 C C . PRO A 1 368 ? -27.909 -12.679 1.607 1.00 94.06 368 PRO A C 1
ATOM 2846 O O . PRO A 1 368 ? -28.882 -12.244 0.988 1.00 94.06 368 PRO A O 1
ATOM 2849 N N . ILE A 1 369 ? -26.910 -13.337 1.021 1.00 93.12 369 ILE A N 1
ATOM 2850 C CA . ILE A 1 369 ? -26.907 -13.757 -0.392 1.00 93.12 369 ILE A CA 1
ATOM 2851 C C . ILE A 1 369 ? -27.168 -15.258 -0.554 1.00 93.12 369 ILE A C 1
ATOM 2853 O O . ILE A 1 369 ? -27.411 -15.722 -1.664 1.00 93.12 369 ILE A O 1
ATOM 2857 N N . VAL A 1 370 ? -27.094 -16.002 0.548 1.00 94.75 370 VAL A N 1
ATOM 2858 C CA . VAL A 1 370 ? -27.256 -17.454 0.586 1.00 94.75 370 VAL A CA 1
ATOM 2859 C C . VAL A 1 370 ? -28.707 -17.849 0.835 1.00 94.75 370 VAL A C 1
ATOM 2861 O O . VAL A 1 370 ? -29.508 -17.060 1.342 1.00 94.75 370 VAL A O 1
ATOM 2864 N N . THR A 1 371 ? -29.034 -19.090 0.495 1.00 94.56 371 THR A N 1
ATOM 2865 C CA . THR A 1 371 ? -30.351 -19.694 0.735 1.00 94.56 371 THR A CA 1
ATOM 2866 C C . THR A 1 371 ? -30.241 -20.894 1.672 1.00 94.56 371 THR A C 1
ATOM 2868 O O . THR A 1 371 ? -29.183 -21.511 1.771 1.00 94.56 371 THR A O 1
ATOM 2871 N N . VAL A 1 372 ? -31.323 -21.217 2.385 1.00 95.25 372 VAL A N 1
ATOM 2872 C CA . VAL A 1 372 ? -31.369 -22.400 3.262 1.00 95.25 372 VAL A CA 1
ATOM 2873 C C . VAL A 1 372 ? -31.142 -23.666 2.428 1.00 95.25 372 VAL A C 1
ATOM 2875 O O . VAL A 1 372 ? -31.764 -23.828 1.378 1.00 95.25 372 VAL A O 1
ATOM 2878 N N . GLY A 1 373 ? -30.255 -24.545 2.893 1.00 93.12 373 GLY A N 1
ATOM 2879 C CA . GLY A 1 373 ? -29.826 -25.767 2.204 1.00 93.12 373 GLY A CA 1
ATOM 2880 C C . GLY A 1 373 ? -28.709 -25.563 1.173 1.00 93.12 373 GLY A C 1
ATOM 2881 O O . GLY A 1 373 ? -28.321 -26.510 0.488 1.00 93.12 373 GLY A O 1
ATOM 2882 N N . GLN A 1 374 ? -28.188 -24.341 1.017 1.00 94.94 374 GLN A N 1
ATOM 2883 C CA . GLN A 1 374 ? -27.050 -24.081 0.139 1.00 94.94 374 GLN A CA 1
ATOM 2884 C C . GLN A 1 374 ? -25.750 -24.601 0.765 1.00 94.94 374 GLN A C 1
ATOM 2886 O O . GLN A 1 374 ? -25.475 -24.337 1.933 1.00 94.94 374 GLN A O 1
ATOM 2891 N N . GLN A 1 375 ? -24.941 -25.290 -0.039 1.00 93.56 375 GLN A N 1
ATOM 2892 C CA . GLN A 1 375 ? -23.569 -25.664 0.307 1.00 93.56 375 GLN A CA 1
ATOM 2893 C C . GLN A 1 375 ? -22.638 -24.490 -0.021 1.00 93.56 375 GLN A C 1
ATOM 2895 O O . GLN A 1 375 ? -22.702 -23.957 -1.137 1.00 93.56 375 GLN A O 1
ATOM 2900 N N . VAL A 1 376 ? -21.826 -24.069 0.947 1.00 89.88 376 VAL A N 1
ATOM 2901 C CA . VAL A 1 376 ? -20.913 -22.914 0.857 1.00 89.88 376 VAL A CA 1
ATOM 2902 C C . VAL A 1 376 ? -19.472 -23.293 1.125 1.00 89.88 376 VAL A C 1
ATOM 2904 O O . VAL A 1 376 ? -19.249 -24.272 1.874 1.00 89.88 376 VAL A O 1
#

Radius of gyration: 27.09 Å; Cα contacts (8 Å, |Δi|>4): 594; chains: 1; bounding box: 71×65×97 Å

Sequence (376 aa):
KEDIVAALQYLLAVHAGDESKHLDDIDHFGNRRVRTVGELVQNQFRIGMSRMERVVRERMASQDADDITPQSLINIRPIVAAIKEFFGSSQLSQFMDQANPLAGLTHKRRLSALGPGGLAGHKSGSSRRTNVPTAVRDVHNSHYSRMCPIETPEGPNIGLIGSLALYAHVNEYGFIEAPYRKVNNGVVSDDIVWMTADEEENHIIAPANTPIDPKTKKFVEVDADGKIVDADRVIARTRDFDGSFGAPAQVPVEDVDYMDVSPRQLLSVAANLIPFLEHDDAKRTLMGANMQRQAVPLIQSHAPFVGTGMEGRAAQDSGELICAEFAGEVTEVDAAHVVIYSDEHGSQRYDLPKYERSNQSTCINHRPIVTVGQQV

Secondary structure (DSSP, 8-state):
-HHHHHHHHHHHHHHTT-TT-----SSSTTS-----HHHHHHHHHHHHHHHHHHHHHHHHHHS-GGG--HHHH---HHHHHHHHHHHHH-TTS-----SSHHHHHHHHTEEESBSTTSB----TT--S-----GGGGSPPGGGTTTB-SS---SSTTTTTEEEB-SS-EE-TTS-EEEEEEEEETTEEEEEEEEE-HHHHTTS-EE-TTS-B-TTT-BBEEE-TTS-EEE-SEEEEEEE-TTS-EEEEEEEEGGG--EEES-GGGGS-TTGGGSTTGGGS-HHHHHHHHHHHTTPPPPSS----SS--S-HHHHHHHTT-S---SS--EEEEE-SSEEEEEETTTEEEEEEPP-SEEPTTS-EE-------TT-B-

InterPro domains:
  IPR007642 RNA polymerase Rpb2, domain 2 [PF04561] (2-35)
  IPR007645 RNA polymerase Rpb2, domain 3 [PF04565] (94-170)
  IPR015712 DNA-directed RNA polymerase, subunit 2 [PTHR20856] (18-170)
  IPR019462 DNA-directed RNA polymerase, beta subunit, external 1 domain [PF10385] (180-262)
  IPR037034 RNA polymerase Rpb2, domain 2 superfamily [G3DSA:3.90.1110.10] (2-27)
  IPR042107 DNA-directed RNA polymerase, beta subunit, external 1 domain superfamily [G3DSA:2.30.150.10] (181-264)

Foldseek 3Di:
DVVVVVVVVLVVCVVVVPPVHDDDDCLALVNDFADDPVNVLVVLQVVLVVVLVVQLVVCVVVDDPVPDDPVVSGDNVSNVVSNCCCCPPWPLNDAALPLDLLSRVQNNQKDAQDGDPGDDADDPPDPDDDPDDPVLLQDDLQLFLFWANQAADPDRCHSRMGGGADQWDADPVRGIWGWWFFDAQQATHPDIDTDGSVRPQVFWEAEPPQDADPPRRGGWDQDPVRDTDGDQWGWTFYQDPVRDTGDTDIDGSRRHGTYHPDPSSRHHLLLLFDPPSVPDDSNVSSVSSVVVSNDHDDPDDDDDPDTNPSVVVSNVVSVLDDDDPDKFFFADDDQFWTWGADPVPGIDIDGWDDQDQGPVRGGRGDGDPDDHGDID

Solvent-accessible surface area (backbone atoms only — not comparable to full-atom values): 21602 Å² total; per-residue (Å²): 112,65,67,61,53,52,51,51,51,52,52,52,40,48,73,72,63,41,85,93,51,80,84,85,60,79,79,36,40,66,68,43,65,56,80,48,72,67,59,57,50,50,53,36,47,50,53,10,48,55,53,32,52,51,52,30,55,54,46,65,73,72,50,62,82,91,74,70,44,77,73,80,48,62,60,66,63,47,37,54,49,38,51,50,46,45,63,72,69,33,85,83,51,63,84,71,50,41,46,30,61,62,20,36,41,51,59,77,43,50,46,63,48,54,43,96,94,51,46,84,64,85,60,91,88,59,91,64,81,66,93,64,66,68,74,71,38,54,86,52,68,52,32,63,25,30,33,16,86,48,52,42,53,85,69,95,49,42,45,42,30,34,27,41,6,54,68,30,47,69,49,100,86,18,37,51,24,28,63,28,21,39,28,56,83,37,28,54,47,89,54,72,46,74,35,43,42,61,61,47,62,79,45,30,35,27,56,49,81,62,51,55,41,91,86,75,31,28,46,38,38,73,46,97,88,72,46,82,41,78,38,69,58,42,64,22,32,29,61,43,98,87,68,51,60,62,47,81,41,81,39,50,34,72,68,33,45,29,27,41,75,44,77,63,29,41,29,23,68,56,53,51,59,47,62,69,53,93,79,52,56,66,74,56,46,24,50,51,32,56,48,61,36,66,41,71,79,55,100,78,75,74,79,68,94,74,69,60,79,44,64,67,56,50,47,54,73,39,66,79,57,89,70,80,92,64,67,29,35,24,72,44,67,50,73,55,37,38,29,36,37,23,98,87,78,42,76,47,77,46,79,38,57,70,73,38,74,36,81,69,70,39,75,44,66,55,74,72,87,76,53,69,73,38,77,85

Mean predicted aligned error: 7.44 Å

Organism: NCBI:txid1382